Protein 6EUA (pdb70)

Nearest PDB structures (foldseek):
  6eua-assembly1_A  TM=1.005E+00  e=2.306E-42  Homo sapiens
  6eua-assembly1_B  TM=9.902E-01  e=2.387E-38  Homo sapiens
  6eua-assembly1_C  TM=9.969E-01  e=1.333E-37  Homo sapiens
  6eub-assembly1_A  TM=8.514E-01  e=2.837E-18  Homo sapiens
  6u73-assembly1_A  TM=8.422E-01  e=2.837E-18  Homo sapiens

GO terms:
  GO:0070328 triglyceride homeostasis (P, IGI)
  GO:0005576 extracellular region (C, TAS)
  GO:0055102 lipase inhibitor activity (F, IDA)
  GO:0004859 phospholipase inhibitor activity (F, IDA)
  GO:0008083 growth factor activity (F, IDA)
  GO:0005576 extracellular region (C, IDA)
  GO:0009986 cell surface (C, IDA)
  GO:0042632 cholesterol homeostasis (P, IDA)
  GO:0009395 phospholipid catabolic process (P, IDA)
  GO:0010903 negative regulation of very-low-density lipoprotein particle remodeling (P, IDA)
  GO:1905883 regulation of triglyceride transport (P, IDA)
  GO:0019915 lipid storage (P, IDA)
  GO:0050996 positive regulation of lipid catabolic process (P, IDA)
  GO:0055088 lipid homeostasis (P, IDA)
  GO:0055090 acylglycerol homeostasis (P, IDA)
  GO:0055091 phospholipid homeostasis (P, IDA)
  GO:0006071 glycerol metabolic process (P, IDA)
  GO:0006631 fatty acid metabolic process (P, IDA)
  GO:0006644 phospholipid metabolic process (P, IDA)
  GO:0007165 signal transduction (P, IDA)

Secondary structure (DSSP, 8-state):
---SSHHHHHHTT--SBEEEEE--TTS--EEEEEEEETTEEEEEEEEESSS-S-----HHHHHH-EEBTTSSEE--HHHHHHHHTTS-EEEEEEEEETT--EEEEEEEEEE--GGGTS-EEEEEEEESS---SPSSS-BEEEBTTB-----GGGSSS-EEE-TT--S--TTS--B--BEEEE-SSSPEEEEEEEEEEEEE--/---SSHHHHHHTT--SBEEEEE--TTS--EEEEEEEETTEEEEEEEEESSS-S-----HHHHHH-EEBTTSSEE--HHHHHHHHTTS-EEEEEEEEETT--EEEEEEEEEE--GGGTS-EEEEEEEESS---S-SSS-BEEEBTTB------GGGSSS-EEE-TT--B--TTS-----EEEB-TTS--EEEEEEEEEEEE-/---SSHHHHHHTT--SBEEEEE--TTS--EEEEEEEETTEEEEEEEEESSS-S-----HHHHHH-EEBTTSSEE--HHHHHHHHTTS-EEEEEEEEETTS-EEEEEEEEEE--GGGT--EEEEEEEESS---S-TTS-BEEEBTTB----GGGSSS-EEE-TT--S--TTS----EEE--TTSPPEEEEEEEEEEE--

CATH classification: 3.90.215.10

InterPro domains:
  IPR002181 Fibrinogen, alpha/beta/gamma chain, C-terminal globular domain [PF00147] (243-453)
  IPR002181 Fibrinogen, alpha/beta/gamma chain, C-terminal globular domain [PS51406] (237-455)
  IPR002181 Fibrinogen, alpha/beta/gamma chain, C-terminal globular domain [SM00186] (241-454)
  IPR002181 Fibrinogen, alpha/beta/gamma chain, C-terminal globular domain [cd00087] (243-453)
  IPR014716 Fibrinogen, alpha/beta/gamma chain, C-terminal globular, subdomain 1 [G3DSA:3.90.215.10] (236-456)
  IPR036056 Fibrinogen-like, C-terminal [SSF56496] (240-456)
  IPR050373 Fibrinogen C-terminal domain-containing protein [PTHR19143] (181-454)

Radius of gyration: 25.86 Å; Cα contacts (8 Å, |Δi|>4): 1593; chains: 3; bounding box: 68×67×70 Å

Sequence (601 aa):
MIPAECTTIYNRGEHTSGMYAIRPSNSQVFHVYCDVISGSPWTLIQHRIDGSQNFNETWENYKYGFGRLDGEFWLGLEEKIYSIVKQSNYVLRIELEDWKDNKHYIEYSFYLGNNHETNYTLHLVAITGNVPNAIPENKDLVFSTWDHKAFNCPEGYSGGWWWHDECGENNLNGKYNKRGLSWKSQNGRLYSIKSTKMLIHPTDMIPAECTTIYNRGEHTSGMYAIRPSNSQVFHVYCDVISGSPWTLIQHRIDGSQNFNETWENYKYGFGRLDGEFWLGLEKIYSIVKQSNYVLRIELEDWKDNKHYIEYSFYLGNHETNYTLHLVAITGNVPNAIPENKDLVFSTWDHKAHFNCPEGYSGGWWWHDECGENNLNGKYNRGLSWKSQNGRLYSIKSTKMLIHPTMIPAECTTIYNRGEHTSGMYAIRPSNSQVFHVYCDVISGSPWTLIQHRIDGSQNFNETWENYKYGFGRLDGEFWLGLEKIYSIVKQSNYVLRIELEDWKDNKHYIEYSFYLGNHETNYTLHLVAITGNVPNAIPENKDLVFSTWDHKANCPEGYSGGWWWHDECGENNLNGKYNGLSWKSQNGRLYSIKSTKMLIHPT

Organism: Homo sapiens (NCBI:txid9606)

Foldseek 3Di:
DFAADQQVVVVVPPQDWAKGWHAFPPGDIDIFTWDHDPRGIWTWFFKAAAQPDFQLDDPQCLACKDDDRVHGIGRHLVVVCSSCVAAWKKKKKWFAAPVRDIWIWIWTWGWDDVVQQTWIATDTDDIPDAAFADHRDTWHWAHCHGDPVPAPQRNGHIDTDDPVRTQCPQSGRQPCVGGWRAHPVGDITHTRMMIMIMDGPD/DFAAAFQSVVVVPNQDWDKGWHAFPPGDIDIFTWDQDPNRIWTWQFKAAAQPDFQLDDPVCQQCKDDDRVHGIGRHLVVVLSNDVVAWKKKKKWFAAPVRDIWIWIWTWDWDDVVQQGWIATDTDDIDDDDAADHRDTFHWAHCHGDDPDDAPQRNGHIDTDDPVRGQCRQSGRADVGGWHAHPPGDITHTRMMIMIMDHD/DAAADVQVVVVVPPQDWAKGWHHFPPGDIDIFTWDQDPNRTWTWAFKAAAQPDFQLDDPVCQACKDDDRVHGIGRHLVVVCSNCPQHWKKKKKWFAAPVRDIWMWMWTWGWDDVVQQTWIAIDTDDIPDDQAADHRDTWHWAHCHGDPDEPQRVGHIDTHDPVHGQDPPSGHPVPGWGAHPPGDITHTNMMIMIMDGD

Solvent-accessible surface area: 25847 Å² total; per-residue (Å²): 212,81,24,44,10,0,32,42,6,29,110,107,22,20,26,9,1,0,33,7,36,0,93,4,65,148,22,82,62,1,43,0,22,3,1,29,40,118,36,54,18,11,0,2,4,0,33,3,76,72,19,95,36,104,4,60,41,42,23,95,40,0,24,65,1,12,9,68,5,88,12,7,0,0,4,0,0,70,14,4,50,19,14,1,55,166,56,45,11,15,6,36,0,35,3,50,17,100,170,88,85,160,29,62,5,32,0,28,5,109,11,21,45,97,140,66,44,4,24,10,60,0,55,35,94,72,39,88,6,46,9,13,8,18,55,91,83,100,0,41,0,10,0,132,69,61,87,83,177,94,10,104,60,5,140,7,1,0,3,10,25,44,100,104,15,26,47,1,4,0,0,4,108,8,62,183,193,3,7,40,0,62,1,144,112,47,136,78,21,48,0,38,18,2,41,2,0,0,42,31,77,172,202,58,28,29,23,1,26,27,12,33,114,104,22,12,29,7,7,2,21,4,36,0,83,0,61,129,32,114,54,6,37,0,17,4,12,32,32,115,49,42,17,10,2,2,4,0,31,3,70,87,25,96,47,82,4,34,34,40,35,105,20,0,42,78,1,12,14,80,3,82,12,11,0,0,2,0,0,50,25,4,46,16,0,11,82,62,62,92,8,26,6,38,0,26,2,47,20,80,158,83,54,154,20,59,6,29,0,49,18,134,14,17,44,107,142,60,41,0,21,7,37,0,53,33,106,64,34,85,16,60,34,12,9,19,63,96,69,84,1,36,0,5,0,132,68,49,89,43,97,120,92,8,106,70,8,173,7,1,0,4,12,6,50,103,105,15,31,52,1,8,0,0,8,115,38,112,177,1,4,31,0,65,12,172,145,23,152,79,24,49,0,68,18,1,52,2,0,1,34,36,131,190,75,17,42,33,2,38,41,8,35,111,101,12,20,32,10,2,3,28,7,32,0,117,7,79,155,28,85,44,5,34,0,13,4,2,36,32,117,41,49,18,10,5,1,4,0,26,3,74,81,26,93,46,91,5,53,34,43,22,95,34,0,21,73,1,12,8,128,2,75,13,9,0,0,2,0,0,59,20,3,39,22,18,1,69,155,60,97,14,16,5,23,0,23,1,64,14,124,173,119,82,95,23,55,4,33,0,40,11,108,9,18,51,79,137,52,45,0,18,7,32,2,60,33,93,72,34,81,12,68,27,12,9,22,70,91,89,79,1,48,0,9,0,138,70,58,91,96,144,6,83,49,2,140,21,1,0,2,10,25,56,132,79,26,21,66,1,8,0,0,5,152,36,150,18,5,39,0,62,27,130,156,37,151,94,23,57,0,69,16,0,38,2,0,0,44,42,132

B-factor: mean 46.78, std 19.42, range [17.74, 168.01]

Structure (mmCIF, N/CA/C/O backbone):
data_6EUA
#
_entry.id   6EUA
#
_cell.length_a   60.050
_cell.length_b   63.650
_cell.length_c   169.430
_cell.angle_alpha   90.000
_cell.angle_beta   90.000
_cell.angle_gamma   90.000
#
_symmetry.space_group_name_H-M   'P 21 21 21'
#
loop_
_entity.id
_entity.type
_entity.pdbx_description
1 polymer 'Angiopoietin-related protein 3'
2 water water
#
loop_
_atom_site.group_PDB
_atom_site.id
_atom_site.type_symbol
_atom_site.label_atom_id
_atom_site.label_alt_id
_atom_site.label_comp_id
_atom_site.label_asym_id
_atom_site.label_entity_id
_atom_site.label_seq_id
_atom_site.pdbx_PDB_ins_code
_atom_site.Cartn_x
_atom_site.Cartn_y
_atom_site.Cartn_z
_atom_site.occupancy
_atom_site.B_iso_or_equiv
_atom_site.auth_seq_id
_atom_site.auth_comp_id
_atom_site.auth_asym_id
_atom_site.auth_atom_id
_atom_site.pdbx_PDB_model_num
ATOM 1 N N . MET A 1 8 ? -40.649 -7.914 24.654 1.00 73.47 241 MET A N 1
ATOM 2 C CA . MET A 1 8 ? -40.353 -6.763 25.498 1.00 71.35 241 MET A CA 1
ATOM 3 C C . MET A 1 8 ? -39.045 -6.094 25.083 1.00 65.91 241 MET A C 1
ATOM 4 O O . MET A 1 8 ? -38.953 -4.868 25.082 1.00 62.53 241 MET A O 1
ATOM 9 N N . ILE A 1 9 ? -38.033 -6.887 24.753 1.00 60.21 242 ILE A N 1
ATOM 10 C CA . ILE A 1 9 ? -36.830 -6.333 24.128 1.00 55.17 242 ILE A CA 1
ATOM 11 C C . ILE A 1 9 ? -37.119 -6.102 22.646 1.00 48.90 242 ILE A C 1
ATOM 12 O O . ILE A 1 9 ? -37.598 -7.026 21.967 1.00 53.92 242 ILE A O 1
ATOM 17 N N . PRO A 1 10 ? -36.856 -4.903 22.132 1.00 43.68 243 PRO A N 1
ATOM 18 C CA . PRO A 1 10 ? -37.227 -4.583 20.749 1.00 40.92 243 PRO A CA 1
ATOM 19 C C . PRO A 1 10 ? -36.616 -5.550 19.749 1.00 40.83 243 PRO A C 1
ATOM 20 O O . PRO A 1 10 ? -35.520 -6.080 19.951 1.00 43.70 243 PRO A O 1
ATOM 24 N N . ALA A 1 11 ? -37.336 -5.746 18.640 1.00 39.76 244 ALA A N 1
ATOM 25 C CA . ALA A 1 11 ? -36.901 -6.690 17.612 1.00 40.82 244 ALA A CA 1
ATOM 26 C C . ALA A 1 11 ? -35.763 -6.130 16.774 1.00 42.90 244 ALA A C 1
ATOM 27 O O . ALA A 1 11 ? -34.884 -6.885 16.338 1.00 50.20 244 ALA A O 1
ATOM 29 N N . GLU A 1 12 ? -35.773 -4.823 16.520 1.00 28.12 245 GLU A N 1
ATOM 30 C CA . GLU A 1 12 ? -34.702 -4.162 15.771 1.00 29.75 245 GLU A CA 1
ATOM 31 C C . GLU A 1 12 ? -34.866 -2.647 15.925 1.00 31.24 245 GLU A C 1
ATOM 32 O O . GLU A 1 12 ? -35.617 -2.181 16.779 1.00 29.15 245 GLU A O 1
ATOM 38 N N . CYS A 1 13 ? -34.145 -1.890 15.083 1.00 30.79 246 CYS A N 1
ATOM 39 C CA . CYS A 1 13 ? -33.958 -0.464 15.326 1.00 31.55 246 CYS A CA 1
ATOM 40 C C . CYS A 1 13 ? -35.234 0.347 15.084 1.00 37.92 246 CYS A C 1
ATOM 41 O O . CYS A 1 13 ? -35.441 1.379 15.738 1.00 35.84 246 CYS A O 1
ATOM 44 N N . THR A 1 14 ? -36.082 -0.077 14.144 1.00 29.01 247 THR A N 1
ATOM 45 C CA . THR A 1 14 ? -37.310 0.664 13.878 1.00 33.74 247 THR A CA 1
ATOM 46 C C . THR A 1 14 ? -38.216 0.657 15.100 1.00 37.70 247 THR A C 1
ATOM 47 O O . THR A 1 14 ? -38.840 1.677 15.435 1.00 36.54 247 THR A O 1
ATOM 51 N N . THR A 1 15 ? -38.297 -0.481 15.795 1.00 29.32 248 THR A N 1
ATOM 52 C CA . THR A 1 15 ? -39.126 -0.511 16.990 1.00 33.06 248 THR A CA 1
ATOM 53 C C . THR A 1 15 ? -38.441 0.216 18.150 1.00 34.16 248 THR A C 1
ATOM 54 O O . THR A 1 15 ? -39.103 0.753 19.040 1.00 30.28 248 THR A O 1
ATOM 58 N N . IL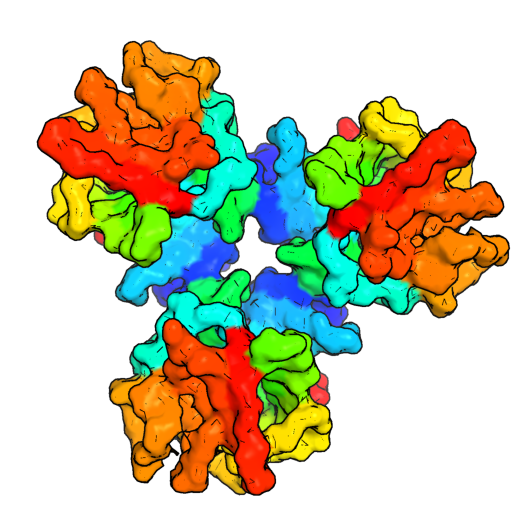E A 1 16 ? -37.109 0.233 18.172 1.00 28.29 249 ILE A N 1
ATOM 59 C CA . ILE A 1 16 ? -36.414 1.078 19.137 1.00 30.01 249 ILE A CA 1
ATOM 60 C C . ILE A 1 16 ? -36.777 2.540 18.907 1.00 29.63 249 ILE A C 1
ATOM 61 O O . ILE A 1 16 ? -37.109 3.266 19.852 1.00 27.89 249 ILE A O 1
ATOM 66 N N . TYR A 1 17 ? -36.727 2.992 17.647 1.00 26.77 250 TYR A N 1
ATOM 67 C CA . TYR A 1 17 ? -37.123 4.358 17.327 1.00 27.53 250 TYR A CA 1
ATOM 68 C C . TYR A 1 17 ? -38.571 4.614 17.718 1.00 29.93 250 TYR A C 1
ATOM 69 O O . TYR A 1 17 ? -38.868 5.574 18.437 1.00 31.60 250 TYR A O 1
ATOM 78 N N . ASN A 1 18 ? -39.489 3.749 17.284 1.00 32.11 251 ASN A N 1
ATOM 79 C CA . ASN A 1 18 ? -40.902 3.988 17.582 1.00 37.29 251 ASN A CA 1
ATOM 80 C C . ASN A 1 18 ? -41.197 4.002 19.076 1.00 39.15 251 ASN A C 1
ATOM 81 O O . ASN A 1 18 ? -42.191 4.605 19.487 1.00 45.95 251 ASN A O 1
ATOM 86 N N . ARG A 1 19 ? -40.351 3.388 19.896 1.00 34.58 252 ARG A N 1
ATOM 87 C CA . ARG A 1 19 ? -40.506 3.435 21.342 1.00 39.61 252 ARG A CA 1
ATOM 88 C C . ARG A 1 19 ? -39.858 4.665 21.979 1.00 46.92 252 ARG A C 1
ATOM 89 O O . ARG A 1 19 ? -39.763 4.728 23.210 1.00 51.76 252 ARG A O 1
ATOM 97 N N . GLY A 1 20 ? -39.383 5.626 21.184 1.00 40.99 253 GLY A N 1
ATOM 98 C CA . GLY A 1 20 ? -38.940 6.898 21.721 1.00 37.11 253 GLY A CA 1
ATOM 99 C C . GLY A 1 20 ? -37.445 7.134 21.756 1.00 35.70 253 GLY A C 1
ATOM 100 O O . GLY A 1 20 ? -37.024 8.203 22.204 1.00 44.85 253 GLY A O 1
ATOM 101 N N . GLU A 1 21 ? -36.623 6.191 21.314 1.00 29.67 254 GLU A N 1
ATOM 102 C CA . GLU A 1 21 ? -35.182 6.428 21.189 1.00 32.27 254 GLU A CA 1
ATOM 103 C C . GLU A 1 21 ? -34.913 6.938 19.778 1.00 35.00 254 GLU A C 1
ATOM 104 O O . GLU A 1 21 ? -34.819 6.152 18.825 1.00 31.98 254 GLU A O 1
ATOM 110 N N . HIS A 1 22 ? -34.783 8.259 19.641 1.00 28.85 255 HIS A N 1
ATOM 111 C CA . HIS A 1 22 ? -34.620 8.875 18.333 1.00 30.34 255 HIS A CA 1
ATOM 112 C C . HIS A 1 22 ? -33.183 9.265 18.042 1.00 30.40 255 HIS A C 1
ATOM 113 O O . HIS A 1 22 ? -32.913 9.846 16.988 1.00 29.01 255 HIS A O 1
ATOM 120 N N . THR A 1 23 ? -32.253 8.913 18.917 1.00 27.40 256 THR A N 1
ATOM 121 C CA . THR A 1 23 ? -30.842 9.214 18.721 1.00 27.25 256 THR A CA 1
ATOM 122 C C . THR A 1 23 ? -30.090 7.960 18.288 1.00 31.55 256 THR A C 1
ATOM 123 O O . THR A 1 23 ? -30.404 6.849 18.727 1.00 30.71 256 THR A O 1
ATOM 127 N N . SER A 1 24 ? -29.072 8.156 17.446 1.00 31.29 257 SER A N 1
ATOM 128 C CA . SER A 1 24 ? -28.218 7.065 16.995 1.00 32.67 257 SER A CA 1
ATOM 129 C C . SER A 1 24 ? -27.313 6.579 18.121 1.00 39.46 257 SER A C 1
ATOM 130 O O . SER A 1 24 ? -26.913 7.349 19.002 1.00 39.06 257 SER A O 1
ATOM 133 N N . GLY A 1 25 ? -26.965 5.300 18.064 1.00 31.19 258 GLY A N 1
ATOM 134 C CA . GLY A 1 25 ? -26.117 4.701 19.074 1.00 35.23 258 GLY A CA 1
ATOM 135 C C . GLY A 1 25 ? -26.338 3.200 19.173 1.00 37.78 258 GLY A C 1
ATOM 136 O O . GLY A 1 25 ? -27.091 2.604 18.397 1.00 29.37 258 GLY A O 1
ATOM 137 N N . MET A 1 26 ? -25.669 2.614 20.171 1.00 38.68 259 MET A N 1
ATOM 138 C CA . MET A 1 26 ? -25.618 1.169 20.380 1.00 34.61 259 MET A CA 1
ATOM 139 C C . MET A 1 26 ? -26.795 0.716 21.241 1.00 35.35 259 MET A C 1
ATOM 140 O O . MET A 1 26 ? -27.038 1.278 22.317 1.00 34.03 259 MET A O 1
ATOM 145 N N . TYR A 1 27 ? -27.513 -0.310 20.778 1.00 26.56 260 TYR A N 1
ATOM 146 C CA . TYR A 1 27 ? -28.714 -0.783 21.462 1.00 31.87 260 TYR A CA 1
ATOM 147 C C . TYR A 1 27 ? -28.769 -2.308 21.429 1.00 33.15 260 TYR A C 1
ATOM 148 O O . TYR A 1 27 ? -28.279 -2.932 20.486 1.00 28.71 260 TYR A O 1
ATOM 157 N N . ALA A 1 28 ? -29.380 -2.904 22.459 1.00 26.68 261 ALA A N 1
ATOM 158 C CA . ALA A 1 28 ? -29.693 -4.333 22.458 1.00 34.34 261 ALA A CA 1
ATOM 159 C C . ALA A 1 28 ? -30.998 -4.590 21.708 1.00 25.91 261 ALA A C 1
ATOM 160 O O . ALA A 1 28 ? -31.991 -3.886 21.918 1.00 27.07 261 ALA A O 1
ATOM 162 N N . ILE A 1 29 ? -30.997 -5.595 20.829 1.00 25.99 262 ILE A N 1
ATOM 163 C CA . ILE A 1 29 ? -32.216 -6.039 20.164 1.00 26.79 262 ILE A CA 1
ATOM 164 C C . ILE A 1 29 ? -32.299 -7.554 20.296 1.00 31.37 262 ILE A C 1
ATOM 165 O O . ILE A 1 29 ? -31.331 -8.229 20.649 1.00 28.74 262 ILE A O 1
ATOM 170 N N . ARG A 1 30 ? -33.479 -8.089 20.003 1.00 30.18 263 ARG A N 1
ATOM 171 C CA . ARG A 1 30 ? -33.684 -9.536 20.029 1.00 34.53 263 ARG A CA 1
ATOM 172 C C . ARG A 1 30 ? -34.734 -9.871 18.990 1.00 33.56 263 ARG A C 1
ATOM 173 O O . ARG A 1 30 ? -35.940 -9.849 19.269 1.00 35.36 263 ARG A O 1
ATOM 181 N N . PRO A 1 31 ? -34.315 -10.150 17.758 1.00 32.86 264 PRO A N 1
ATOM 182 C CA . PRO A 1 31 ? -35.264 -10.633 16.748 1.00 39.36 264 PRO A CA 1
ATOM 183 C C . PRO A 1 31 ? -35.869 -11.959 17.189 1.00 46.06 264 PRO A C 1
ATOM 184 O O . PRO A 1 31 ? -35.341 -12.652 18.064 1.00 44.72 264 PRO A O 1
ATOM 188 N N . SER A 1 32 ? -37.004 -12.300 16.578 1.00 45.06 265 SER A N 1
ATOM 189 C CA . SER A 1 32 ? -37.671 -13.570 16.862 1.00 51.43 265 SER A CA 1
ATOM 190 C C . SER A 1 32 ? -36.698 -14.738 16.788 1.00 45.63 265 SER A C 1
ATOM 191 O O . SER A 1 32 ? -35.775 -14.745 15.968 1.00 48.06 265 SER A O 1
ATOM 194 N N . ASN A 1 33 ? -36.902 -15.719 17.671 1.00 58.23 266 ASN A N 1
ATOM 195 C CA . ASN A 1 33 ? -36.155 -16.982 17.678 1.00 68.16 266 ASN A CA 1
ATOM 196 C C . ASN A 1 33 ? -34.645 -16.767 17.755 1.00 63.19 266 ASN A C 1
ATOM 197 O O . ASN A 1 33 ? -33.868 -17.537 17.186 1.00 71.07 266 ASN A O 1
ATOM 202 N N . SER A 1 34 ? -34.208 -15.740 18.477 1.00 51.51 267 SER A N 1
ATOM 203 C CA . SER A 1 34 ? -32.805 -15.362 18.472 1.00 53.19 267 SER A CA 1
ATOM 204 C C . SER A 1 34 ? -32.362 -14.977 19.876 1.00 46.19 267 SER A C 1
ATOM 205 O O . SER A 1 34 ? -33.171 -14.619 20.731 1.00 41.46 267 SER A O 1
ATOM 208 N N . GLN A 1 35 ? -31.055 -15.055 20.093 1.00 50.51 268 GLN A N 1
ATOM 209 C CA . GLN A 1 35 ? -30.407 -14.493 21.269 1.00 56.31 268 GLN A CA 1
ATOM 210 C C . GLN A 1 35 ? -30.372 -12.962 21.195 1.00 44.52 268 GLN A C 1
ATOM 211 O O . GLN A 1 35 ? -30.449 -12.363 20.116 1.00 33.61 268 GLN A O 1
ATOM 217 N N . VAL A 1 36 ? -30.258 -12.329 22.369 1.00 38.74 269 VAL A N 1
ATOM 218 C CA . VAL A 1 36 ? -30.021 -10.891 22.445 1.00 35.17 269 VAL A CA 1
ATOM 219 C C . VAL A 1 36 ? -28.661 -10.581 21.839 1.00 31.07 269 VAL A C 1
ATOM 220 O O . VAL A 1 36 ? -27.681 -11.300 22.071 1.00 39.97 269 VAL A O 1
ATOM 224 N N . PHE A 1 37 ? -28.594 -9.523 21.038 1.00 28.78 270 PHE A N 1
ATOM 225 C CA . PHE A 1 37 ? -27.310 -9.014 20.585 1.00 27.10 270 PHE A CA 1
ATOM 226 C C . PHE A 1 37 ? -27.422 -7.507 20.364 1.00 31.54 270 PHE A C 1
ATOM 227 O O . PHE A 1 37 ? -28.518 -6.945 20.310 1.00 28.59 270 PHE A O 1
ATOM 235 N N . HIS A 1 38 ? -26.267 -6.857 20.247 1.00 24.29 271 HIS A N 1
ATOM 236 C CA . HIS A 1 38 ? -26.206 -5.405 20.171 1.00 32.18 271 HIS A CA 1
ATOM 237 C C . HIS A 1 38 ? -25.991 -4.952 18.739 1.00 25.34 271 HIS A C 1
ATOM 238 O O . HIS A 1 38 ? -25.234 -5.574 17.988 1.00 32.04 271 HIS A O 1
ATOM 245 N N . VAL A 1 39 ? -26.648 -3.845 18.380 1.00 23.73 272 VAL A N 1
ATOM 246 C CA . VAL A 1 39 ? -26.528 -3.245 17.064 1.00 24.66 272 VAL A CA 1
ATOM 247 C C . VAL A 1 39 ? -26.260 -1.761 17.242 1.00 29.26 272 VAL A C 1
ATOM 248 O O . VAL A 1 39 ? -26.486 -1.184 18.311 1.00 32.12 272 VAL A O 1
ATOM 252 N N . TYR A 1 40 ? -25.764 -1.143 16.174 1.00 23.94 273 TYR A N 1
ATOM 253 C CA . TYR A 1 40 ? -25.736 0.311 16.072 1.00 31.69 273 TYR A CA 1
ATOM 254 C C . TYR A 1 40 ? -26.976 0.743 15.296 1.00 26.43 273 TYR A C 1
ATOM 255 O O . TYR A 1 40 ? -27.165 0.329 14.144 1.00 26.35 273 TYR A O 1
ATOM 264 N N . CYS A 1 41 ? -27.847 1.522 15.944 1.00 25.93 274 CYS A N 1
ATOM 265 C CA . CYS A 1 41 ? -29.025 2.068 15.278 1.00 26.49 274 CYS A CA 1
ATOM 266 C C . CYS A 1 41 ? -28.655 3.446 14.752 1.00 35.68 274 CYS A C 1
ATOM 267 O O . CYS A 1 41 ? -28.171 4.293 15.508 1.00 30.14 274 CYS A O 1
ATOM 270 N N . ASP A 1 42 ? -28.890 3.670 13.466 1.00 30.84 275 ASP A N 1
ATOM 271 C CA . ASP A 1 42 ? -28.469 4.891 12.792 1.00 30.56 275 ASP A CA 1
ATOM 272 C C . ASP A 1 42 ? -29.704 5.570 12.216 1.00 37.24 275 ASP A C 1
ATOM 273 O O . ASP A 1 42 ? -30.309 5.068 11.262 1.00 31.67 275 ASP A O 1
ATOM 278 N N . VAL A 1 43 ? -30.078 6.695 12.814 1.00 32.09 276 VAL A N 1
ATOM 279 C CA . VAL A 1 43 ? -31.219 7.490 12.377 1.00 31.05 276 VAL A CA 1
ATOM 280 C C . VAL A 1 43 ? -30.704 8.482 11.353 1.00 34.23 276 VAL A C 1
ATOM 281 O O . VAL A 1 43 ? -29.772 9.246 11.629 1.00 34.62 276 VAL A O 1
ATOM 285 N N . ILE A 1 44 ? -31.278 8.441 10.157 1.00 41.95 277 ILE A N 1
ATOM 286 C CA . ILE A 1 44 ? -30.890 9.324 9.065 1.00 41.82 277 ILE A CA 1
ATOM 287 C C . ILE A 1 44 ? -32.138 10.060 8.613 1.00 46.91 277 ILE A C 1
ATOM 288 O O . ILE A 1 44 ? -33.096 9.438 8.136 1.00 43.87 277 ILE A O 1
ATOM 293 N N . SER A 1 45 ? -32.142 11.381 8.817 1.00 59.89 278 SER A N 1
ATOM 294 C CA . SER A 1 45 ? -33.245 12.262 8.436 1.00 56.33 278 SER A CA 1
ATOM 295 C C . SER A 1 45 ? -34.578 11.776 9.007 1.00 48.94 278 SER A C 1
ATOM 296 O O . SER A 1 45 ? -35.586 11.683 8.305 1.00 48.32 278 SER A O 1
ATOM 299 N N . GLY A 1 46 ? -34.572 11.453 10.298 1.00 34.35 279 GLY A N 1
ATOM 300 C CA . GLY A 1 46 ? -35.791 11.092 10.994 1.00 41.87 279 GLY A CA 1
ATOM 301 C C . GLY A 1 46 ? -36.283 9.670 10.802 1.00 42.15 279 GLY A C 1
ATOM 302 O O . GLY A 1 46 ? -37.323 9.316 11.376 1.00 42.68 279 GLY A O 1
ATOM 303 N N . SER A 1 47 ? -35.587 8.849 10.014 1.00 37.29 280 SER A N 1
ATOM 304 C CA . SER A 1 47 ? -35.925 7.443 9.797 1.00 37.19 280 SER A CA 1
ATOM 305 C C . SER A 1 47 ? -34.844 6.526 10.358 1.00 30.63 280 SER A C 1
ATOM 306 O O . SER A 1 47 ? -33.660 6.724 10.055 1.00 32.52 280 SER A O 1
ATOM 309 N N . PRO A 1 48 ? -35.198 5.486 11.117 1.00 30.56 281 PRO A N 1
ATOM 310 C CA . PRO A 1 48 ? -34.184 4.604 11.697 1.00 26.05 281 PRO A CA 1
ATOM 311 C C . PRO A 1 48 ? -33.730 3.499 10.753 1.00 29.58 281 PRO A C 1
ATOM 312 O O . PRO A 1 48 ? -34.509 2.952 9.972 1.00 30.57 281 PRO A O 1
ATOM 316 N N . TRP A 1 49 ? -32.439 3.161 10.864 1.00 25.32 282 TRP A N 1
ATOM 317 C CA . TRP A 1 49 ? -31.809 2.052 10.153 1.00 27.53 282 TRP A CA 1
ATOM 318 C C . TRP A 1 49 ? -31.031 1.202 11.150 1.00 30.87 282 TRP A C 1
ATOM 319 O O . TRP A 1 49 ? -30.543 1.716 12.162 1.00 27.66 282 TRP A O 1
ATOM 330 N N . THR A 1 50 ? -30.897 -0.101 10.858 1.00 23.58 283 THR A N 1
ATOM 331 C CA . THR A 1 50 ? -29.897 -0.932 11.529 1.00 25.55 283 THR A CA 1
ATOM 332 C C . THR A 1 50 ? -28.608 -0.878 10.711 1.00 26.40 283 THR A C 1
ATOM 333 O O . THR A 1 50 ? -28.607 -1.236 9.530 1.00 25.85 283 THR A O 1
ATOM 337 N N . LEU A 1 51 ? -27.518 -0.417 11.318 1.00 24.87 284 LEU A N 1
ATOM 338 C CA . LEU A 1 51 ? -26.233 -0.388 10.620 1.00 22.77 284 LEU A CA 1
ATOM 339 C C . LEU A 1 51 ? -25.622 -1.786 10.635 1.00 27.88 284 LEU A C 1
ATOM 340 O O . LEU A 1 51 ? -25.378 -2.338 11.710 1.00 24.71 284 LEU A O 1
ATOM 345 N N . ILE A 1 52 ? -25.380 -2.374 9.459 1.00 25.79 285 ILE A N 1
ATOM 346 C CA . ILE A 1 52 ? -24.827 -3.726 9.409 1.00 28.47 285 ILE A CA 1
ATOM 347 C C . ILE A 1 52 ? -23.361 -3.759 8.982 1.00 32.53 285 ILE A C 1
ATOM 348 O O . ILE A 1 52 ? -22.702 -4.790 9.188 1.00 29.51 285 ILE A O 1
ATOM 353 N N . GLN A 1 53 ? -22.822 -2.672 8.426 1.00 29.75 286 GLN A N 1
ATOM 354 C CA . GLN A 1 53 ? -21.421 -2.627 8.038 1.00 26.90 286 GLN A CA 1
ATOM 355 C C . GLN A 1 53 ? -20.953 -1.181 8.145 1.00 30.66 286 GLN A C 1
ATOM 356 O O . GLN A 1 53 ? -21.693 -0.258 7.794 1.00 24.79 286 GLN A O 1
ATOM 362 N N . HIS A 1 54 ? -19.714 -0.989 8.590 1.00 29.87 287 HIS A N 1
ATOM 363 C CA . HIS A 1 54 ? -19.157 0.352 8.731 1.00 26.63 287 HIS A CA 1
ATOM 364 C C . HIS A 1 54 ? -17.656 0.289 8.521 1.00 25.23 287 HIS A C 1
ATOM 365 O O . HIS A 1 54 ? -16.971 -0.480 9.203 1.00 28.33 287 HIS A O 1
ATOM 372 N N . ARG A 1 55 ? -17.146 1.092 7.586 1.00 25.61 288 ARG A N 1
ATOM 373 C CA . ARG A 1 55 ? -15.714 1.168 7.355 1.00 33.15 288 ARG A CA 1
ATOM 374 C C . ARG A 1 55 ? -15.315 2.633 7.304 1.00 33.35 288 ARG A C 1
ATOM 375 O O . ARG A 1 55 ? -16.047 3.455 6.755 1.00 29.38 288 ARG A O 1
ATOM 383 N N . ILE A 1 56 ? -14.160 2.955 7.885 1.00 36.68 289 ILE A N 1
ATOM 384 C CA . ILE A 1 56 ? -13.771 4.339 8.149 1.00 38.49 289 ILE A CA 1
ATOM 385 C C . ILE A 1 56 ? -12.398 4.604 7.559 1.00 37.30 289 ILE A C 1
ATOM 386 O O . ILE A 1 56 ? -12.238 5.495 6.720 1.00 38.51 289 ILE A O 1
ATOM 391 N N . ASP A 1 57 ? -11.392 3.831 7.991 1.00 39.62 290 ASP A N 1
ATOM 392 C CA . ASP A 1 57 ? -10.020 4.122 7.595 1.00 45.51 290 ASP A CA 1
ATOM 393 C C . ASP A 1 57 ? -9.181 2.906 7.225 1.00 37.97 290 ASP A C 1
ATOM 394 O O . ASP A 1 57 ? -7.979 3.064 7.011 1.00 43.63 290 ASP A O 1
ATOM 399 N N . GLY A 1 58 ? -9.750 1.705 7.176 1.00 43.15 291 GLY A N 1
ATOM 400 C CA . GLY A 1 58 ? -8.974 0.525 6.848 1.00 37.66 291 GLY A CA 1
ATOM 401 C C . GLY A 1 58 ? -8.295 -0.163 8.013 1.00 39.65 291 GLY A C 1
ATOM 402 O O . GLY A 1 58 ? -7.593 -1.155 7.795 1.00 46.05 291 GLY A O 1
ATOM 403 N N . SER A 1 59 ? -8.474 0.319 9.245 1.00 39.15 292 SER A N 1
ATOM 404 C CA . SER A 1 59 ? -7.743 -0.268 10.369 1.00 45.19 292 SER A CA 1
ATOM 405 C C . SER A 1 59 ? -8.194 -1.696 10.672 1.00 44.07 292 SER A C 1
ATOM 406 O O . SER A 1 59 ? -7.395 -2.508 11.146 1.00 48.50 292 SER A O 1
ATOM 409 N N . GLN A 1 60 ? -9.461 -2.013 10.439 1.00 36.03 293 GLN A N 1
ATOM 410 C CA . GLN A 1 60 ? -9.973 -3.354 10.674 1.00 32.72 293 GLN A CA 1
ATOM 411 C C . GLN A 1 60 ? -9.736 -4.208 9.433 1.00 36.39 293 GLN A C 1
ATOM 412 O O . GLN A 1 60 ? -10.075 -3.794 8.319 1.00 34.50 293 GLN A O 1
ATOM 418 N N . ASN A 1 61 ? -9.129 -5.385 9.617 1.00 37.30 294 ASN A N 1
ATOM 419 C CA . ASN A 1 61 ? -8.949 -6.320 8.507 1.00 40.57 294 ASN A CA 1
ATOM 420 C C . ASN A 1 61 ? -10.286 -6.965 8.154 1.00 45.87 294 ASN A C 1
ATOM 421 O O . ASN A 1 61 ? -10.871 -7.671 8.981 1.00 46.15 294 ASN A O 1
ATOM 426 N N . PHE A 1 62 ? -10.770 -6.743 6.929 1.00 33.68 295 PHE A N 1
ATOM 427 C CA . PHE A 1 62 ? -12.025 -7.354 6.511 1.00 30.77 295 PHE A CA 1
ATOM 428 C C . PHE A 1 62 ? -11.839 -8.670 5.751 1.00 37.95 295 PHE A C 1
ATOM 429 O O . PHE A 1 62 ? -12.831 -9.263 5.311 1.00 35.17 295 PHE A O 1
ATOM 437 N N . ASN A 1 63 ? -10.609 -9.153 5.589 1.00 31.99 296 ASN A N 1
ATOM 438 C CA . ASN A 1 63 ? -10.401 -10.430 4.909 1.00 36.76 296 ASN A CA 1
ATOM 439 C C . ASN A 1 63 ? -10.536 -11.589 5.895 1.00 36.72 296 ASN A C 1
ATOM 440 O O . ASN A 1 63 ? -9.602 -12.344 6.153 1.00 44.79 296 ASN A O 1
ATOM 445 N N . GLU A 1 64 ? -11.745 -11.733 6.420 1.00 35.59 297 GLU A N 1
ATOM 446 C CA . GLU A 1 64 ? -12.029 -12.631 7.527 1.00 37.08 297 GLU A CA 1
ATOM 447 C C . GLU A 1 64 ? -12.587 -13.958 7.026 1.00 37.09 297 GLU A C 1
ATOM 448 O O . GLU A 1 64 ? -12.970 -14.119 5.859 1.00 36.68 297 GLU A O 1
ATOM 454 N N . THR A 1 65 ? -12.634 -14.913 7.948 1.00 37.14 298 THR A N 1
ATOM 455 C CA . THR A 1 65 ? -13.108 -16.255 7.668 1.00 35.34 298 THR A CA 1
ATOM 456 C C . THR A 1 65 ? -14.616 -16.255 7.473 1.00 34.53 298 THR A C 1
ATOM 457 O O . THR A 1 65 ? -15.331 -15.311 7.854 1.00 32.61 298 THR A O 1
ATOM 461 N N . TRP A 1 66 ? -15.096 -17.366 6.911 1.00 36.40 299 TRP A N 1
ATOM 462 C CA . TRP A 1 66 ? -16.531 -17.602 6.807 1.00 36.43 299 TRP A CA 1
ATOM 463 C C . TRP A 1 66 ? -17.198 -17.542 8.178 1.00 35.53 299 TRP A C 1
ATOM 464 O O . TRP A 1 66 ? -18.242 -16.900 8.342 1.00 36.96 299 TRP A O 1
ATOM 475 N N . GLU A 1 67 ? -16.611 -18.197 9.184 1.00 36.54 300 GLU A N 1
ATOM 476 C CA . GLU A 1 67 ? -17.254 -18.191 10.495 1.00 36.16 300 GLU A CA 1
ATOM 477 C C . GLU A 1 67 ? -17.409 -16.767 11.016 1.00 40.46 300 GLU A C 1
ATOM 478 O O . GLU A 1 67 ? -18.484 -16.382 11.492 1.00 32.57 300 GLU A O 1
ATOM 484 N N . ASN A 1 68 ? -16.357 -15.958 10.889 1.00 32.44 301 ASN A N 1
ATOM 485 C CA . ASN A 1 68 ? -16.423 -14.589 11.376 1.00 30.66 301 ASN A CA 1
ATOM 486 C C . ASN A 1 68 ? -17.364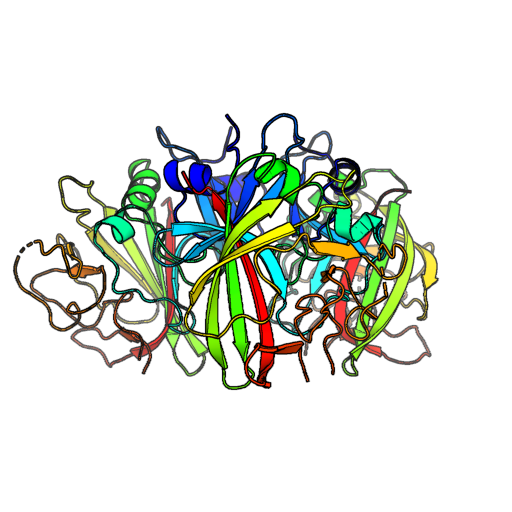 -13.722 10.546 1.00 34.23 301 ASN A C 1
ATOM 487 O O . ASN A 1 68 ? -18.059 -12.859 11.112 1.00 29.33 301 ASN A O 1
ATOM 492 N N . TYR A 1 69 ? -17.431 -13.931 9.221 1.00 29.37 302 TYR A N 1
ATOM 493 C CA . TYR A 1 69 ? -18.447 -13.205 8.464 1.00 31.65 302 TYR A CA 1
ATOM 494 C C . TYR A 1 69 ? -19.850 -13.666 8.847 1.00 33.82 302 TYR A C 1
ATOM 495 O O . TYR A 1 69 ? -20.803 -12.872 8.770 1.00 28.84 302 TYR A O 1
ATOM 504 N N . LYS A 1 70 ? -19.988 -14.902 9.330 1.00 30.41 303 LYS A N 1
ATOM 505 C CA . LYS A 1 70 ? -21.297 -15.370 9.767 1.00 31.17 303 LYS A CA 1
ATOM 506 C C . LYS A 1 70 ? -21.696 -14.786 11.131 1.00 33.47 303 LYS A C 1
ATOM 507 O O . LYS A 1 70 ? -22.851 -14.398 11.322 1.00 29.57 303 LYS A O 1
ATOM 513 N N . TYR A 1 71 ? -20.766 -14.693 12.084 1.00 29.63 304 TYR A N 1
ATOM 514 C CA . TYR A 1 71 ? -21.120 -14.304 13.446 1.00 34.90 304 TYR A CA 1
ATOM 515 C C . TYR A 1 71 ? -20.766 -12.862 13.813 1.00 36.70 304 TYR A C 1
ATOM 516 O O . TYR A 1 71 ? -21.260 -12.369 14.833 1.00 35.47 304 TYR A O 1
ATOM 525 N N . GLY A 1 72 ? -19.964 -12.174 13.015 1.00 26.12 305 GLY A N 1
ATOM 526 C CA . GLY A 1 72 ? -19.631 -10.783 13.254 1.00 24.62 305 GLY A CA 1
ATOM 527 C C . GLY A 1 72 ? -18.157 -10.599 13.580 1.00 28.63 305 GLY A C 1
ATOM 528 O O . GLY A 1 72 ? -17.501 -11.487 14.133 1.00 30.05 305 GLY A O 1
ATOM 529 N N . PHE A 1 73 ? -17.627 -9.423 13.230 1.00 25.08 306 PHE A N 1
ATOM 530 C CA . PHE A 1 73 ? -16.296 -9.021 13.683 1.00 24.72 306 PHE A CA 1
ATOM 531 C C . PHE A 1 73 ? -16.186 -7.504 13.661 1.00 29.50 306 PHE A C 1
ATOM 532 O O . PHE A 1 73 ? -16.947 -6.821 12.972 1.00 24.82 306 PHE A O 1
ATOM 540 N N . GLY A 1 74 ? -15.192 -6.996 14.385 1.00 24.69 307 GLY A N 1
ATOM 541 C CA . GLY A 1 74 ? -14.899 -5.580 14.448 1.00 27.64 307 GLY A CA 1
ATOM 542 C C . GLY A 1 74 ? -15.311 -4.951 15.765 1.00 29.52 307 GLY A C 1
ATOM 543 O O . GLY A 1 74 ? -15.366 -5.602 16.818 1.00 28.69 307 GLY A O 1
ATOM 544 N N . ARG A 1 75 ? -15.590 -3.644 15.700 1.00 31.34 308 ARG A N 1
ATOM 545 C CA . ARG A 1 75 ? -16.047 -2.873 16.852 1.00 29.68 308 ARG A CA 1
ATOM 546 C C . ARG A 1 75 ? -17.316 -2.125 16.481 1.00 26.35 308 ARG A C 1
ATOM 547 O O . ARG A 1 75 ? -17.360 -1.442 15.447 1.00 27.38 308 ARG A O 1
ATOM 555 N N . LEU A 1 76 ? -18.337 -2.219 17.335 1.00 26.81 309 LEU A N 1
ATOM 556 C CA . LEU A 1 76 ? -19.604 -1.566 17.017 1.00 37.13 309 LEU A CA 1
ATOM 557 C C . LEU A 1 76 ? -19.481 -0.048 17.048 1.00 31.52 309 LEU A C 1
ATOM 558 O O . LEU A 1 76 ? -20.258 0.640 16.381 1.00 33.56 309 LEU A O 1
ATOM 563 N N . ASP A 1 77 ? -18.529 0.485 17.812 1.00 34.55 310 ASP A N 1
ATOM 564 C CA . ASP A 1 77 ? -18.249 1.916 17.857 1.00 40.89 310 ASP A CA 1
ATOM 565 C C . ASP A 1 77 ? -17.277 2.352 16.769 1.00 41.97 310 ASP A C 1
ATOM 566 O O . ASP A 1 77 ? -16.877 3.522 16.743 1.00 43.49 310 ASP A O 1
ATOM 571 N N . GLY A 1 78 ? -16.891 1.444 15.876 1.00 33.75 311 GLY A N 1
ATOM 572 C CA . GLY A 1 78 ? -15.964 1.765 14.811 1.00 34.44 311 GLY A CA 1
ATOM 573 C C . GLY A 1 78 ? -16.246 0.967 13.555 1.00 35.31 311 GLY A C 1
ATOM 574 O O . GLY A 1 78 ? -17.381 0.937 13.064 1.00 28.84 311 GLY A O 1
ATOM 575 N N . GLU A 1 79 ? -15.224 0.310 13.023 1.00 29.69 312 GLU A N 1
ATOM 576 C CA . GLU A 1 79 ? -15.398 -0.517 11.840 1.00 27.09 312 GLU A CA 1
ATOM 577 C C . GLU A 1 79 ? -15.829 -1.919 12.247 1.00 32.15 312 GLU A C 1
ATOM 578 O O . GLU A 1 79 ? -15.222 -2.520 13.135 1.00 29.62 312 GLU A O 1
ATOM 584 N N . PHE A 1 80 ? -16.868 -2.438 11.592 1.00 28.37 313 PHE A N 1
ATOM 585 C CA . PHE A 1 80 ? -17.419 -3.726 11.985 1.00 34.41 313 PHE A CA 1
ATOM 586 C C . PHE A 1 80 ? -18.238 -4.308 10.843 1.00 33.24 313 PHE A C 1
ATOM 587 O O . PHE A 1 80 ? -18.643 -3.612 9.905 1.00 31.14 313 PHE A O 1
ATOM 595 N N . TRP A 1 81 ? -18.530 -5.600 10.991 1.00 30.93 314 TRP A N 1
ATOM 596 C CA . TRP A 1 81 ? -19.473 -6.340 10.163 1.00 32.30 314 TRP A CA 1
ATOM 597 C C . TRP A 1 81 ? -20.412 -7.078 11.105 1.00 28.84 314 TRP A C 1
ATOM 598 O O . TRP A 1 81 ? -19.951 -7.827 11.971 1.00 31.79 314 TRP A O 1
ATOM 609 N N . LEU A 1 82 ? -21.718 -6.852 10.966 1.00 25.56 315 LEU A N 1
ATOM 610 C CA . LEU A 1 82 ? -22.630 -7.311 12.011 1.00 21.28 315 LEU A CA 1
ATOM 611 C C . LEU A 1 82 ? -22.644 -8.839 12.127 1.00 28.16 315 LEU A C 1
ATOM 612 O O . LEU A 1 82 ? -22.717 -9.384 13.238 1.00 26.94 315 LEU A O 1
ATOM 617 N N . GLY A 1 83 ? -22.546 -9.543 11.000 1.00 23.30 316 GLY A N 1
ATOM 618 C CA . GLY A 1 83 ? -22.646 -11.024 11.030 1.00 29.10 316 GLY A CA 1
ATOM 619 C C . GLY A 1 83 ? -23.846 -11.454 10.222 1.00 30.60 316 GLY A C 1
ATOM 620 O O . GLY A 1 83 ? -24.966 -10.966 10.406 1.00 27.68 316 GLY A O 1
ATOM 621 N N . LEU A 1 84 ? -23.609 -12.367 9.267 1.00 27.81 317 LEU A N 1
ATOM 622 C CA . LEU A 1 84 ? -24.683 -12.815 8.379 1.00 29.18 317 LEU A CA 1
ATOM 623 C C . LEU A 1 84 ? -25.813 -13.474 9.163 1.00 33.64 317 LEU A C 1
ATOM 624 O O . LEU A 1 84 ? -26.998 -13.239 8.882 1.00 28.72 317 LEU A O 1
ATOM 629 N N . GLU A 1 85 ? -25.469 -14.286 10.165 1.00 25.78 318 GLU A N 1
ATOM 630 C CA A GLU A 1 85 ? -26.497 -14.913 10.990 0.44 26.46 318 GLU A CA 1
ATOM 631 C CA B GLU A 1 85 ? -26.512 -14.909 10.966 0.56 26.46 318 GLU A CA 1
ATOM 632 C C . GLU A 1 85 ? -27.344 -13.857 11.692 1.00 27.60 318 GLU A C 1
ATOM 633 O O . GLU A 1 85 ? -28.575 -13.966 11.762 1.00 31.66 318 GLU A O 1
ATOM 644 N N . LYS A 1 86 ? -26.702 -12.815 12.201 1.00 24.52 319 LYS A N 1
ATOM 645 C CA . LYS A 1 86 ? -27.459 -11.765 12.868 1.00 27.32 319 LYS A CA 1
ATOM 646 C C . LYS A 1 86 ? -28.287 -10.953 11.873 1.00 33.21 319 LYS A C 1
ATOM 647 O O . LYS A 1 86 ? -29.445 -10.616 12.157 1.00 23.60 319 LYS A O 1
ATOM 653 N N . ILE A 1 87 ? -27.734 -10.664 10.686 1.00 29.58 320 ILE A N 1
ATOM 654 C CA . ILE A 1 87 ? -28.504 -9.925 9.681 1.00 31.48 320 ILE A CA 1
ATOM 655 C C . ILE A 1 87 ? -29.730 -10.723 9.269 1.00 23.94 320 ILE A C 1
ATOM 656 O O . ILE A 1 87 ? -30.833 -10.174 9.143 1.00 29.21 320 ILE A O 1
ATOM 661 N N . TYR A 1 88 ? -29.557 -12.034 9.047 1.00 24.92 321 TYR A N 1
ATOM 662 C CA . TYR A 1 88 ? -30.690 -12.857 8.643 1.00 26.24 321 TYR A CA 1
ATOM 663 C C . TYR A 1 88 ? -31.720 -12.942 9.759 1.00 27.64 321 TYR A C 1
ATOM 664 O O . TYR A 1 88 ? -32.925 -12.967 9.480 1.00 27.51 321 TYR A O 1
ATOM 673 N N . SER A 1 89 ? -31.268 -12.958 11.023 1.00 26.37 322 SER A N 1
ATOM 674 C CA . SER A 1 89 ? -32.204 -12.942 12.146 1.00 29.41 322 SER A CA 1
ATOM 675 C C . SER A 1 89 ? -33.110 -11.719 12.087 1.00 26.33 322 SER A C 1
ATOM 676 O O . SER A 1 89 ? -34.295 -11.786 12.439 1.00 28.73 322 SER A O 1
ATOM 679 N N . ILE A 1 90 ? -32.567 -10.588 11.662 1.00 25.05 323 ILE A N 1
ATOM 680 C CA . ILE A 1 90 ? -33.390 -9.398 11.505 1.00 28.25 323 ILE A CA 1
ATOM 681 C C . ILE A 1 90 ? -34.325 -9.552 10.308 1.00 32.18 323 ILE A C 1
ATOM 682 O O . ILE A 1 90 ? -35.544 -9.380 10.424 1.00 26.23 323 ILE A O 1
ATOM 687 N N . VAL A 1 91 ? -33.773 -9.898 9.147 1.00 29.64 324 VAL A N 1
ATOM 688 C CA . VAL A 1 91 ? -34.554 -9.837 7.913 1.00 26.26 324 VAL A CA 1
ATOM 689 C C . VAL A 1 91 ? -35.474 -11.052 7.773 1.00 27.96 324 VAL A C 1
ATOM 690 O O . VAL A 1 91 ? -36.683 -10.910 7.552 1.00 37.87 324 VAL A O 1
ATOM 694 N N . LYS A 1 92 ? -34.925 -12.257 7.885 1.00 28.60 325 LYS A N 1
ATOM 695 C CA . LYS A 1 92 ? -35.687 -13.515 7.761 1.00 30.57 325 LYS A CA 1
ATOM 696 C C . LYS A 1 92 ? -36.337 -13.538 6.379 1.00 36.91 325 LYS A C 1
ATOM 697 O O . LYS A 1 92 ? -35.611 -13.415 5.381 1.00 31.26 325 LYS A O 1
ATOM 703 N N . GLN A 1 93 ? -37.658 -13.701 6.268 1.00 33.14 326 GLN A N 1
ATOM 704 C CA . GLN A 1 93 ? -38.340 -13.819 4.982 1.00 45.84 326 GLN A CA 1
ATOM 705 C C . GLN A 1 93 ? -38.924 -12.490 4.499 1.00 42.83 326 GLN A C 1
ATOM 706 O O . GLN A 1 93 ? -39.653 -12.469 3.502 1.00 41.81 326 GLN A O 1
ATOM 712 N N . SER A 1 94 ? -38.629 -11.393 5.185 1.00 40.37 327 SER A N 1
ATOM 713 C CA . SER A 1 94 ? -39.257 -10.111 4.907 1.00 37.29 327 SER A CA 1
ATOM 714 C C . SER A 1 94 ? -38.543 -9.374 3.779 1.00 38.30 327 SER A C 1
ATOM 715 O O . SER A 1 94 ? -37.342 -9.554 3.539 1.00 36.13 327 SER A O 1
ATOM 718 N N . ASN A 1 95 ? -39.302 -8.545 3.073 1.00 31.68 328 ASN A N 1
ATOM 719 C CA . ASN A 1 95 ? -38.713 -7.606 2.122 1.00 33.31 328 ASN A CA 1
ATOM 720 C C . ASN A 1 95 ? -38.164 -6.418 2.922 1.00 35.78 328 ASN A C 1
ATOM 721 O O . ASN A 1 95 ? -38.909 -5.769 3.660 1.00 44.01 328 ASN A O 1
ATOM 726 N N . TYR A 1 96 ? -36.858 -6.175 2.834 1.00 28.27 329 TYR A N 1
ATOM 727 C CA . TYR A 1 96 ? -36.203 -5.087 3.553 1.00 26.93 329 TYR A CA 1
ATOM 728 C C . TYR A 1 96 ? -35.586 -4.113 2.553 1.00 33.01 329 TYR A C 1
ATOM 729 O O . TYR A 1 96 ? -35.443 -4.403 1.359 1.00 31.18 329 TYR A O 1
ATOM 738 N N . VAL A 1 97 ? -35.183 -2.954 3.070 1.00 29.86 330 VAL A N 1
ATOM 739 C CA . VAL A 1 97 ? -34.582 -1.878 2.285 1.00 30.71 330 VAL A CA 1
ATOM 740 C C . VAL A 1 97 ? -33.121 -1.772 2.689 1.00 32.17 330 VAL A C 1
ATOM 741 O O . VAL A 1 97 ? -32.811 -1.679 3.884 1.00 33.81 330 VAL A O 1
ATOM 745 N N . LEU A 1 98 ? -32.223 -1.786 1.707 1.00 25.60 331 LEU A N 1
ATOM 746 C CA . LEU A 1 98 ? -30.797 -1.628 1.966 1.00 25.92 331 LEU A CA 1
ATOM 747 C C . LEU A 1 98 ? -30.327 -0.274 1.461 1.00 32.35 331 LEU A C 1
ATOM 748 O O . LEU A 1 98 ? -30.573 0.077 0.303 1.00 30.49 331 LEU A O 1
ATOM 753 N N . ARG A 1 99 ? -29.639 0.476 2.322 1.00 28.12 332 ARG A N 1
ATOM 754 C CA . ARG A 1 99 ? -29.043 1.746 1.935 1.00 27.89 332 ARG A CA 1
ATOM 755 C C . ARG A 1 99 ? -27.532 1.625 2.015 1.00 33.32 332 ARG A C 1
ATOM 756 O O . ARG A 1 99 ? -26.994 1.131 3.012 1.00 36.64 332 ARG A O 1
ATOM 764 N N . ILE A 1 100 ? -26.856 2.027 0.947 1.00 29.88 333 ILE A N 1
ATOM 765 C CA . ILE A 1 100 ? -25.399 2.043 0.901 1.00 26.85 333 ILE A CA 1
ATOM 766 C C . ILE A 1 100 ? -24.969 3.499 0.855 1.00 38.14 333 ILE A C 1
ATOM 767 O O . ILE A 1 100 ? -25.427 4.262 -0.001 1.00 36.16 333 ILE A O 1
ATOM 772 N N . GLU A 1 101 ? -24.120 3.890 1.795 1.00 35.44 334 GLU A N 1
ATOM 773 C CA . GLU A 1 101 ? -23.603 5.247 1.880 1.00 40.15 334 GLU A CA 1
ATOM 774 C C . GLU A 1 101 ? -22.106 5.176 1.657 1.00 38.33 334 GLU A C 1
ATOM 775 O O . GLU A 1 101 ? -21.399 4.449 2.363 1.00 30.49 334 GLU A O 1
ATOM 781 N N . LEU A 1 102 ? -21.636 5.894 0.651 1.00 33.45 335 LEU A N 1
ATOM 782 C CA . LEU A 1 102 ? -20.224 5.966 0.349 1.00 33.84 335 LEU A CA 1
ATOM 783 C C . LEU A 1 102 ? -19.776 7.407 0.520 1.00 40.52 335 LEU A C 1
ATOM 784 O O . LEU A 1 102 ? -20.519 8.344 0.212 1.00 40.85 335 LEU A O 1
ATOM 789 N N . GLU A 1 103 ? -18.565 7.582 1.020 1.00 42.80 336 GLU A N 1
ATOM 790 C CA . GLU A 1 103 ? -17.937 8.890 1.081 1.00 40.26 336 GLU A CA 1
ATOM 791 C C . GLU A 1 103 ? -16.589 8.754 0.396 1.00 45.45 336 GLU A C 1
ATOM 792 O O . GLU A 1 103 ? -15.837 7.820 0.690 1.00 43.58 336 GLU A O 1
ATOM 798 N N . ASP A 1 104 ? -16.306 9.644 -0.551 1.00 49.72 337 ASP A N 1
ATOM 799 C CA . ASP A 1 104 ? -15.059 9.556 -1.294 1.00 47.37 337 ASP A CA 1
ATOM 800 C C . ASP A 1 104 ? -13.969 10.306 -0.529 1.00 52.94 337 ASP A C 1
ATOM 801 O O . ASP A 1 104 ? -14.185 10.791 0.585 1.00 60.42 337 ASP A O 1
ATOM 806 N N . TRP A 1 105 ? -12.770 10.397 -1.112 1.00 57.16 338 TRP A N 1
ATOM 807 C CA . TRP A 1 105 ? -11.682 11.117 -0.458 1.00 66.69 338 TRP A CA 1
ATOM 808 C C . TRP A 1 105 ? -11.882 12.626 -0.490 1.00 66.99 338 TRP A C 1
ATOM 809 O O . TRP A 1 105 ? -11.388 13.319 0.403 1.00 75.38 338 TRP A O 1
ATOM 820 N N . LYS A 1 106 ? -12.618 13.145 -1.470 1.00 72.07 339 LYS A N 1
ATOM 821 C CA . LYS A 1 106 ? -12.999 14.554 -1.483 1.00 78.53 339 LYS A CA 1
ATOM 822 C C . LYS A 1 106 ? -14.148 14.847 -0.528 1.00 77.23 339 LYS A C 1
ATOM 823 O O . LYS A 1 106 ? -14.664 15.970 -0.530 1.00 78.10 339 LYS A O 1
ATOM 829 N N . ASP A 1 107 ? -14.572 13.849 0.250 1.00 76.58 340 ASP A N 1
ATOM 830 C CA . ASP A 1 107 ? -15.607 13.953 1.275 1.00 80.88 340 ASP A CA 1
ATOM 831 C C . ASP A 1 107 ? -16.999 14.195 0.706 1.00 76.18 340 ASP A C 1
ATOM 832 O O . ASP A 1 107 ? -17.898 14.614 1.440 1.00 81.54 340 ASP A O 1
ATOM 837 N N . ASN A 1 108 ? -17.211 13.940 -0.582 1.00 65.12 341 ASN A N 1
ATOM 838 C CA . ASN A 1 108 ? -18.564 13.941 -1.114 1.00 56.80 341 ASN A CA 1
ATOM 839 C C . ASN A 1 108 ? -19.289 12.670 -0.691 1.00 49.44 341 ASN A C 1
ATOM 840 O O . ASN A 1 108 ? -18.692 11.594 -0.598 1.00 46.01 341 ASN A O 1
ATOM 845 N N . LYS A 1 109 ? -20.589 12.798 -0.446 1.00 55.72 342 LYS A N 1
ATOM 846 C CA . LYS A 1 109 ? -21.418 11.695 0.017 1.00 57.56 342 LYS A CA 1
ATOM 847 C C . LYS A 1 109 ? -22.305 11.193 -1.113 1.00 55.99 342 LYS A C 1
ATOM 848 O O . LYS A 1 109 ? -23.004 11.981 -1.758 1.00 57.68 342 LYS A O 1
ATOM 854 N N . HIS A 1 110 ? -22.280 9.884 -1.335 1.00 49.32 343 HIS A N 1
ATOM 855 C CA . HIS A 1 110 ? -23.163 9.203 -2.272 1.00 46.09 343 HIS A CA 1
ATOM 856 C C . HIS A 1 110 ? -23.986 8.165 -1.520 1.00 47.60 343 HIS A C 1
ATOM 857 O O . HIS A 1 110 ? -23.496 7.543 -0.576 1.00 40.07 343 HIS A O 1
ATOM 864 N N . TYR A 1 111 ? -25.233 7.968 -1.941 1.00 45.87 344 TYR A N 1
ATOM 865 C CA . TYR A 1 111 ? -26.074 6.924 -1.372 1.00 35.84 344 TYR A CA 1
ATOM 866 C C . TYR A 1 111 ? -26.830 6.213 -2.482 1.00 40.42 344 TYR A C 1
ATOM 867 O O . TYR A 1 111 ? -27.055 6.763 -3.566 1.00 46.46 344 TYR A O 1
ATOM 876 N N . ILE A 1 112 ? -27.235 4.981 -2.189 1.00 35.24 345 ILE A N 1
ATOM 877 C CA . ILE A 1 112 ? -28.137 4.247 -3.065 1.00 34.18 345 ILE A CA 1
ATOM 878 C C . ILE A 1 112 ? -28.950 3.290 -2.210 1.00 39.16 345 ILE A C 1
ATOM 879 O O . ILE A 1 112 ? -28.448 2.713 -1.240 1.00 36.55 345 ILE A O 1
ATOM 884 N N . GLU A 1 113 ? -30.227 3.160 -2.550 1.00 41.60 346 GLU A N 1
ATOM 885 C CA . GLU A 1 113 ? -31.132 2.282 -1.830 1.00 35.91 346 GLU A CA 1
ATOM 886 C C . GLU A 1 113 ? -31.620 1.183 -2.760 1.00 37.22 346 GLU A C 1
ATOM 887 O O . GLU A 1 113 ? -31.802 1.401 -3.963 1.00 36.84 346 GLU A O 1
ATOM 893 N N . TYR A 1 114 ? -31.799 -0.006 -2.188 1.00 40.71 347 TYR A N 1
ATOM 894 C CA . TYR A 1 114 ? -32.313 -1.173 -2.881 1.00 36.51 347 TYR A CA 1
ATOM 895 C C . TYR A 1 114 ? -33.389 -1.826 -2.037 1.00 37.28 347 TYR A C 1
ATOM 896 O O . TYR A 1 114 ? -33.361 -1.757 -0.803 1.00 29.35 347 TYR A O 1
ATOM 905 N N . SER A 1 115 ? -34.304 -2.503 -2.723 1.00 39.35 348 SER A N 1
ATOM 906 C CA . SER A 1 115 ? -35.222 -3.449 -2.110 1.00 38.71 348 SER A CA 1
ATOM 907 C C . SER A 1 115 ? -34.618 -4.842 -2.241 1.00 41.95 348 SER A C 1
ATOM 908 O O . SER A 1 115 ? -34.209 -5.238 -3.343 1.00 33.42 348 SER A O 1
ATOM 911 N N . PHE A 1 116 ? -34.541 -5.579 -1.125 1.00 29.53 349 PHE A N 1
ATOM 912 C CA . PHE A 1 116 ? -33.849 -6.861 -1.160 1.00 36.39 349 PHE A CA 1
ATOM 913 C C . PHE A 1 116 ? -34.576 -7.928 -0.359 1.00 43.29 349 PHE A C 1
ATOM 914 O O . PHE A 1 116 ? -35.457 -7.653 0.464 1.00 41.21 349 PHE A O 1
ATOM 922 N N . TYR A 1 117 ? -34.194 -9.168 -0.681 1.00 39.35 350 TYR A N 1
ATOM 923 C CA . TYR A 1 117 ? -34.554 -10.391 0.017 1.00 43.98 350 TYR A CA 1
ATOM 924 C C . TYR A 1 117 ? -33.269 -11.146 0.311 1.00 39.61 350 TYR A C 1
ATOM 925 O O . TYR A 1 117 ? -32.295 -11.044 -0.437 1.00 32.52 350 TYR A O 1
ATOM 934 N N . LEU A 1 118 ? -33.261 -11.891 1.411 1.00 30.31 351 LEU A N 1
ATOM 935 C CA . LEU A 1 118 ? -32.050 -12.563 1.864 1.00 35.90 351 LEU A CA 1
ATOM 936 C C . LEU A 1 118 ? -32.377 -13.998 2.245 1.00 40.63 351 LEU A C 1
ATOM 937 O O . LEU A 1 118 ? -33.328 -14.232 2.994 1.00 40.64 351 LEU A O 1
ATOM 942 N N . GLY A 1 119 ? -31.588 -14.963 1.720 1.00 42.38 352 GLY A N 1
ATOM 943 C CA . GLY A 1 119 ? -31.752 -16.359 2.084 1.00 39.42 352 GLY A CA 1
ATOM 944 C C . GLY A 1 119 ? -30.909 -16.725 3.303 1.00 40.62 352 GLY A C 1
ATOM 945 O O . GLY A 1 119 ? -30.046 -15.972 3.734 1.00 37.41 352 GLY A O 1
ATOM 946 N N A ASN A 1 120 ? -31.172 -17.909 3.844 0.65 44.42 353 ASN A N 1
ATOM 947 N N B ASN A 1 120 ? -31.183 -17.909 3.853 0.35 43.89 353 ASN A N 1
ATOM 948 C CA A ASN A 1 120 ? -30.494 -18.354 5.052 0.65 42.62 353 ASN A CA 1
ATOM 949 C CA B ASN A 1 120 ? -30.507 -18.371 5.058 0.35 42.64 353 ASN A CA 1
ATOM 950 C C A ASN A 1 120 ? -29.112 -18.914 4.714 0.65 41.70 353 ASN A C 1
ATOM 951 C C B ASN A 1 120 ? -29.121 -18.920 4.717 0.35 41.24 353 ASN A C 1
ATOM 952 O O A ASN A 1 120 ? -28.669 -18.906 3.558 0.65 39.36 353 ASN A O 1
ATOM 953 O O B ASN A 1 120 ? -28.674 -18.891 3.566 0.35 40.07 353 ASN A O 1
ATOM 962 N N . HIS A 1 121 ? -28.428 -19.429 5.742 1.00 37.47 354 HIS A N 1
ATOM 963 C CA . HIS A 1 121 ? -27.088 -19.976 5.539 1.00 39.90 354 HIS A CA 1
ATOM 964 C C . HIS A 1 121 ? -27.099 -21.144 4.555 1.00 43.75 354 HIS A C 1
ATOM 965 O O . HIS A 1 121 ? -26.100 -21.380 3.864 1.00 46.35 354 HIS A O 1
ATOM 972 N N . GLU A 1 122 ? -28.222 -21.867 4.464 1.00 43.68 355 GLU A N 1
ATOM 973 C CA . GLU A 1 122 ? -28.310 -22.991 3.531 1.00 55.58 355 GLU A CA 1
ATOM 974 C C . GLU A 1 122 ? -28.179 -22.543 2.077 1.00 53.41 355 GLU A C 1
ATOM 975 O O . GLU A 1 122 ? -27.667 -23.299 1.241 1.00 53.21 355 GLU A O 1
ATOM 981 N N . THR A 1 123 ? -28.650 -21.339 1.750 1.00 43.50 356 THR A N 1
ATOM 982 C CA . THR A 1 123 ? -28.441 -20.753 0.431 1.00 48.36 356 THR A CA 1
ATOM 983 C C . THR A 1 123 ? -27.125 -19.985 0.333 1.00 46.41 356 THR A C 1
ATOM 984 O O . THR A 1 123 ? -26.916 -19.263 -0.650 1.00 41.30 356 THR A O 1
ATOM 988 N N . ASN A 1 124 ? -26.234 -20.136 1.316 1.00 44.17 357 ASN A N 1
ATOM 989 C CA . ASN A 1 124 ? -25.051 -19.283 1.437 1.00 41.91 357 ASN A CA 1
ATOM 990 C C . ASN A 1 124 ? -25.458 -17.810 1.456 1.00 42.24 357 ASN A C 1
ATOM 991 O O . ASN A 1 124 ? -24.818 -16.958 0.834 1.00 41.46 357 ASN A O 1
ATOM 996 N N . TYR A 1 125 ? -26.566 -17.522 2.149 1.00 41.57 358 TYR A N 1
ATOM 997 C CA . TYR A 1 125 ? -27.030 -16.152 2.385 1.00 41.05 358 TYR A CA 1
ATOM 998 C C . TYR A 1 125 ? -27.237 -15.392 1.072 1.00 38.34 358 TYR A C 1
ATOM 999 O O . TYR A 1 125 ? -26.738 -14.279 0.883 1.00 32.16 358 TYR A O 1
ATOM 1008 N N . THR A 1 126 ? -27.992 -16.005 0.160 1.00 38.36 359 THR A N 1
ATOM 1009 C CA . THR A 1 126 ? -28.149 -15.446 -1.178 1.00 33.56 359 THR A CA 1
ATOM 1010 C C . THR A 1 126 ? -28.937 -14.142 -1.138 1.00 38.02 359 THR A C 1
ATOM 1011 O O . THR A 1 126 ? -30.012 -14.067 -0.536 1.00 44.20 359 THR A O 1
ATOM 1015 N N . LEU A 1 127 ? -28.395 -13.117 -1.789 1.00 34.40 360 LEU A N 1
ATOM 1016 C CA . LEU A 1 127 ? -28.950 -11.773 -1.780 1.00 36.61 360 LEU A CA 1
ATOM 1017 C C . LEU A 1 127 ? -29.557 -11.445 -3.137 1.00 41.53 360 LEU A C 1
ATOM 1018 O O . LEU A 1 127 ? -28.945 -11.707 -4.174 1.00 45.62 360 LEU A O 1
ATOM 1023 N N . HIS A 1 128 ? -30.757 -10.865 -3.129 1.00 42.67 361 HIS A N 1
ATOM 1024 C CA . HIS A 1 128 ? -31.460 -10.475 -4.350 1.00 48.12 361 HIS A CA 1
ATOM 1025 C C . HIS A 1 128 ? -31.862 -9.008 -4.217 1.00 47.99 361 HIS A C 1
ATOM 1026 O O . HIS A 1 128 ? -32.714 -8.672 -3.386 1.00 43.27 361 HIS A O 1
ATOM 1033 N N . LEU A 1 129 ? -31.254 -8.137 -5.026 1.00 40.73 362 LEU A N 1
ATOM 1034 C CA . LEU A 1 129 ? -31.434 -6.690 -4.925 1.00 42.17 362 LEU A CA 1
ATOM 1035 C C . LEU A 1 129 ? -32.144 -6.114 -6.142 1.00 45.10 362 LEU A C 1
ATOM 1036 O O . LEU A 1 129 ? -31.957 -6.577 -7.274 1.00 42.87 362 LEU A O 1
ATOM 1041 N N . VAL A 1 130 ? -32.914 -5.055 -5.899 1.00 45.89 363 VAL A N 1
ATOM 1042 C CA . VAL A 1 130 ? -33.471 -4.204 -6.950 1.00 43.00 363 VAL A CA 1
ATOM 1043 C C . VAL A 1 130 ? -33.256 -2.754 -6.533 1.00 44.00 363 VAL A C 1
ATOM 1044 O O . VAL A 1 130 ? -33.647 -2.365 -5.430 1.00 33.33 363 VAL A O 1
ATOM 1048 N N . ALA A 1 131 ? -32.647 -1.953 -7.405 1.00 41.85 364 ALA A N 1
ATOM 1049 C CA . ALA A 1 131 ? -32.344 -0.569 -7.049 1.00 46.17 364 ALA A CA 1
ATOM 1050 C C . ALA A 1 131 ? -33.605 0.294 -7.053 1.00 48.10 364 ALA A C 1
ATOM 1051 O O . ALA A 1 131 ? -34.477 0.149 -7.915 1.00 49.28 364 ALA A O 1
ATOM 1053 N N . ILE A 1 132 ? -33.696 1.205 -6.080 1.00 50.67 365 ILE A N 1
ATOM 1054 C CA . ILE A 1 132 ? -34.859 2.084 -5.953 1.00 47.96 365 ILE A CA 1
ATOM 1055 C C . ILE A 1 132 ? -34.485 3.528 -6.255 1.00 44.86 365 ILE A C 1
ATOM 1056 O O . ILE A 1 132 ? -34.959 4.107 -7.236 1.00 58.88 365 ILE A O 1
ATOM 1061 N N . THR A 1 133 ? -33.672 4.131 -5.387 1.00 45.80 366 THR A N 1
ATOM 1062 C CA . THR A 1 133 ? -33.228 5.515 -5.522 1.00 52.69 366 THR A CA 1
ATOM 1063 C C . THR A 1 133 ? -31.733 5.603 -5.238 1.00 44.23 366 THR A C 1
ATOM 1064 O O . THR A 1 133 ? -31.100 4.640 -4.792 1.00 41.87 366 THR A O 1
ATOM 1068 N N . GLY A 1 134 ? -31.180 6.776 -5.493 1.00 43.07 367 GLY A N 1
ATOM 1069 C CA . GLY A 1 134 ? -29.804 7.090 -5.163 1.00 46.34 367 GLY A CA 1
ATOM 1070 C C . GLY A 1 134 ? -29.272 8.215 -6.025 1.00 49.17 367 GLY A C 1
ATOM 1071 O O . GLY A 1 134 ? -29.829 8.568 -7.064 1.00 51.17 367 GLY A O 1
ATOM 1072 N N . ASN A 1 135 ? -28.155 8.796 -5.581 1.00 48.07 368 ASN A N 1
ATOM 1073 C CA . ASN A 1 135 ? -27.447 9.811 -6.361 1.00 49.04 368 ASN A CA 1
ATOM 1074 C C . ASN A 1 135 ? -26.123 9.292 -6.908 1.00 49.60 368 ASN A C 1
ATOM 1075 O O . ASN A 1 135 ? -25.283 10.083 -7.352 1.00 45.74 368 ASN A O 1
ATOM 1080 N N . VAL A 1 136 ? -25.912 7.983 -6.857 1.00 47.80 369 VAL A N 1
ATOM 1081 C CA . VAL A 1 136 ? -24.732 7.330 -7.414 1.00 50.42 369 VAL A CA 1
ATOM 1082 C C . VAL A 1 136 ? -25.230 6.102 -8.170 1.00 53.03 369 VAL A C 1
ATOM 1083 O O . VAL A 1 136 ? -26.113 5.382 -7.678 1.00 48.18 369 VAL A O 1
ATOM 1087 N N . PRO A 1 137 ? -24.743 5.852 -9.380 1.00 56.15 370 PRO A N 1
ATOM 1088 C CA . PRO A 1 137 ? -25.236 4.700 -10.139 1.00 59.23 370 PRO A CA 1
ATOM 1089 C C . PRO A 1 137 ? -24.918 3.393 -9.428 1.00 56.40 370 PRO A C 1
ATOM 1090 O O . PRO A 1 137 ? -24.010 3.303 -8.599 1.00 58.66 370 PRO A O 1
ATOM 1094 N N . ASN A 1 138 ? -25.708 2.375 -9.755 1.00 48.24 371 ASN A N 1
ATOM 1095 C CA . ASN A 1 138 ? -25.551 1.064 -9.152 1.00 47.61 371 ASN A CA 1
ATOM 1096 C C . ASN A 1 138 ? -24.340 0.341 -9.729 1.00 47.47 371 ASN A C 1
ATOM 1097 O O . ASN A 1 138 ? -24.064 0.426 -10.928 1.00 49.83 371 ASN A O 1
ATOM 1102 N N . ALA A 1 139 ? -23.620 -0.381 -8.863 1.00 43.07 372 ALA A N 1
ATOM 1103 C CA . ALA A 1 139 ? -22.500 -1.220 -9.266 1.00 41.31 372 ALA A CA 1
ATOM 1104 C C . ALA A 1 139 ? -22.735 -2.705 -9.033 1.00 39.12 372 ALA A C 1
ATOM 1105 O O . ALA A 1 139 ? -21.897 -3.514 -9.440 1.00 41.23 372 ALA A O 1
ATOM 1107 N N . ILE A 1 140 ? -23.832 -3.084 -8.385 1.00 41.29 373 ILE A N 1
ATOM 1108 C CA . ILE A 1 140 ? -24.115 -4.475 -8.040 1.00 44.42 373 ILE A CA 1
ATOM 1109 C C . ILE A 1 140 ? -25.165 -4.992 -9.016 1.00 50.75 373 ILE A C 1
ATOM 1110 O O . ILE A 1 140 ? -26.136 -4.277 -9.308 1.00 58.05 373 ILE A O 1
ATOM 1115 N N . PRO A 1 141 ? -25.005 -6.194 -9.566 1.00 49.39 374 PRO A N 1
ATOM 1116 C CA . PRO A 1 141 ? -26.019 -6.731 -10.489 1.00 44.79 374 PRO A CA 1
ATOM 1117 C C . PRO A 1 141 ? -27.387 -6.828 -9.826 1.00 48.49 374 PRO A C 1
ATOM 1118 O O . PRO A 1 141 ? -27.518 -7.334 -8.710 1.00 51.11 374 PRO A O 1
ATOM 1122 N N . GLU A 1 142 ? -28.410 -6.339 -10.523 1.00 52.04 375 GLU A N 1
ATOM 1123 C CA . GLU A 1 142 ? -29.775 -6.372 -10.017 1.00 63.00 375 GLU A CA 1
ATOM 1124 C C . GLU A 1 142 ? -30.533 -7.587 -10.551 1.00 65.30 375 GLU A C 1
ATOM 1125 O O . GLU A 1 142 ? -30.228 -8.122 -11.618 1.00 68.92 375 GLU A O 1
ATOM 1131 N N . ASN A 1 143 ? -31.550 -8.005 -9.788 1.00 60.68 376 ASN A N 1
ATOM 1132 C CA . ASN A 1 143 ? -32.469 -9.079 -10.182 1.00 59.05 376 ASN A CA 1
ATOM 1133 C C . ASN A 1 143 ? -31.749 -10.407 -10.400 1.00 53.36 376 ASN A C 1
ATOM 1134 O O . ASN A 1 143 ? -32.169 -11.235 -11.213 1.00 55.82 376 ASN A O 1
ATOM 1139 N N . LYS A 1 144 ? -30.652 -10.602 -9.677 1.00 43.98 377 LYS A N 1
ATOM 1140 C CA . LYS A 1 144 ? -29.841 -11.805 -9.747 1.00 46.47 377 LYS A CA 1
ATOM 1141 C C . LYS A 1 144 ? -29.622 -12.342 -8.340 1.00 47.08 377 LYS A C 1
ATOM 1142 O O . LYS A 1 144 ? -29.547 -11.579 -7.370 1.00 44.74 377 LYS A O 1
ATOM 1148 N N . ASP A 1 145 ? -29.501 -13.664 -8.243 1.00 48.61 378 ASP A N 1
ATOM 1149 C CA . ASP A 1 145 ? -29.156 -14.321 -6.984 1.00 53.85 378 ASP A CA 1
ATOM 1150 C C . ASP A 1 145 ? -27.660 -14.157 -6.731 1.00 47.57 378 ASP A C 1
ATOM 1151 O O . ASP A 1 145 ? -26.836 -14.704 -7.471 1.00 54.77 378 ASP A O 1
ATOM 1156 N N . LEU A 1 146 ? -27.304 -13.408 -5.690 1.00 36.66 379 LEU A N 1
ATOM 1157 C CA . LEU A 1 146 ? -25.908 -13.143 -5.358 1.00 37.78 379 LEU A CA 1
ATOM 1158 C C . LEU A 1 146 ? -25.482 -13.992 -4.167 1.00 41.50 379 LEU A C 1
ATOM 1159 O O . LEU A 1 146 ? -26.048 -13.864 -3.079 1.00 42.35 379 LEU A O 1
ATOM 1164 N N . VAL A 1 147 ? -24.453 -14.808 -4.362 1.00 37.35 380 VAL A N 1
ATOM 1165 C CA . VAL A 1 147 ? -23.988 -15.761 -3.361 1.00 38.06 380 VAL A CA 1
ATOM 1166 C C . VAL A 1 147 ? -22.820 -15.154 -2.592 1.00 40.71 380 VAL A C 1
ATOM 1167 O O . VAL A 1 147 ? -21.886 -14.606 -3.193 1.00 40.85 380 VAL A O 1
ATOM 1171 N N . PHE A 1 148 ? -22.861 -15.263 -1.265 1.00 34.13 381 PHE A N 1
ATOM 1172 C CA . PHE A 1 148 ? -21.775 -14.774 -0.426 1.00 33.52 381 PHE A CA 1
ATOM 1173 C C . PHE A 1 148 ? -20.609 -15.752 -0.411 1.00 32.04 381 PHE A C 1
ATOM 1174 O O . PHE A 1 148 ? -20.802 -16.969 -0.353 1.00 35.49 381 PHE A O 1
ATOM 1182 N N . SER A 1 149 ? -19.394 -15.210 -0.434 1.00 34.90 382 SER A N 1
ATOM 1183 C CA . SER A 1 149 ? -18.187 -16.019 -0.385 1.00 36.34 382 SER A CA 1
ATOM 1184 C C . SER A 1 149 ? -17.121 -15.302 0.431 1.00 38.07 382 SER A C 1
ATOM 1185 O O . SER A 1 149 ? -17.057 -14.068 0.443 1.00 33.13 382 SER A O 1
ATOM 1188 N N . THR A 1 150 ? -16.275 -16.090 1.097 1.00 38.04 383 THR A N 1
ATOM 1189 C CA . THR A 1 150 ? -15.108 -15.602 1.827 1.00 40.36 383 THR A CA 1
ATOM 1190 C C . THR A 1 150 ? -13.849 -16.278 1.278 1.00 40.69 383 THR A C 1
ATOM 1191 O O . THR A 1 150 ? -13.919 -17.126 0.387 1.00 35.20 383 THR A O 1
ATOM 1195 N N . TRP A 1 151 ? -12.678 -15.888 1.809 1.00 39.02 384 TRP A N 1
ATOM 1196 C CA . TRP A 1 151 ? -11.423 -16.428 1.277 1.00 40.75 384 TRP A CA 1
ATOM 1197 C C . TRP A 1 151 ? -11.308 -17.924 1.520 1.00 45.38 384 TRP A C 1
ATOM 1198 O O . TRP A 1 151 ? -10.642 -18.628 0.751 1.00 46.85 384 TRP A O 1
ATOM 1209 N N . ASP A 1 152 ? -11.950 -18.425 2.574 1.00 38.95 385 ASP A N 1
ATOM 1210 C CA . ASP A 1 152 ? -11.930 -19.844 2.901 1.00 45.54 385 ASP A CA 1
ATOM 1211 C C . ASP A 1 152 ? -13.254 -20.528 2.594 1.00 44.14 385 ASP A C 1
ATOM 1212 O O . ASP A 1 152 ? -13.468 -21.666 3.016 1.00 42.21 385 ASP A O 1
ATOM 1217 N N . HIS A 1 153 ? -14.143 -19.865 1.855 1.00 47.56 386 HIS A N 1
ATOM 1218 C CA . HIS A 1 153 ? -15.469 -20.413 1.604 1.00 42.71 386 HIS A CA 1
ATOM 1219 C C . HIS A 1 153 ? -15.952 -19.833 0.272 1.00 38.33 386 HIS A C 1
ATOM 1220 O O . HIS A 1 153 ? -16.761 -18.903 0.217 1.00 40.06 386 HIS A O 1
ATOM 1227 N N . LYS A 1 154 ? -15.434 -20.396 -0.820 1.00 46.13 387 LYS A N 1
ATOM 1228 C CA . LYS A 1 154 ? -15.858 -20.002 -2.155 1.00 49.05 387 LYS A CA 1
ATOM 1229 C C . LYS A 1 154 ? -17.116 -20.761 -2.560 1.00 52.70 387 LYS A C 1
ATOM 1230 O O . LYS A 1 154 ? -17.302 -21.933 -2.222 1.00 52.60 387 LYS A O 1
ATOM 1236 N N . ALA A 1 155 ? -17.981 -20.073 -3.295 1.00 63.69 388 ALA A N 1
ATOM 1237 C CA . ALA A 1 155 ? -19.267 -20.615 -3.730 1.00 68.16 388 ALA A CA 1
ATOM 1238 C C . ALA A 1 155 ? -19.108 -21.821 -4.654 1.00 61.29 388 ALA A C 1
ATOM 1239 O O . ALA A 1 155 ? -18.909 -21.670 -5.856 1.00 61.12 388 ALA A O 1
ATOM 1241 N N . PHE A 1 159 ? -17.588 -19.675 -10.439 1.00 81.11 392 PHE A N 1
ATOM 1242 C CA . PHE A 1 159 ? -16.550 -18.790 -10.963 1.00 84.39 392 PHE A CA 1
ATOM 1243 C C . PHE A 1 159 ? -16.155 -17.768 -9.922 1.00 80.57 392 PHE A C 1
ATOM 1244 O O . PHE A 1 159 ? -16.995 -17.014 -9.433 1.00 81.77 392 PHE A O 1
ATOM 1252 N N . ASN A 1 160 ? -14.869 -17.731 -9.592 1.00 77.38 393 ASN A N 1
ATOM 1253 C CA . ASN A 1 160 ? -14.370 -16.821 -8.572 1.00 75.88 393 ASN A CA 1
ATOM 1254 C C . ASN A 1 160 ? -14.026 -15.479 -9.214 1.00 72.47 393 ASN A C 1
ATOM 1255 O O . ASN A 1 160 ? -13.239 -15.420 -10.165 1.00 75.82 393 ASN A O 1
ATOM 1260 N N . CYS A 1 161 ? -14.644 -14.400 -8.697 1.00 67.19 394 CYS A N 1
ATOM 1261 C CA . CYS A 1 161 ? -14.504 -13.030 -9.192 1.00 65.48 394 CYS A CA 1
ATOM 1262 C C . CYS A 1 161 ? -13.146 -12.448 -8.806 1.00 67.32 394 CYS A C 1
ATOM 1263 O O . CYS A 1 161 ? -12.770 -12.477 -7.629 1.00 63.58 394 CYS A O 1
ATOM 1266 N N . PRO A 1 162 ? -12.428 -11.863 -9.769 1.00 68.18 395 PRO A N 1
ATOM 1267 C CA . PRO A 1 162 ? -11.127 -11.245 -9.457 1.00 67.47 395 PRO A CA 1
ATOM 1268 C C . PRO A 1 162 ? -11.174 -10.254 -8.306 1.00 64.75 395 PRO A C 1
ATOM 1269 O O . PRO A 1 162 ? -10.187 -10.132 -7.570 1.00 67.77 395 PRO A O 1
ATOM 1273 N N . GLU A 1 163 ? -12.287 -9.542 -8.123 1.00 63.38 396 GLU A N 1
ATOM 1274 C CA . GLU A 1 163 ? -12.386 -8.558 -7.049 1.00 64.63 396 GLU A CA 1
ATOM 1275 C C . GLU A 1 163 ? -12.800 -9.168 -5.712 1.00 52.39 396 GLU A C 1
ATOM 1276 O O . GLU A 1 163 ? -12.805 -8.459 -4.699 1.00 45.99 396 GLU A O 1
ATOM 1282 N N . GLY A 1 164 ? -13.142 -10.453 -5.681 1.00 46.21 397 GLY A N 1
ATOM 1283 C CA . GLY A 1 164 ? -13.435 -11.170 -4.460 1.00 45.09 397 GLY A CA 1
ATOM 1284 C C . GLY A 1 164 ? -12.241 -11.828 -3.810 1.00 42.16 397 GLY A C 1
ATOM 1285 O O . GLY A 1 164 ? -12.421 -12.572 -2.840 1.00 43.42 397 GLY A O 1
ATOM 1286 N N . TYR A 1 165 ? -11.021 -11.564 -4.294 1.00 38.00 398 TYR A N 1
ATOM 1287 C CA . TYR A 1 165 ? -9.846 -12.196 -3.704 1.00 43.73 398 TYR A CA 1
ATOM 1288 C C . TYR A 1 165 ? -9.652 -11.830 -2.234 1.00 41.00 398 TYR A C 1
ATOM 1289 O O . TYR A 1 165 ? -8.946 -12.552 -1.522 1.00 48.20 398 TYR A O 1
ATOM 1298 N N . SER A 1 166 ? -10.265 -10.747 -1.754 1.00 35.77 399 SER A N 1
ATOM 1299 C CA . SER A 1 166 ? -10.150 -10.368 -0.348 1.00 38.73 399 SER A CA 1
ATOM 1300 C C . SER A 1 166 ? -11.508 -9.961 0.199 1.00 37.81 399 SER A C 1
ATOM 1301 O O . SER A 1 166 ? -12.212 -9.152 -0.414 1.00 40.42 399 SER A O 1
ATOM 1304 N N . GLY A 1 167 ? -11.862 -10.504 1.362 1.00 34.89 400 GLY A N 1
ATOM 1305 C CA . GLY A 1 167 ? -13.078 -10.111 2.044 1.00 30.00 400 GLY A CA 1
ATOM 1306 C C . GLY A 1 167 ? -14.273 -10.966 1.656 1.00 36.03 400 GLY A C 1
ATOM 1307 O O . GLY A 1 167 ? -14.241 -11.771 0.717 1.00 33.11 400 GLY A O 1
ATOM 1308 N N . GLY A 1 168 ? -15.350 -10.791 2.421 1.00 35.43 401 GLY A N 1
ATOM 1309 C CA . GLY A 1 168 ? -16.590 -11.521 2.200 1.00 32.41 401 GLY A CA 1
ATOM 1310 C C . GLY A 1 168 ? -17.625 -10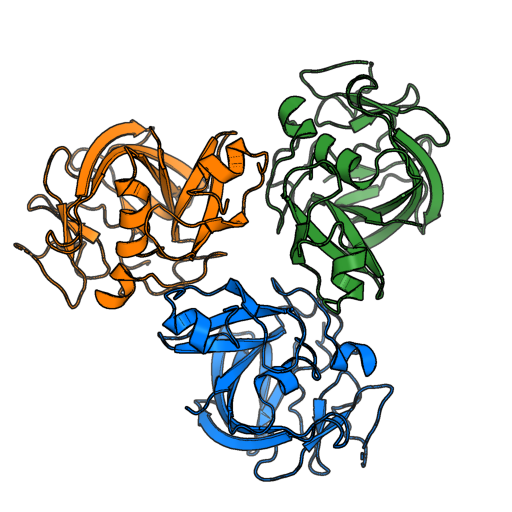.635 1.528 1.00 31.37 401 GLY A C 1
ATOM 1311 O O . GLY A 1 168 ? -17.922 -9.540 2.005 1.00 31.03 401 GLY A O 1
ATOM 1312 N N . TRP A 1 169 ? -18.186 -11.133 0.422 1.00 32.30 402 TRP A N 1
ATOM 1313 C CA . TRP A 1 169 ? -19.075 -10.326 -0.408 1.00 34.68 402 TRP A CA 1
ATOM 1314 C C . TRP A 1 169 ? -19.999 -11.225 -1.217 1.00 33.83 402 TRP A C 1
ATOM 1315 O O . TRP A 1 169 ? -19.763 -12.427 -1.361 1.00 31.48 402 TRP A O 1
ATOM 1326 N N . TRP A 1 170 ? -21.052 -10.612 -1.757 1.00 34.21 403 TRP A N 1
ATOM 1327 C CA . TRP A 1 170 ? -22.035 -11.302 -2.585 1.00 35.97 403 TRP A CA 1
ATOM 1328 C C . TRP A 1 170 ? -21.642 -11.176 -4.054 1.00 38.17 403 TRP A C 1
ATOM 1329 O O . TRP A 1 170 ? -21.309 -10.080 -4.516 1.00 34.33 403 TRP A O 1
ATOM 1340 N N . TRP A 1 171 ? -21.691 -12.289 -4.788 1.00 33.46 404 TRP A N 1
ATOM 1341 C CA . TRP A 1 171 ? -21.153 -12.316 -6.142 1.00 39.13 404 TRP A CA 1
ATOM 1342 C C . TRP A 1 171 ? -22.099 -13.039 -7.086 1.00 43.23 404 TRP A C 1
ATOM 1343 O O . TRP A 1 171 ? -22.900 -13.882 -6.680 1.00 40.16 404 TRP A O 1
ATOM 1354 N N . HIS A 1 172 ? -21.981 -12.678 -8.361 1.00 48.21 405 HIS A N 1
ATOM 1355 C CA . HIS A 1 172 ? -22.561 -13.403 -9.479 1.00 50.76 405 HIS A CA 1
ATOM 1356 C C . HIS A 1 172 ? -21.496 -13.413 -10.569 1.00 51.49 405 HIS A C 1
ATOM 1357 O O . HIS A 1 172 ? -20.506 -12.682 -10.487 1.00 50.32 405 HIS A O 1
ATOM 1364 N N . ASP A 1 173 ? -21.684 -14.272 -11.581 1.00 55.71 406 ASP A N 1
ATOM 1365 C CA . ASP A 1 173 ? -20.741 -14.389 -12.695 1.00 67.80 406 ASP A CA 1
ATOM 1366 C C . ASP A 1 173 ? -20.356 -13.043 -13.300 1.00 65.01 406 ASP A C 1
ATOM 1367 O O . ASP A 1 173 ? -19.259 -12.907 -13.853 1.00 62.71 406 ASP A O 1
ATOM 1372 N N . GLU A 1 174 ? -21.254 -12.051 -13.239 1.00 68.15 407 GLU A N 1
ATOM 1373 C CA . GLU A 1 174 ? -20.952 -10.723 -13.765 1.00 67.17 407 GLU A CA 1
ATOM 1374 C C . GLU A 1 174 ? -19.889 -9.998 -12.947 1.00 62.39 407 GLU A C 1
ATOM 1375 O O . GLU A 1 174 ? -19.237 -9.091 -13.474 1.00 58.11 407 GLU A O 1
ATOM 1381 N N . CYS A 1 175 ? -19.710 -10.363 -11.675 1.00 53.52 408 CYS A N 1
ATOM 1382 C CA . CYS A 1 175 ? -18.566 -9.916 -10.877 1.00 51.04 408 CYS A CA 1
ATOM 1383 C C . CYS A 1 175 ? -18.668 -8.408 -10.692 1.00 56.68 408 CYS A C 1
ATOM 1384 O O . CYS A 1 175 ? -19.695 -7.937 -10.170 1.00 57.24 408 CYS A O 1
ATOM 1387 N N . GLY A 1 176 ? -17.666 -7.630 -11.074 1.00 56.58 409 GLY A N 1
ATOM 1388 C CA . GLY A 1 176 ? -17.694 -6.190 -10.963 1.00 46.54 409 GLY A CA 1
ATOM 1389 C C . GLY A 1 176 ? -16.833 -5.686 -9.815 1.00 51.75 409 GLY A C 1
ATOM 1390 O O . GLY A 1 176 ? -16.495 -6.412 -8.874 1.00 52.18 409 GLY A O 1
ATOM 1391 N N . GLU A 1 177 ? -16.492 -4.400 -9.898 1.00 55.79 410 GLU A N 1
ATOM 1392 C CA . GLU A 1 177 ? -15.798 -3.688 -8.824 1.00 54.39 410 GLU A CA 1
ATOM 1393 C C . GLU A 1 177 ? -16.862 -3.071 -7.924 1.00 47.35 410 GLU A C 1
ATOM 1394 O O . GLU A 1 177 ? -17.290 -1.928 -8.118 1.00 47.35 410 GLU A O 1
ATOM 1400 N N . ASN A 1 178 ? -17.287 -3.849 -6.916 1.00 36.52 411 ASN A N 1
ATOM 1401 C CA . ASN A 1 178 ? -18.374 -3.460 -6.023 1.00 36.88 411 ASN A CA 1
ATOM 1402 C C . ASN A 1 178 ? -18.167 -3.972 -4.594 1.00 36.63 411 ASN A C 1
ATOM 1403 O O . ASN A 1 178 ? -19.137 -4.028 -3.823 1.00 34.52 411 ASN A O 1
ATOM 1408 N N . ASN A 1 179 ? -16.956 -4.383 -4.227 1.00 37.06 412 ASN A N 1
ATOM 1409 C CA . ASN A 1 179 ? -16.718 -5.104 -2.979 1.00 35.84 412 ASN A CA 1
ATOM 1410 C C . ASN A 1 179 ? -16.416 -4.118 -1.865 1.00 30.50 412 ASN A C 1
ATOM 1411 O O . ASN A 1 179 ? -15.261 -3.805 -1.581 1.00 39.45 412 ASN A O 1
ATOM 1416 N N . LEU A 1 180 ? -17.471 -3.675 -1.182 1.00 29.27 413 LEU A N 1
ATOM 1417 C CA . LEU A 1 180 ? -17.304 -2.783 -0.042 1.00 36.21 413 LEU A CA 1
ATOM 1418 C C . LEU A 1 180 ? -16.612 -3.455 1.136 1.00 39.49 413 LEU A C 1
ATOM 1419 O O . LEU A 1 180 ? -16.152 -2.751 2.046 1.00 27.83 413 LEU A O 1
ATOM 1424 N N . ASN A 1 181 ? -16.537 -4.791 1.148 1.00 27.70 414 ASN A N 1
ATOM 1425 C CA . ASN A 1 181 ? -15.768 -5.523 2.148 1.00 31.75 414 ASN A CA 1
ATOM 1426 C C . ASN A 1 181 ? -14.393 -5.927 1.611 1.00 41.27 414 ASN A C 1
ATOM 1427 O O . ASN A 1 181 ? -13.750 -6.836 2.161 1.00 28.89 414 ASN A O 1
ATOM 1432 N N . GLY A 1 182 ? -13.937 -5.259 0.551 1.00 32.82 415 GLY A N 1
ATOM 1433 C CA . GLY A 1 182 ? -12.696 -5.594 -0.110 1.00 35.11 415 GLY A CA 1
ATOM 1434 C C . GLY A 1 182 ? -11.478 -5.052 0.616 1.00 44.27 415 GLY A C 1
ATOM 1435 O O . GLY A 1 182 ? -11.555 -4.505 1.717 1.00 35.15 415 GLY A O 1
ATOM 1436 N N . LYS A 1 183 ? -10.321 -5.231 -0.020 1.00 38.35 416 LYS A N 1
ATOM 1437 C CA . LYS A 1 183 ? -9.063 -4.812 0.584 1.00 43.73 416 LYS A CA 1
ATOM 1438 C C . LYS A 1 183 ? -8.985 -3.291 0.609 1.00 48.48 416 LYS A C 1
ATOM 1439 O O . LYS A 1 183 ? -9.143 -2.637 -0.428 1.00 38.36 416 LYS A O 1
ATOM 1445 N N . TYR A 1 184 ? -8.777 -2.725 1.797 1.00 45.71 417 TYR A N 1
ATOM 1446 C CA . TYR A 1 184 ? -8.627 -1.280 1.954 1.00 39.74 417 TYR A CA 1
ATOM 1447 C C . TYR A 1 184 ? -7.169 -0.931 1.685 1.00 41.10 417 TYR A C 1
ATOM 1448 O O . TYR A 1 184 ? -6.290 -1.198 2.507 1.00 47.08 417 TYR A O 1
ATOM 1457 N N . ASN A 1 185 ? -6.903 -0.336 0.530 1.00 49.69 418 ASN A N 1
ATOM 1458 C CA . ASN A 1 185 ? -5.525 -0.140 0.096 1.00 59.35 418 ASN A CA 1
ATOM 1459 C C . ASN A 1 185 ? -4.878 1.016 0.847 1.00 59.97 418 ASN A C 1
ATOM 1460 O O . ASN A 1 185 ? -5.465 2.096 0.978 1.00 55.09 418 ASN A O 1
ATOM 1465 N N . LYS A 1 186 ? -3.672 0.776 1.353 1.00 72.90 419 LYS A N 1
ATOM 1466 C CA . LYS A 1 186 ? -2.926 1.783 2.098 1.00 80.19 419 LYS A CA 1
ATOM 1467 C C . LYS A 1 186 ? -1.679 2.216 1.335 1.00 82.23 419 LYS A C 1
ATOM 1468 O O . LYS A 1 186 ? -0.826 2.911 1.881 1.00 86.06 419 LYS A O 1
ATOM 1474 N N . ARG A 1 197 ? -6.073 2.900 -2.835 1.00 82.40 430 ARG A N 1
ATOM 1475 C CA . ARG A 1 197 ? -6.392 4.016 -1.959 1.00 77.57 430 ARG A CA 1
ATOM 1476 C C . ARG A 1 197 ? -7.877 3.921 -1.567 1.00 64.13 430 ARG A C 1
ATOM 1477 O O . ARG A 1 197 ? -8.762 4.375 -2.298 1.00 58.89 430 ARG A O 1
ATOM 1485 N N . GLY A 1 198 ? -8.136 3.299 -0.415 1.00 56.82 431 GLY A N 1
ATOM 1486 C CA . GLY A 1 198 ? -9.504 3.006 -0.031 1.00 46.48 431 GLY A CA 1
ATOM 1487 C C . GLY A 1 198 ? -10.110 1.920 -0.907 1.00 40.13 431 GLY A C 1
ATOM 1488 O O . GLY A 1 198 ? -9.423 1.016 -1.385 1.00 40.75 431 GLY A O 1
ATOM 1489 N N . LEU A 1 199 ? -11.412 2.032 -1.140 1.00 34.35 432 LEU A N 1
ATOM 1490 C CA . LEU A 1 199 ? -12.178 1.006 -1.829 1.00 37.96 432 LEU A CA 1
ATOM 1491 C C . LEU A 1 199 ? -12.678 1.530 -3.169 1.00 39.56 432 LEU A C 1
ATOM 1492 O O . LEU A 1 199 ? -12.551 2.713 -3.489 1.00 39.64 432 LEU A O 1
ATOM 1497 N N . SER A 1 200 ? -13.262 0.628 -3.954 1.00 34.01 433 SER A N 1
ATOM 1498 C CA . SER A 1 200 ? -13.672 0.956 -5.314 1.00 43.25 433 SER A CA 1
ATOM 1499 C C . SER A 1 200 ? -15.145 0.641 -5.531 1.00 43.86 433 SER A C 1
ATOM 1500 O O . SER A 1 200 ? -15.653 -0.375 -5.051 1.00 46.31 433 SER A O 1
ATOM 1503 N N . TRP A 1 201 ? -15.819 1.510 -6.284 1.00 42.57 434 TRP A N 1
ATOM 1504 C CA . TRP A 1 201 ? -17.235 1.340 -6.627 1.00 42.15 434 TRP A CA 1
ATOM 1505 C C . TRP A 1 201 ? -17.401 1.724 -8.100 1.00 44.61 434 TRP A C 1
ATOM 1506 O O . TRP A 1 201 ? -17.543 2.904 -8.439 1.00 39.88 434 TRP A O 1
ATOM 1517 N N . LYS A 1 202 ? -17.380 0.715 -8.970 1.00 38.75 435 LYS A N 1
ATOM 1518 C CA . LYS A 1 202 ? -17.417 0.916 -10.413 1.00 45.87 435 LYS A CA 1
ATOM 1519 C C . LYS A 1 202 ? -18.831 0.642 -10.899 1.00 49.61 435 LYS A C 1
ATOM 1520 O O . LYS A 1 202 ? -19.285 -0.507 -10.903 1.00 43.49 435 LYS A O 1
ATOM 1526 N N . SER A 1 203 ? -19.519 1.693 -11.321 1.00 55.56 436 SER A N 1
ATOM 1527 C CA . SER A 1 203 ? -20.890 1.535 -11.759 1.00 65.08 436 SER A CA 1
ATOM 1528 C C . SER A 1 203 ? -20.951 0.901 -13.145 1.00 71.13 436 SER A C 1
ATOM 1529 O O . SER A 1 203 ? -19.936 0.665 -13.807 1.00 75.32 436 SER A O 1
ATOM 1532 N N . GLN A 1 204 ? -22.182 0.638 -13.579 1.00 81.37 437 GLN A N 1
ATOM 1533 C CA . GLN A 1 204 ? -22.418 -0.077 -14.829 1.00 92.14 437 GLN A CA 1
ATOM 1534 C C . GLN A 1 204 ? -21.866 0.687 -16.030 1.00 91.33 437 GLN A C 1
ATOM 1535 O O . GLN A 1 204 ? -21.342 0.079 -16.972 1.00 93.59 437 GLN A O 1
ATOM 154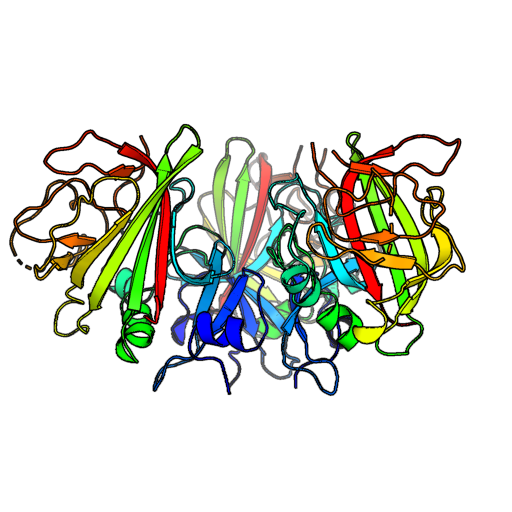1 N N . ASN A 1 205 ? -21.963 2.020 -16.009 1.00 86.05 438 ASN A N 1
ATOM 1542 C CA . ASN A 1 205 ? -21.517 2.826 -17.144 1.00 76.64 438 ASN A CA 1
ATOM 1543 C C . ASN A 1 205 ? -20.008 2.736 -17.343 1.00 75.31 438 ASN A C 1
ATOM 1544 O O . ASN A 1 205 ? -19.536 2.638 -18.479 1.00 79.15 438 ASN A O 1
ATOM 1549 N N . GLY A 1 206 ? -19.236 2.758 -16.258 1.00 76.65 439 GLY A N 1
ATOM 1550 C CA . GLY A 1 206 ? -17.785 2.734 -16.351 1.00 75.30 439 GLY A CA 1
ATOM 1551 C C . GLY A 1 206 ? -17.089 3.614 -15.325 1.00 65.87 439 GLY A C 1
ATOM 1552 O O . GLY A 1 206 ? -15.895 3.443 -15.046 1.00 57.63 439 GLY A O 1
ATOM 1553 N N . ARG A 1 207 ? -17.834 4.554 -14.747 1.00 53.74 440 ARG A N 1
ATOM 1554 C CA . ARG A 1 207 ? -17.261 5.506 -13.805 1.00 52.34 440 ARG A CA 1
ATOM 1555 C C . ARG A 1 207 ? -16.933 4.815 -12.481 1.00 47.13 440 ARG A C 1
ATOM 1556 O O . ARG A 1 207 ? -17.817 4.247 -11.833 1.00 45.49 440 ARG A O 1
ATOM 1564 N N . LEU A 1 208 ? -15.666 4.857 -12.083 1.00 46.30 441 LEU A N 1
ATOM 1565 C CA . LEU A 1 208 ? -15.210 4.212 -10.858 1.00 50.94 441 LEU A CA 1
ATOM 1566 C C . LEU A 1 208 ? -15.017 5.255 -9.764 1.00 45.26 441 LEU A C 1
ATOM 1567 O O . LEU A 1 208 ? -14.264 6.216 -9.943 1.00 43.56 441 LEU A O 1
ATOM 1572 N N . TYR A 1 209 ? -15.682 5.048 -8.631 1.00 43.30 442 TYR A N 1
ATOM 1573 C CA . TYR A 1 209 ? -15.606 5.949 -7.487 1.00 40.86 442 TYR A CA 1
ATOM 1574 C C . TYR A 1 209 ? -14.589 5.424 -6.480 1.00 38.75 442 TYR A C 1
ATOM 1575 O O . TYR A 1 209 ? -14.653 4.255 -6.083 1.00 37.10 442 TYR A O 1
ATOM 1584 N N . SER A 1 210 ? -13.651 6.286 -6.085 1.00 38.56 443 SER A N 1
ATOM 1585 C CA . SER A 1 210 ? -12.719 5.998 -4.998 1.00 41.67 443 SER A CA 1
ATOM 1586 C C . SER A 1 210 ? -13.429 6.217 -3.663 1.00 40.59 443 SER A C 1
ATOM 1587 O O . SER A 1 210 ? -13.927 7.314 -3.400 1.00 51.40 443 SER A O 1
ATOM 1590 N N . ILE A 1 211 ? -13.493 5.184 -2.828 1.00 36.65 444 ILE A N 1
ATOM 1591 C CA . ILE A 1 211 ? -14.284 5.215 -1.594 1.00 41.45 444 ILE A CA 1
ATOM 1592 C C . ILE A 1 211 ? -13.357 5.220 -0.381 1.00 44.26 444 ILE A C 1
ATOM 1593 O O . ILE A 1 211 ? -12.469 4.368 -0.261 1.00 41.17 444 ILE A O 1
ATOM 1598 N N . LYS A 1 212 ? -13.580 6.168 0.528 1.00 44.09 445 LYS A N 1
ATOM 1599 C CA . LYS A 1 212 ? -12.821 6.275 1.767 1.00 35.86 445 LYS A CA 1
ATOM 1600 C C . LYS A 1 212 ? -13.532 5.626 2.951 1.00 40.50 445 LYS A C 1
ATOM 1601 O O . LYS A 1 212 ? -12.871 5.091 3.852 1.00 40.33 445 LYS A O 1
ATOM 1607 N N . SER A 1 213 ? -14.864 5.653 2.970 1.00 32.54 446 SER A N 1
ATOM 1608 C CA . SER A 1 213 ? -15.625 5.125 4.092 1.00 39.18 446 SER A CA 1
ATOM 1609 C C . SER A 1 213 ? -16.967 4.632 3.574 1.00 33.42 446 SER A C 1
ATOM 1610 O O . SER A 1 213 ? -17.507 5.172 2.604 1.00 36.55 446 SER A O 1
ATOM 1613 N N . THR A 1 214 ? -17.482 3.568 4.197 1.00 34.40 447 THR A N 1
ATOM 1614 C CA . THR A 1 214 ? -18.731 2.955 3.770 1.00 35.30 447 THR A CA 1
ATOM 1615 C C . THR A 1 214 ? -19.649 2.736 4.963 1.00 37.92 447 THR A C 1
ATOM 1616 O O . THR A 1 214 ? -19.190 2.513 6.085 1.00 36.11 447 THR A O 1
ATOM 1620 N N . LYS A 1 215 ? -20.954 2.785 4.698 1.00 34.78 448 LYS A N 1
ATOM 1621 C CA . LYS A 1 215 ? -21.968 2.280 5.609 1.00 25.53 448 LYS A CA 1
ATOM 1622 C C . LYS A 1 215 ? -22.944 1.439 4.808 1.00 29.48 448 LYS A C 1
ATOM 1623 O O . LYS A 1 215 ? -23.314 1.806 3.689 1.00 28.09 448 LYS A O 1
ATOM 1629 N N . MET A 1 216 ? -23.379 0.328 5.389 1.00 25.88 449 MET A N 1
ATOM 1630 C CA . MET A 1 216 ? -24.502 -0.444 4.874 1.00 23.79 449 MET A CA 1
ATOM 1631 C C . MET A 1 216 ? -25.582 -0.477 5.944 1.00 30.95 449 MET A C 1
ATOM 1632 O O . MET A 1 216 ? -25.305 -0.835 7.095 1.00 24.43 449 MET A O 1
ATOM 1637 N N . LEU A 1 217 ? -26.807 -0.093 5.566 1.00 28.13 450 LEU A N 1
ATOM 1638 C CA . LEU A 1 217 ? -27.900 0.111 6.510 1.00 27.39 450 LEU A CA 1
ATOM 1639 C C . LEU A 1 217 ? -29.179 -0.550 6.009 1.00 32.83 450 LEU A C 1
ATOM 1640 O O . LEU A 1 217 ? -29.506 -0.445 4.827 1.00 25.85 450 LEU A O 1
ATOM 1645 N N . ILE A 1 218 ? -29.940 -1.174 6.916 1.00 29.78 451 ILE A N 1
ATOM 1646 C CA . ILE A 1 218 ? -31.192 -1.826 6.532 1.00 33.07 451 ILE A CA 1
ATOM 1647 C C . ILE A 1 218 ? -32.338 -1.369 7.425 1.00 30.58 451 ILE A C 1
ATOM 1648 O O . ILE A 1 218 ? -32.136 -0.949 8.570 1.00 28.64 451 ILE A O 1
ATOM 1653 N N . HIS A 1 219 ? -33.556 -1.459 6.887 1.00 29.19 452 HIS A N 1
ATOM 1654 C CA . HIS A 1 219 ? -34.766 -1.285 7.685 1.00 29.38 452 HIS A CA 1
ATOM 1655 C C . HIS A 1 219 ? -35.921 -1.991 6.984 1.00 35.56 452 HIS A C 1
ATOM 1656 O O . HIS A 1 219 ? -35.876 -2.173 5.762 1.00 31.47 452 HIS A O 1
ATOM 1663 N N . PRO A 1 220 ? -36.929 -2.449 7.726 1.00 37.28 453 PRO A N 1
ATOM 1664 C CA . PRO A 1 220 ? -38.059 -3.136 7.089 1.00 38.36 453 PRO A CA 1
ATOM 1665 C C . PRO A 1 220 ? -38.813 -2.244 6.121 1.00 43.75 453 PRO A C 1
ATOM 1666 O O . PRO A 1 220 ? -38.841 -1.018 6.256 1.00 37.20 453 PRO A O 1
ATOM 1670 N N . THR A 1 221 ? -39.441 -2.891 5.133 1.00 45.03 454 THR A N 1
ATOM 1671 C CA . THR A 1 221 ? -40.302 -2.172 4.199 1.00 54.17 454 THR A CA 1
ATOM 1672 C C . THR A 1 221 ? -41.553 -1.651 4.891 1.00 64.79 454 THR A C 1
ATOM 1673 O O . THR A 1 221 ? -41.961 -0.503 4.672 1.00 71.10 454 THR A O 1
ATOM 1677 N N . ASP A 1 222 ? -42.173 -2.473 5.727 1.00 70.27 455 ASP A N 1
ATOM 1678 C CA . ASP A 1 222 ? -43.310 -2.028 6.516 1.00 81.52 455 ASP A CA 1
ATOM 1679 C C . ASP A 1 222 ? -43.115 -2.456 7.966 1.00 77.34 455 ASP A C 1
ATOM 1680 O O . ASP A 1 222 ? -43.807 -1.985 8.866 1.00 81.80 455 ASP A O 1
ATOM 1685 N N . MET B 1 8 ? -34.561 0.015 40.294 1.00 52.95 241 MET B N 1
ATOM 1686 C CA . MET B 1 8 ? -33.647 -0.959 39.694 1.00 54.42 241 MET B CA 1
ATOM 1687 C C . MET B 1 8 ? -32.795 -0.332 38.564 1.00 51.06 241 MET B C 1
ATOM 1688 O O . MET B 1 8 ? -31.571 -0.248 38.678 1.00 50.31 241 MET B O 1
ATOM 1693 N N . ILE B 1 9 ? -33.424 0.098 37.479 1.00 47.41 242 ILE B N 1
ATOM 1694 C CA . ILE B 1 9 ? -32.704 0.858 36.450 1.00 42.88 242 ILE B CA 1
ATOM 1695 C C . ILE B 1 9 ? -32.457 2.269 36.973 1.00 35.18 242 ILE B C 1
ATOM 1696 O O . ILE B 1 9 ? -33.420 2.950 37.361 1.00 34.20 242 ILE B O 1
ATOM 1701 N N . PRO B 1 10 ? -31.207 2.747 36.984 1.00 34.65 243 PRO B N 1
ATOM 1702 C CA . PRO B 1 10 ? -30.899 4.053 37.594 1.00 31.26 243 PRO B CA 1
ATOM 1703 C C . PRO B 1 10 ? -31.693 5.206 36.992 1.00 31.90 243 PRO B C 1
ATOM 1704 O O . PRO B 1 10 ? -31.930 5.265 35.784 1.00 32.79 243 PRO B O 1
ATOM 1708 N N . ALA B 1 11 ? -32.045 6.172 37.847 1.00 30.92 244 ALA B N 1
ATOM 1709 C CA . ALA B 1 11 ? -32.910 7.269 37.421 1.00 34.23 244 ALA B CA 1
ATOM 1710 C C . ALA B 1 11 ? -32.188 8.284 36.533 1.00 31.34 244 ALA B C 1
ATOM 1711 O O . ALA B 1 11 ? -32.813 8.875 35.647 1.00 34.78 244 ALA B O 1
ATOM 1713 N N . GLU B 1 12 ? -30.891 8.513 36.755 1.00 25.35 245 GLU B N 1
ATOM 1714 C CA . GLU B 1 12 ? -30.137 9.555 36.051 1.00 27.24 245 GLU B CA 1
ATOM 1715 C C . GLU B 1 12 ? -28.648 9.281 36.240 1.00 27.26 245 GLU B C 1
ATOM 1716 O O . GLU B 1 12 ? -28.263 8.320 36.911 1.00 27.49 245 GLU B O 1
ATOM 1722 N N . CYS B 1 13 ? -27.802 10.162 35.680 1.00 20.56 246 CYS B N 1
ATOM 1723 C CA . CYS B 1 13 ? -26.364 9.888 35.684 1.00 21.63 246 CYS B CA 1
ATOM 1724 C C . CYS B 1 13 ? -25.765 9.926 37.091 1.00 24.38 246 CYS B C 1
ATOM 1725 O O . CYS B 1 13 ? -24.832 9.170 37.386 1.00 28.98 246 CYS B O 1
ATOM 1728 N N . THR B 1 14 ? -26.276 10.805 37.954 1.00 21.33 247 THR B N 1
ATOM 1729 C CA . THR B 1 14 ? -25.818 10.876 39.341 1.00 23.98 247 THR B CA 1
ATOM 1730 C C . THR B 1 14 ? -26.040 9.549 40.061 1.00 28.27 247 THR B C 1
ATOM 1731 O O . THR B 1 14 ? -25.137 9.047 40.742 1.00 28.49 247 THR B O 1
ATOM 1735 N N . THR B 1 15 ? -27.218 8.945 39.868 1.00 24.09 248 THR B N 1
ATOM 1736 C CA . THR B 1 15 ? -27.500 7.612 40.398 1.00 24.80 248 THR B CA 1
ATOM 1737 C C . THR B 1 15 ? -26.489 6.582 39.892 1.00 28.50 248 THR B C 1
ATOM 1738 O O . THR B 1 15 ? -25.974 5.774 40.670 1.00 26.20 248 THR B O 1
ATOM 1742 N N . ILE B 1 16 ? -26.197 6.601 38.586 1.00 27.45 249 ILE B N 1
ATOM 1743 C CA . ILE B 1 16 ? -25.201 5.688 38.012 1.00 30.02 249 ILE B CA 1
ATOM 1744 C C . ILE B 1 16 ? -23.856 5.863 38.710 1.00 27.15 249 ILE B C 1
ATOM 1745 O O . ILE B 1 16 ? -23.225 4.893 39.152 1.00 25.95 249 ILE B O 1
ATOM 1750 N N . TYR B 1 17 ? -23.415 7.118 38.838 1.00 24.01 250 TYR B N 1
ATOM 1751 C CA . TYR B 1 17 ? -22.155 7.416 39.510 1.00 24.53 250 TYR B CA 1
ATOM 1752 C C . TYR B 1 17 ? -22.174 6.961 40.970 1.00 26.28 250 TYR B C 1
ATOM 1753 O O . TYR B 1 17 ? -21.227 6.317 41.439 1.00 27.45 250 TYR B O 1
ATOM 1762 N N . ASN B 1 18 ? -23.241 7.281 41.705 1.00 25.94 251 ASN B N 1
ATOM 1763 C CA . ASN B 1 18 ? -23.283 6.900 43.120 1.00 29.89 251 ASN B CA 1
ATOM 1764 C C . ASN B 1 18 ? -23.279 5.388 43.311 1.00 32.62 251 ASN B C 1
ATOM 1765 O O . ASN B 1 18 ? -22.830 4.906 44.352 1.00 30.19 251 ASN B O 1
ATOM 1770 N N . ARG B 1 19 ? -23.772 4.630 42.337 1.00 28.43 252 ARG B N 1
ATOM 1771 C CA . ARG B 1 19 ? -23.741 3.170 42.427 1.00 31.79 252 ARG B CA 1
ATOM 1772 C C . ARG B 1 19 ? -22.413 2.583 41.960 1.00 31.00 252 ARG B C 1
ATOM 1773 O O . ARG B 1 19 ? -22.298 1.359 41.843 1.00 33.03 252 ARG B O 1
ATOM 1781 N N . GLY B 1 20 ? -21.420 3.430 41.674 1.00 32.87 253 GLY B N 1
ATOM 1782 C CA . GLY B 1 20 ? -20.056 2.988 41.472 1.00 30.25 253 GLY B CA 1
ATOM 1783 C C . GLY B 1 20 ? -19.545 3.106 40.058 1.00 29.46 253 GLY B C 1
ATOM 1784 O O . GLY B 1 20 ? -18.402 2.722 39.798 1.00 37.34 253 GLY B O 1
ATOM 1785 N N . GLU B 1 21 ? -20.334 3.622 39.138 1.00 29.86 254 GLU B N 1
ATOM 1786 C CA . GLU B 1 21 ? -19.921 3.727 37.745 1.00 35.26 254 GLU B CA 1
ATOM 1787 C C . GLU B 1 21 ? -19.446 5.159 37.501 1.00 30.40 254 GLU B C 1
ATOM 1788 O O . GLU B 1 21 ? -20.252 6.089 37.373 1.00 27.75 254 GLU B O 1
ATOM 1794 N N . HIS B 1 22 ? -18.126 5.323 37.423 1.00 27.10 255 HIS B N 1
ATOM 1795 C CA . HIS B 1 22 ? -17.491 6.636 37.407 1.00 39.07 255 HIS B CA 1
ATOM 1796 C C . HIS B 1 22 ? -16.848 6.975 36.065 1.00 33.81 255 HIS B C 1
ATOM 1797 O O . HIS B 1 22 ? -16.184 8.010 35.957 1.00 33.52 255 HIS B O 1
ATOM 1804 N N . THR B 1 23 ? -17.044 6.159 35.036 1.00 33.85 256 THR B N 1
ATOM 1805 C CA . THR B 1 23 ? -16.541 6.491 33.709 1.00 34.13 256 THR B CA 1
ATOM 1806 C C . THR B 1 23 ? -17.628 7.163 32.880 1.00 34.66 256 THR B C 1
ATOM 1807 O O . THR B 1 23 ? -18.816 6.867 33.025 1.00 35.26 256 THR B O 1
ATOM 1811 N N . SER B 1 24 ? -17.208 8.072 32.001 1.00 33.26 257 SER B N 1
ATOM 1812 C CA . SER B 1 24 ? -18.130 8.724 31.081 1.00 29.05 257 SER B CA 1
ATOM 1813 C C . SER B 1 24 ? -18.484 7.779 29.940 1.00 33.33 257 SER B C 1
ATOM 1814 O O . SER B 1 24 ? -17.641 7.012 29.473 1.00 31.53 257 SER B O 1
ATOM 1817 N N . GLY B 1 25 ? -19.726 7.858 29.476 1.00 31.57 258 GLY B N 1
ATOM 1818 C CA . GLY B 1 25 ? -20.180 7.008 28.394 1.00 30.39 258 GLY B CA 1
ATOM 1819 C C . GLY B 1 25 ? -21.696 6.988 28.312 1.00 36.08 258 GLY B C 1
ATOM 1820 O O . GLY B 1 25 ? -22.393 7.704 29.042 1.00 31.53 258 GLY B O 1
ATOM 1821 N N . MET B 1 26 ? -22.186 6.141 27.405 1.00 34.49 259 MET B N 1
ATOM 1822 C CA . MET B 1 26 ? -23.612 6.004 27.135 1.00 42.30 259 MET B CA 1
ATOM 1823 C C . MET B 1 26 ? -24.231 4.987 28.089 1.00 34.81 259 MET B C 1
ATOM 1824 O O . MET B 1 26 ? -23.752 3.854 28.186 1.00 35.73 259 MET B O 1
ATOM 1829 N N . TYR B 1 27 ? -25.301 5.384 28.780 1.00 24.10 260 TYR B N 1
ATOM 1830 C CA . TYR B 1 27 ? -25.942 4.496 29.753 1.00 30.68 260 TYR B CA 1
ATOM 1831 C C . TYR B 1 27 ? -27.455 4.535 29.599 1.00 28.38 260 TYR B C 1
ATOM 1832 O O . TYR B 1 27 ? -28.021 5.513 29.109 1.00 27.65 260 TYR B O 1
ATOM 1841 N N . ALA B 1 28 ? -28.115 3.480 30.085 1.00 24.65 261 ALA B N 1
ATOM 1842 C CA . ALA B 1 28 ? -29.573 3.455 30.148 1.00 29.35 261 ALA B CA 1
ATOM 1843 C C . ALA B 1 28 ? -30.041 4.074 31.463 1.00 30.84 261 ALA B C 1
ATOM 1844 O O . ALA B 1 28 ? -29.467 3.803 32.522 1.00 34.25 261 ALA B O 1
ATOM 1846 N N . ILE B 1 29 ? -31.070 4.924 31.389 1.00 23.87 262 ILE B N 1
ATOM 1847 C CA . ILE B 1 29 ? -31.719 5.478 32.571 1.00 26.90 262 ILE B CA 1
ATOM 1848 C C . ILE B 1 29 ? -33.226 5.370 32.393 1.00 24.66 262 ILE B C 1
ATOM 1849 O O . ILE B 1 29 ? -33.737 5.153 31.292 1.00 32.27 262 ILE B O 1
ATOM 1854 N N . ARG B 1 30 ? -33.941 5.498 33.506 1.00 26.47 263 ARG B N 1
ATOM 1855 C CA . ARG B 1 30 ? -35.401 5.520 33.478 1.00 31.81 263 ARG B CA 1
ATOM 1856 C C . ARG B 1 30 ? -35.857 6.473 34.568 1.00 28.77 263 ARG B C 1
ATOM 1857 O O . ARG B 1 30 ? -36.031 6.073 35.725 1.00 29.74 263 ARG B O 1
ATOM 1865 N N . PRO B 1 31 ? -36.033 7.755 34.235 1.00 33.41 264 PRO B N 1
ATOM 1866 C CA . PRO B 1 31 ? -36.592 8.707 35.206 1.00 30.85 264 PRO B CA 1
ATOM 1867 C C . PRO B 1 31 ? -37.971 8.255 35.657 1.00 44.39 264 PRO B C 1
ATOM 1868 O O . PRO B 1 31 ? -38.626 7.435 35.011 1.00 55.71 264 PRO B O 1
ATOM 1872 N N . SER B 1 32 ? -38.407 8.791 36.792 1.00 52.92 265 SER B N 1
ATOM 1873 C CA . SER B 1 32 ? -39.652 8.332 37.391 1.00 60.21 265 SER B CA 1
ATOM 1874 C C . SER B 1 32 ? -40.795 8.435 36.385 1.00 59.27 265 SER B C 1
ATOM 1875 O O . SER B 1 32 ? -40.823 9.339 35.547 1.00 59.75 265 SER B O 1
ATOM 1878 N N . ASN B 1 33 ? -41.717 7.471 36.458 1.00 67.03 266 ASN B N 1
ATOM 1879 C CA . ASN B 1 33 ? -42.871 7.317 35.568 1.00 75.70 266 ASN B CA 1
ATOM 1880 C C . ASN B 1 33 ? -42.563 7.595 34.095 1.00 71.87 266 ASN B C 1
ATOM 1881 O O . ASN B 1 33 ? -43.391 8.174 33.385 1.00 73.57 266 ASN B O 1
ATOM 1886 N N . SER B 1 34 ? -41.400 7.148 33.616 1.00 67.96 267 SER B N 1
ATOM 1887 C CA . SER B 1 34 ? -40.984 7.336 32.230 1.00 64.57 267 SER B CA 1
ATOM 1888 C C . SER B 1 34 ? -40.535 6.002 31.633 1.00 57.02 267 SER B C 1
ATOM 1889 O O . SER B 1 34 ? -40.314 5.017 32.338 1.00 55.40 267 SER B O 1
ATOM 1892 N N . GLN B 1 35 ? -40.416 5.978 30.312 1.00 56.32 268 GLN B N 1
ATOM 1893 C CA . GLN B 1 35 ? -39.813 4.861 29.604 1.00 55.39 268 GLN B CA 1
ATOM 1894 C C . GLN B 1 35 ? -38.290 4.919 29.712 1.00 49.20 268 GLN B C 1
ATOM 1895 O O . GLN B 1 35 ? -37.695 5.975 29.942 1.00 51.93 268 GLN B O 1
ATOM 1901 N N . VAL B 1 36 ? -37.661 3.761 29.542 1.00 37.71 269 VAL B N 1
ATOM 1902 C CA . VAL B 1 36 ? -36.206 3.690 29.519 1.00 38.58 269 VAL B CA 1
ATOM 1903 C C . VAL B 1 36 ? -35.679 4.433 28.299 1.00 36.94 269 VAL B C 1
ATOM 1904 O O . VAL B 1 36 ? -36.187 4.267 27.183 1.00 39.48 269 VAL B O 1
ATOM 1908 N N . PHE B 1 37 ? -34.651 5.256 28.494 1.00 27.52 270 PHE B N 1
ATOM 1909 C CA . PHE B 1 37 ? -33.938 5.785 27.342 1.00 27.99 270 PHE B CA 1
ATOM 1910 C C . PHE B 1 37 ? -32.455 5.893 27.670 1.00 31.78 270 PHE B C 1
ATOM 1911 O O . PHE B 1 37 ? -32.019 5.678 28.808 1.00 31.45 270 PHE B O 1
ATOM 1919 N N . HIS B 1 38 ? -31.671 6.203 26.645 1.00 23.29 271 HIS B N 1
ATOM 1920 C CA . HIS B 1 38 ? -30.223 6.278 26.773 1.00 29.05 271 HIS B CA 1
ATOM 1921 C C . HIS B 1 38 ? -29.762 7.725 26.808 1.00 32.16 271 HIS B C 1
ATOM 1922 O O . HIS B 1 38 ? -30.350 8.594 26.158 1.00 34.70 271 HIS B O 1
ATOM 1929 N N . VAL B 1 39 ? -28.716 7.969 27.593 1.00 25.60 272 VAL B N 1
ATOM 1930 C CA . VAL B 1 39 ? -28.114 9.285 27.758 1.00 24.06 272 VAL B CA 1
ATOM 1931 C C . VAL B 1 39 ? -26.608 9.108 27.750 1.00 24.80 272 VAL B C 1
ATOM 1932 O O . VAL B 1 39 ? -26.080 8.003 27.913 1.00 31.09 272 VAL B O 1
ATOM 1936 N N . TYR B 1 40 ? -25.922 10.221 27.589 1.00 24.03 273 TYR B N 1
ATOM 1937 C CA . TYR B 1 40 ? -24.491 10.278 27.811 1.00 26.49 273 TYR B CA 1
ATOM 1938 C C . TYR B 1 40 ? -24.246 10.883 29.192 1.00 23.50 273 TYR B C 1
ATOM 1939 O O . TYR B 1 40 ? -24.583 12.049 29.435 1.00 28.38 273 TYR B O 1
ATOM 1948 N N . CYS B 1 41 ? -23.683 10.074 30.091 1.00 25.66 274 CYS B N 1
ATOM 1949 C CA . CYS B 1 41 ? -23.194 10.526 31.387 1.00 26.47 274 CYS B CA 1
ATOM 1950 C C . CYS B 1 41 ? -21.765 11.030 31.233 1.00 29.83 274 CYS B C 1
ATOM 1951 O O . CYS B 1 41 ? -20.897 10.310 30.723 1.00 26.30 274 CYS B O 1
ATOM 1954 N N . ASP B 1 42 ? -21.538 12.273 31.665 1.00 28.22 275 ASP B N 1
ATOM 1955 C CA . ASP B 1 42 ? -20.263 12.970 31.521 1.00 34.87 275 ASP B CA 1
ATOM 1956 C C . ASP B 1 42 ? -19.792 13.374 32.911 1.00 36.01 275 ASP B C 1
ATOM 1957 O O . ASP B 1 42 ? -20.421 14.224 33.551 1.00 37.84 275 ASP B O 1
ATOM 1962 N N . VAL B 1 43 ? -18.702 12.767 33.382 1.00 28.03 276 VAL B N 1
ATOM 1963 C CA . VAL B 1 43 ? -18.145 13.091 34.692 1.00 26.91 276 VAL B CA 1
ATOM 1964 C C . VAL B 1 43 ? -17.048 14.133 34.503 1.00 39.79 276 VAL B C 1
ATOM 1965 O O . VAL B 1 43 ? -16.070 13.910 33.782 1.00 40.43 276 VAL B O 1
ATOM 1969 N N . ILE B 1 44 ? -17.225 15.282 35.139 1.00 39.71 277 ILE B N 1
ATOM 1970 C CA . ILE B 1 44 ? -16.332 16.423 34.998 1.00 41.99 277 ILE B CA 1
ATOM 1971 C C . ILE B 1 44 ? -15.756 16.722 36.372 1.00 40.61 277 ILE B C 1
ATOM 1972 O O . ILE B 1 44 ? -16.509 17.007 37.312 1.00 37.45 277 ILE B O 1
ATOM 1977 N N . SER B 1 45 ? -14.432 16.621 36.496 1.00 38.21 278 SER B N 1
ATOM 1978 C CA . SER B 1 45 ? -13.728 16.860 37.755 1.00 44.12 278 SER B CA 1
ATOM 1979 C C . SER B 1 45 ? -14.337 16.050 38.898 1.00 43.39 278 SER B C 1
ATOM 1980 O O . SER B 1 45 ? -14.653 16.576 39.966 1.00 50.16 278 SER B O 1
ATOM 1983 N N . GLY B 1 46 ? -14.521 14.754 38.663 1.00 34.72 279 GLY B N 1
ATOM 1984 C CA . GLY B 1 46 ? -15.082 13.905 39.698 1.00 35.51 279 GLY B CA 1
ATOM 1985 C C . GLY B 1 46 ? -16.548 14.137 40.007 1.00 35.67 279 GLY B C 1
ATOM 1986 O O . GLY B 1 46 ? -17.041 13.640 41.026 1.00 36.57 279 GLY B O 1
ATOM 1987 N N . SER B 1 47 ? -17.273 14.858 39.148 1.00 26.81 280 SER B N 1
ATOM 1988 C CA . SER B 1 47 ? -18.676 15.155 39.381 1.00 31.51 280 SER B CA 1
ATOM 1989 C C . SER B 1 47 ? -19.508 14.667 38.202 1.00 27.10 280 SER B C 1
ATOM 1990 O O . SER B 1 47 ? -19.211 15.038 37.056 1.00 29.40 280 SER B O 1
ATOM 1993 N N . PRO B 1 48 ? -20.561 13.869 38.428 1.00 26.89 281 PRO B N 1
ATOM 1994 C CA . PRO B 1 48 ? -21.343 13.332 37.304 1.00 24.36 281 PRO B CA 1
ATOM 1995 C C . PRO B 1 48 ? -22.365 14.319 36.766 1.00 27.13 281 PRO B C 1
ATOM 1996 O O . PRO B 1 48 ? -22.986 15.086 37.508 1.00 25.28 281 PRO B O 1
ATOM 2000 N N . TRP B 1 49 ? -22.550 14.279 35.454 1.00 26.04 282 TRP B N 1
ATOM 2001 C CA . TRP B 1 49 ? -23.567 15.077 34.789 1.00 24.70 282 TRP B CA 1
ATOM 2002 C C . TRP B 1 49 ? -24.276 14.249 33.724 1.00 23.00 282 TRP B C 1
ATOM 2003 O O . TRP B 1 49 ? -23.678 13.369 33.100 1.00 24.96 282 TRP B O 1
ATOM 2014 N N . THR B 1 50 ? -25.550 14.551 33.514 1.00 18.77 283 THR B N 1
ATOM 2015 C CA . THR B 1 50 ? -26.269 14.100 32.330 1.00 27.51 283 THR B CA 1
ATOM 2016 C C . THR B 1 50 ? -26.099 15.151 31.234 1.00 23.73 283 THR B C 1
ATOM 2017 O O . THR B 1 50 ? -26.474 16.316 31.422 1.00 28.18 283 THR B O 1
ATOM 2021 N N . LEU B 1 51 ? -25.525 14.750 30.110 1.00 25.49 284 LEU B N 1
ATOM 2022 C CA . LEU B 1 51 ? -25.324 15.644 28.973 1.00 24.12 284 LEU B CA 1
ATOM 2023 C C . LEU B 1 51 ? -26.607 15.707 28.139 1.00 30.95 284 LEU B C 1
ATOM 2024 O O . LEU B 1 51 ? -27.093 14.672 27.675 1.00 22.34 284 LEU B O 1
ATOM 2029 N N . ILE B 1 52 ? -27.170 16.908 27.964 1.00 23.42 285 ILE B N 1
ATOM 2030 C CA . ILE B 1 52 ? -28.410 17.065 27.207 1.00 25.72 285 ILE B CA 1
ATOM 2031 C C . ILE B 1 52 ? -28.206 17.682 25.815 1.00 24.42 285 ILE B C 1
ATOM 2032 O O . ILE B 1 52 ? -29.140 17.642 25.003 1.00 26.56 285 ILE B O 1
ATOM 2037 N N . GLN B 1 53 ? -27.042 18.256 25.522 1.00 22.83 286 GLN B N 1
ATOM 2038 C CA . GLN B 1 53 ? -26.690 18.607 24.150 1.00 33.27 286 GLN B CA 1
ATOM 2039 C C . GLN B 1 53 ? -25.185 18.754 24.053 1.00 28.84 286 GLN B C 1
ATOM 2040 O O . GLN B 1 53 ? -24.490 19.043 25.033 1.00 26.36 286 GLN B O 1
ATOM 2046 N N . HIS B 1 54 ? -24.703 18.546 22.839 1.00 21.79 287 HIS B N 1
ATOM 2047 C CA . HIS B 1 54 ? -23.282 18.510 22.558 1.00 30.05 287 HIS B CA 1
ATOM 2048 C C . HIS B 1 54 ? -23.122 18.869 21.092 1.00 32.23 287 HIS B C 1
ATOM 2049 O O . HIS B 1 54 ? -23.826 18.327 20.240 1.00 25.66 287 HIS B O 1
ATOM 2056 N N . ARG B 1 55 ? -22.223 19.800 20.811 1.00 31.03 288 ARG B N 1
ATOM 2057 C CA . ARG B 1 55 ? -21.923 20.226 19.458 1.00 29.60 288 ARG B CA 1
ATOM 2058 C C . ARG B 1 55 ? -20.409 20.267 19.361 1.00 37.08 288 ARG B C 1
ATOM 2059 O O . ARG B 1 55 ? -19.741 20.744 20.282 1.00 36.70 288 ARG B O 1
ATOM 2067 N N . ILE B 1 56 ? -19.869 19.720 18.279 1.00 29.94 289 ILE B N 1
ATOM 2068 C CA . ILE B 1 56 ? -18.436 19.476 18.189 1.00 35.30 289 ILE B CA 1
ATOM 2069 C C . ILE B 1 56 ? -17.873 20.257 17.012 1.00 43.59 289 ILE B C 1
ATOM 2070 O O . ILE B 1 56 ? -16.988 21.104 17.183 1.00 45.66 289 ILE B O 1
ATOM 2075 N N . ASP B 1 57 ? -18.392 19.981 15.808 1.00 42.39 290 ASP B N 1
ATOM 2076 C CA . ASP B 1 57 ? -17.922 20.655 14.604 1.00 43.60 290 ASP B CA 1
ATOM 2077 C C . ASP B 1 57 ? -19.055 21.134 13.703 1.00 37.59 290 ASP B C 1
ATOM 2078 O O . ASP B 1 57 ? -18.787 21.530 12.568 1.00 39.91 290 ASP B O 1
ATOM 2083 N N . GLY B 1 58 ? -20.306 21.104 14.152 1.00 42.13 291 GLY B N 1
ATOM 2084 C CA . GLY B 1 58 ? -21.374 21.573 13.289 1.00 45.59 291 GLY B CA 1
ATOM 2085 C C . GLY B 1 58 ? -21.772 20.623 12.182 1.00 51.59 291 GLY B C 1
ATOM 2086 O O . GLY B 1 58 ? -22.465 21.031 11.247 1.00 50.68 291 GLY B O 1
ATOM 2087 N N . SER B 1 59 ? -21.360 19.358 12.262 1.00 49.78 292 SER B N 1
ATOM 2088 C CA . SER B 1 59 ? -21.727 18.403 11.222 1.00 54.99 292 SER B CA 1
ATOM 2089 C C . SER B 1 59 ? -23.213 18.058 11.270 1.00 47.64 292 SER B C 1
ATOM 2090 O O . SER B 1 59 ? -23.813 17.753 10.235 1.00 47.18 292 SER B O 1
ATOM 2093 N N . GLN B 1 60 ? -23.820 18.094 12.449 1.00 39.48 293 GLN B N 1
ATOM 2094 C CA . GLN B 1 60 ? -25.235 17.792 12.593 1.00 42.44 293 GLN B CA 1
ATOM 2095 C C . GLN B 1 60 ? -26.054 19.075 12.457 1.00 40.80 293 GLN B C 1
ATOM 2096 O O . GLN B 1 60 ? -25.745 20.087 13.095 1.00 46.17 293 GLN B O 1
ATOM 2102 N N . ASN B 1 61 ? -27.089 19.028 11.617 1.00 35.96 294 ASN B N 1
ATOM 2103 C CA . ASN B 1 61 ? -28.006 20.150 11.445 1.00 36.94 294 ASN B CA 1
ATOM 2104 C C . ASN B 1 61 ? -28.843 20.350 12.710 1.00 34.91 294 ASN B C 1
ATOM 2105 O O . ASN B 1 61 ? -29.537 19.429 13.153 1.00 37.66 294 ASN B O 1
ATOM 2110 N N . PHE B 1 62 ? -28.803 21.546 13.292 1.00 30.92 295 PHE B N 1
ATOM 2111 C CA . PHE B 1 62 ? -29.595 21.789 14.489 1.00 34.15 295 PHE B CA 1
ATOM 2112 C C . PHE B 1 62 ? -30.870 22.575 14.208 1.00 29.78 295 PHE B C 1
ATOM 2113 O O . PHE B 1 62 ? -31.602 22.909 15.155 1.00 34.89 295 PHE B O 1
ATOM 2121 N N . ASN B 1 63 ? -31.179 22.847 12.939 1.00 31.52 296 ASN B N 1
ATOM 2122 C CA . ASN B 1 63 ? -32.395 23.585 12.582 1.00 32.35 296 ASN B CA 1
ATOM 2123 C C . ASN B 1 63 ? -33.550 22.605 12.367 1.00 37.48 296 ASN B C 1
ATOM 2124 O O . ASN B 1 63 ? -34.152 22.497 11.291 1.00 35.93 296 ASN B O 1
ATOM 2129 N N . GLU B 1 64 ? -33.836 21.886 13.445 1.00 34.86 297 GLU B N 1
ATOM 2130 C CA . GLU B 1 64 ? -34.741 20.752 13.483 1.00 38.72 297 GLU B CA 1
ATOM 2131 C C . GLU B 1 64 ? -36.171 21.195 13.769 1.00 34.11 297 GLU B C 1
ATOM 2132 O O . GLU B 1 64 ? -36.425 22.288 14.281 1.00 30.41 297 GLU B O 1
ATOM 2138 N N . THR B 1 65 ? -37.109 20.300 13.470 1.00 35.67 298 THR B N 1
ATOM 2139 C CA . THR B 1 65 ? -38.510 20.536 13.765 1.00 38.28 298 THR B CA 1
ATOM 2140 C C . THR B 1 65 ? -38.751 20.570 15.271 1.00 41.03 298 THR B C 1
ATOM 2141 O O . THR B 1 65 ? -37.968 20.049 16.081 1.00 29.84 298 THR B O 1
ATOM 2145 N N . TRP B 1 66 ? -39.875 21.190 15.628 1.00 34.18 299 TRP B N 1
ATOM 2146 C CA . TRP B 1 66 ? -40.364 21.148 17.002 1.00 33.82 299 TRP B CA 1
ATOM 2147 C C . TRP B 1 66 ? -40.516 19.710 17.489 1.00 33.74 299 TRP B C 1
ATOM 2148 O O . TRP B 1 66 ? -40.117 19.375 18.611 1.00 33.29 299 TRP B O 1
ATOM 2159 N N . GLU B 1 67 ? -41.088 18.846 16.650 1.00 34.68 300 GLU B N 1
ATOM 2160 C CA . GLU B 1 67 ? -41.239 17.437 17.005 1.00 30.86 300 GLU B CA 1
ATOM 2161 C C . GLU B 1 67 ? -39.900 16.808 17.380 1.00 33.31 300 GLU B C 1
ATOM 2162 O O . GLU B 1 67 ? -39.816 16.054 18.359 1.00 33.93 300 GLU B O 1
ATOM 2168 N N . ASN B 1 68 ? -38.832 17.124 16.639 1.00 28.15 301 ASN B N 1
ATOM 2169 C CA . ASN B 1 68 ? -37.543 16.519 16.953 1.00 27.03 301 ASN B CA 1
ATOM 2170 C C . ASN B 1 68 ? -36.799 17.203 18.090 1.00 30.89 301 ASN B C 1
ATOM 2171 O O . ASN B 1 68 ? -35.907 16.576 18.686 1.00 25.96 301 ASN B O 1
ATOM 2176 N N . TYR B 1 69 ? -37.120 18.462 18.391 1.00 25.68 302 TYR B N 1
ATOM 2177 C CA . TYR B 1 69 ? -36.605 19.050 19.613 1.00 24.60 302 TYR B CA 1
ATOM 2178 C C . TYR B 1 69 ? -37.318 18.496 20.836 1.00 28.52 302 TYR B C 1
ATOM 2179 O O . TYR B 1 69 ? -36.729 18.463 21.924 1.00 28.16 302 TYR B O 1
ATOM 2188 N N . LYS B 1 70 ? -38.570 18.050 20.678 1.00 25.09 303 LYS B N 1
ATOM 2189 C CA . LYS B 1 70 ? -39.279 17.445 21.796 1.00 36.21 303 LYS B CA 1
ATOM 2190 C C . LYS B 1 70 ? -38.726 16.059 22.108 1.00 32.88 303 LYS B C 1
ATOM 2191 O O . LYS B 1 70 ? -38.546 15.712 23.279 1.00 32.22 303 LYS B O 1
ATOM 2197 N N . TYR B 1 71 ? -38.414 15.269 21.077 1.00 26.47 304 TYR B N 1
ATOM 2198 C CA . TYR B 1 71 ? -38.103 13.858 21.282 1.00 25.67 304 TYR B CA 1
ATOM 2199 C C . TYR B 1 71 ? -36.638 13.492 21.087 1.00 25.23 304 TYR B C 1
ATOM 2200 O O . TYR B 1 71 ? -36.252 12.377 21.450 1.00 31.74 304 TYR B O 1
ATOM 2209 N N . GLY B 1 72 ? -35.813 14.400 20.595 1.00 28.42 305 GLY B N 1
ATOM 2210 C CA . GLY B 1 72 ? -34.381 14.204 20.496 1.00 22.91 305 GLY B CA 1
ATOM 2211 C C . GLY B 1 72 ? -33.946 13.943 19.060 1.00 27.05 305 GLY B C 1
ATOM 2212 O O . GLY B 1 72 ? -34.720 13.460 18.224 1.00 25.93 305 GLY B O 1
ATOM 2213 N N . PHE B 1 73 ? -32.679 14.244 18.778 1.00 27.30 306 PHE B N 1
ATOM 2214 C CA . PHE B 1 73 ? -32.081 13.921 17.488 1.00 30.82 306 PHE B CA 1
ATOM 2215 C C . PHE B 1 73 ? -30.567 13.888 17.642 1.00 32.07 306 PHE B C 1
ATOM 2216 O O . PHE B 1 73 ? -30.005 14.464 18.578 1.00 31.87 306 PHE B O 1
ATOM 2224 N N . GLY B 1 74 ? -29.913 13.232 16.687 1.00 36.68 307 GLY B N 1
ATOM 2225 C CA . GLY B 1 74 ? -28.469 13.218 16.656 1.00 26.16 307 GLY B CA 1
ATOM 2226 C C . GLY B 1 74 ? -27.860 11.907 17.113 1.00 33.65 307 GLY B C 1
ATOM 2227 O O . GLY B 1 74 ? -28.485 10.848 17.047 1.00 38.42 307 GLY B O 1
ATOM 2228 N N . ARG B 1 75 ? -26.620 11.978 17.573 1.00 35.20 308 ARG B N 1
ATOM 2229 C CA . ARG B 1 75 ? -25.813 10.810 17.893 1.00 36.10 308 ARG B CA 1
ATOM 2230 C C . ARG B 1 75 ? -25.314 10.972 19.318 1.00 32.44 308 ARG B C 1
ATOM 2231 O O . ARG B 1 75 ? -24.649 11.968 19.624 1.00 29.05 308 ARG B O 1
ATOM 2239 N N . LEU B 1 76 ? -25.650 10.019 20.196 1.00 37.29 309 LEU B N 1
ATOM 2240 C CA . LEU B 1 76 ? -25.298 10.183 21.607 1.00 41.64 309 LEU B CA 1
ATOM 2241 C C . LEU B 1 76 ? -23.787 10.161 21.821 1.00 44.19 309 LEU B C 1
ATOM 2242 O O . LEU B 1 76 ? -23.292 10.743 22.791 1.00 51.69 309 LEU B O 1
ATOM 2247 N N . ASP B 1 77 ? -23.045 9.516 20.928 1.00 44.77 310 ASP B N 1
ATOM 2248 C CA . ASP B 1 77 ? -21.585 9.502 20.947 1.00 53.66 310 ASP B CA 1
ATOM 2249 C C . ASP B 1 77 ? -20.967 10.654 20.157 1.00 55.71 310 ASP B C 1
ATOM 2250 O O . ASP B 1 77 ? -19.777 10.595 19.827 1.00 57.13 310 ASP B O 1
ATOM 2255 N N . GLY B 1 78 ? -21.749 11.680 19.826 1.00 39.20 311 GLY B N 1
ATOM 2256 C CA . GLY B 1 78 ? -21.257 12.788 19.034 1.00 36.91 311 GLY B CA 1
ATOM 2257 C C . GLY B 1 78 ? -22.112 14.015 19.255 1.00 36.78 311 GLY B C 1
ATOM 2258 O O . GLY B 1 78 ? -22.402 14.378 20.400 1.00 35.71 311 GLY B O 1
ATOM 2259 N N . GLU B 1 79 ? -22.554 14.643 18.173 1.00 33.65 312 GLU B N 1
ATOM 2260 C CA . GLU B 1 79 ? -23.406 15.820 18.279 1.00 35.02 312 GLU B CA 1
ATOM 2261 C C . GLU B 1 79 ? -24.852 15.394 18.461 1.00 26.09 312 GLU B C 1
ATOM 2262 O O . GLU B 1 79 ? -25.348 14.564 17.692 1.00 29.62 312 GLU B O 1
ATOM 2268 N N . PHE B 1 80 ? -25.542 15.972 19.455 1.00 23.85 313 PHE B N 1
ATOM 2269 C CA . PHE B 1 80 ? -26.923 15.553 19.699 1.00 28.33 313 PHE B CA 1
ATOM 2270 C C . PHE B 1 80 ? -27.696 16.561 20.549 1.00 25.37 313 PHE B C 1
ATOM 2271 O O . PHE B 1 80 ? -27.128 17.431 21.215 1.00 26.96 313 PHE B O 1
ATOM 2279 N N . TRP B 1 81 ? -29.018 16.378 20.538 1.00 21.92 314 TRP B N 1
ATOM 2280 C CA . TRP B 1 81 ? -29.965 17.072 21.404 1.00 24.01 314 TRP B CA 1
ATOM 2281 C C . TRP B 1 81 ? -30.861 16.020 22.048 1.00 20.84 314 TRP B C 1
ATOM 2282 O O . TRP B 1 81 ? -31.534 15.270 21.337 1.00 27.20 314 TRP B O 1
ATOM 2293 N N . LEU B 1 82 ? -30.864 15.955 23.391 1.00 20.27 315 LEU B N 1
ATOM 2294 C CA . LEU B 1 82 ? -31.514 14.835 24.078 1.00 19.94 315 LEU B CA 1
ATOM 2295 C C . LEU B 1 82 ? -33.022 14.823 23.838 1.00 25.15 315 LEU B C 1
ATOM 2296 O O . LEU B 1 82 ? -33.629 13.745 23.759 1.00 24.34 315 LEU B O 1
ATOM 2301 N N . GLY B 1 83 ? -33.643 16.006 23.714 1.00 22.62 316 GLY B N 1
ATOM 2302 C CA . GLY B 1 83 ? -35.088 16.105 23.593 1.00 21.35 316 GLY B CA 1
ATOM 2303 C C . GLY B 1 83 ? -35.774 16.687 24.825 1.00 24.64 316 GLY B C 1
ATOM 2304 O O . GLY B 1 83 ? -35.557 16.210 25.943 1.00 22.69 316 GLY B O 1
ATOM 2305 N N . LEU B 1 84 ? -36.633 17.694 24.622 1.00 28.34 317 LEU B N 1
ATOM 2306 C CA . LEU B 1 84 ? -37.272 18.398 25.737 1.00 23.88 317 LEU B CA 1
ATOM 2307 C C . LEU B 1 84 ? -38.106 17.466 26.613 1.00 28.77 317 LEU B C 1
ATOM 2308 O O . LEU B 1 84 ? -38.154 17.639 27.838 1.00 29.85 317 LEU B O 1
ATOM 2313 N N . GLU B 1 85 ? -38.816 16.513 26.003 1.00 25.20 318 GLU B N 1
ATOM 2314 C CA . GLU B 1 85 ? -39.639 15.605 26.792 1.00 29.71 318 GLU B CA 1
ATOM 2315 C C . GLU B 1 85 ? -38.785 14.799 27.757 1.00 31.10 318 GLU B C 1
ATOM 2316 O O . GLU B 1 85 ? -39.174 14.589 28.916 1.00 26.88 318 GLU B O 1
ATOM 2322 N N . LYS B 1 86 ? -37.598 14.376 27.299 1.00 29.82 319 LYS B N 1
ATOM 2323 C CA . LYS B 1 86 ? -36.710 13.561 28.122 1.00 27.57 319 LYS B CA 1
ATOM 2324 C C . LYS B 1 86 ? -35.997 14.413 29.164 1.00 30.07 319 LYS B C 1
ATOM 2325 O O . LYS B 1 86 ? -35.829 13.990 30.314 1.00 25.42 319 LYS B O 1
ATOM 2331 N N . ILE B 1 87 ? -35.551 15.609 28.774 1.00 25.85 320 ILE B N 1
ATOM 2332 C CA . ILE B 1 87 ? -35.016 16.553 29.752 1.00 22.24 320 ILE B CA 1
ATOM 2333 C C . ILE B 1 87 ? -36.030 16.798 30.870 1.00 27.99 320 ILE B C 1
ATOM 2334 O O . ILE B 1 87 ? -35.715 16.670 32.060 1.00 25.82 320 ILE B O 1
ATOM 2339 N N . TYR B 1 88 ? -37.279 17.107 30.501 1.00 27.04 321 TYR B N 1
ATOM 2340 C CA . TYR B 1 88 ? -38.312 17.347 31.505 1.00 23.37 321 TYR B CA 1
ATOM 2341 C C . TYR B 1 88 ? -38.539 16.122 32.395 1.00 33.74 321 TYR B C 1
ATOM 2342 O O . TYR B 1 88 ? -38.683 16.264 33.618 1.00 27.16 321 TYR B O 1
ATOM 2351 N N . SER B 1 89 ? -38.557 14.911 31.804 1.00 24.78 322 SER B N 1
ATOM 2352 C CA . SER B 1 89 ? -38.725 13.684 32.590 1.00 31.30 322 SER B CA 1
ATOM 2353 C C . SER B 1 89 ? -37.654 13.551 33.665 1.00 26.05 322 SER B C 1
ATOM 2354 O O . SER B 1 89 ? -37.930 13.054 34.757 1.00 27.62 322 SER B O 1
ATOM 2357 N N . ILE B 1 90 ? -36.422 13.956 33.356 1.00 24.42 323 ILE B N 1
ATOM 2358 C CA . ILE B 1 90 ? -35.342 13.926 34.338 1.00 28.51 323 ILE B CA 1
ATOM 2359 C C . ILE B 1 90 ? -35.555 14.990 35.403 1.00 28.14 323 ILE B C 1
ATOM 2360 O O . ILE B 1 90 ? -35.544 14.692 36.601 1.00 30.86 323 ILE B O 1
ATOM 2365 N N . VAL B 1 91 ? -35.769 16.240 34.990 1.00 26.93 324 VAL B N 1
ATOM 2366 C CA . VAL B 1 91 ? -35.706 17.337 35.952 1.00 27.98 324 VAL B CA 1
ATOM 2367 C C . VAL B 1 91 ? -36.949 17.423 36.830 1.00 31.86 324 VAL B C 1
ATOM 2368 O O . VAL B 1 91 ? -36.869 17.923 37.959 1.00 30.24 324 VAL B O 1
ATOM 2372 N N . LYS B 1 92 ? -38.116 16.981 36.346 1.00 31.92 325 LYS B N 1
ATOM 2373 C CA . LYS B 1 92 ? -39.332 17.131 37.140 1.00 29.51 325 LYS B CA 1
ATOM 2374 C C . LYS B 1 92 ? -39.273 16.312 38.425 1.00 35.57 325 LYS B C 1
ATOM 2375 O O . LYS B 1 92 ? -40.080 16.542 39.326 1.00 39.98 325 LYS B O 1
ATOM 2381 N N . GLN B 1 93 ? -38.325 15.370 38.525 1.00 43.35 326 GLN B N 1
ATOM 2382 C CA . GLN B 1 93 ? -38.163 14.551 39.724 1.00 52.67 326 GLN B CA 1
ATOM 2383 C C . GLN B 1 93 ? -37.704 15.377 40.920 1.00 50.40 326 GLN B C 1
ATOM 2384 O O . GLN B 1 93 ? -38.021 15.032 42.062 1.00 52.69 326 GLN B O 1
ATOM 2390 N N . SER B 1 94 ? -36.952 16.454 40.685 1.00 42.32 327 SER B N 1
ATOM 2391 C CA . SER B 1 94 ? -36.244 17.138 41.760 1.00 41.33 327 SER B CA 1
ATOM 2392 C C . SER B 1 94 ? -35.888 18.570 41.373 1.00 35.07 327 SER B C 1
ATOM 2393 O O . SER B 1 94 ? -36.671 19.270 40.724 1.00 31.55 327 SER B O 1
ATOM 2396 N N . ASN B 1 95 ? -34.698 19.010 41.751 1.00 31.63 328 ASN B N 1
ATOM 2397 C CA . ASN B 1 95 ? -34.194 20.316 41.360 1.00 28.02 328 ASN B CA 1
ATOM 2398 C C . ASN B 1 95 ? -32.768 20.167 40.871 1.00 26.80 328 ASN B C 1
ATOM 2399 O O . ASN B 1 95 ? -31.975 19.447 41.480 1.00 29.45 328 ASN B O 1
ATOM 2404 N N . TYR B 1 96 ? -32.455 20.869 39.785 1.00 26.28 329 TYR B N 1
ATOM 2405 C CA . TYR B 1 96 ? -31.294 20.575 38.964 1.00 30.28 329 TYR B CA 1
ATOM 2406 C C . TYR B 1 96 ? -30.483 21.838 38.698 1.00 29.44 329 TYR B C 1
ATOM 2407 O O . TYR B 1 96 ? -31.025 22.943 38.604 1.00 26.20 329 TYR B O 1
ATOM 2416 N N . VAL B 1 97 ? -29.166 21.648 38.597 1.00 30.00 330 VAL B N 1
ATOM 2417 C CA . VAL B 1 97 ? -28.216 22.651 38.129 1.00 22.57 330 VAL B CA 1
ATOM 2418 C C . VAL B 1 97 ? -27.980 22.421 36.644 1.00 29.71 330 VAL B C 1
ATOM 2419 O O . VAL B 1 97 ? -27.808 21.277 36.207 1.00 26.91 330 VAL B O 1
ATOM 2423 N N . LEU B 1 98 ? -27.984 23.501 35.863 1.00 30.54 331 LEU B N 1
ATOM 2424 C CA . LEU B 1 98 ? -27.589 23.479 34.457 1.00 23.51 331 LEU B CA 1
ATOM 2425 C C . LEU B 1 98 ? -26.187 24.058 34.311 1.00 27.97 331 LEU B C 1
ATOM 2426 O O . LEU B 1 98 ? -25.926 25.186 34.743 1.00 31.46 331 LEU B O 1
ATOM 2431 N N . ARG B 1 99 ? -25.292 23.294 33.703 1.00 23.82 332 ARG B N 1
ATOM 2432 C CA . ARG B 1 99 ? -23.952 23.766 33.360 1.00 21.82 332 ARG B CA 1
ATOM 2433 C C . ARG B 1 99 ? -23.838 23.916 31.848 1.00 30.88 332 ARG B C 1
ATOM 2434 O O . ARG B 1 99 ? -24.113 22.967 31.100 1.00 27.86 332 ARG B O 1
ATOM 2442 N N . ILE B 1 100 ? -23.440 25.102 31.404 1.00 24.58 333 ILE B N 1
ATOM 2443 C CA . ILE B 1 100 ? -23.137 25.345 30.004 1.00 21.09 333 ILE B CA 1
ATOM 2444 C C . ILE B 1 100 ? -21.629 25.419 29.866 1.00 30.79 333 ILE B C 1
ATOM 2445 O O . ILE B 1 100 ? -20.967 26.132 30.628 1.00 26.84 333 ILE B O 1
ATOM 2450 N N . GLU B 1 101 ? -21.076 24.656 28.924 1.00 31.20 334 GLU B N 1
ATOM 2451 C CA . GLU B 1 101 ? -19.634 24.628 28.711 1.00 31.22 334 GLU B CA 1
ATOM 2452 C C . GLU B 1 101 ? -19.351 25.029 27.276 1.00 31.77 334 GLU B C 1
ATOM 2453 O O . GLU B 1 101 ? -19.866 24.400 26.346 1.00 36.89 334 GLU B O 1
ATOM 2459 N N . LEU B 1 102 ? -18.526 26.064 27.099 1.00 28.02 335 LEU B N 1
ATOM 2460 C CA . LEU B 1 102 ? -18.160 26.568 25.781 1.00 33.15 335 LEU B CA 1
ATOM 2461 C C . LEU B 1 102 ? -16.659 26.460 25.576 1.00 32.27 335 LEU B C 1
ATOM 2462 O O . LEU B 1 102 ? -15.877 26.828 26.459 1.00 41.92 335 LEU B O 1
ATOM 2467 N N . GLU B 1 103 ? -16.267 25.973 24.401 1.00 33.65 336 GLU B N 1
ATOM 2468 C CA . GLU B 1 103 ? -14.876 25.951 23.964 1.00 42.27 336 GLU B CA 1
ATOM 2469 C C . GLU B 1 103 ? -14.692 26.899 22.785 1.00 42.49 336 GLU B C 1
ATOM 2470 O O . GLU B 1 103 ? -15.394 26.780 21.777 1.00 42.57 336 GLU B O 1
ATOM 2476 N N . ASP B 1 104 ? -13.749 27.834 22.903 1.00 42.06 337 ASP B N 1
ATOM 2477 C CA . ASP B 1 104 ? -13.481 28.739 21.794 1.00 54.44 337 ASP B CA 1
ATOM 2478 C C . ASP B 1 104 ? -12.470 28.103 20.843 1.00 55.90 337 ASP B C 1
ATOM 2479 O O . ASP B 1 104 ? -12.072 26.946 21.002 1.00 55.49 337 ASP B O 1
ATOM 2484 N N . TRP B 1 105 ? -12.040 28.865 19.836 1.00 50.06 338 TRP B N 1
ATOM 2485 C CA . TRP B 1 105 ? -11.168 28.284 18.825 1.00 57.64 338 TRP B CA 1
ATOM 2486 C C . TRP B 1 105 ? -9.714 28.241 19.258 1.00 58.36 338 TRP B C 1
ATOM 2487 O O . TRP B 1 105 ? -8.918 27.545 18.621 1.00 66.48 338 TRP B O 1
ATOM 2498 N N . LYS B 1 106 ? -9.355 28.916 20.343 1.00 61.57 339 LYS B N 1
ATOM 2499 C CA . LYS B 1 106 ? -8.035 28.751 20.929 1.00 70.21 339 LYS B CA 1
ATOM 2500 C C . LYS B 1 106 ? -8.033 27.605 21.952 1.00 75.89 339 LYS B C 1
ATOM 2501 O O . LYS B 1 106 ? -7.029 27.381 22.641 1.00 80.27 339 LYS B O 1
ATOM 2507 N N . ASP B 1 107 ? -9.133 26.850 22.026 1.00 74.26 340 ASP B N 1
ATOM 2508 C CA . ASP B 1 107 ? -9.302 25.715 22.933 1.00 73.96 340 ASP B CA 1
ATOM 2509 C C . ASP B 1 107 ? -9.366 26.146 24.393 1.00 68.69 340 ASP B C 1
ATOM 2510 O O . ASP B 1 107 ? -9.048 25.356 25.287 1.00 69.60 340 ASP B O 1
ATOM 2515 N N . ASN B 1 108 ? -9.766 27.389 24.656 1.00 66.01 341 ASN B N 1
ATOM 2516 C CA . ASN B 1 108 ? -10.034 27.822 26.019 1.00 65.61 341 ASN B CA 1
ATOM 2517 C C . ASN B 1 108 ? -11.424 27.366 26.411 1.00 60.18 341 ASN B C 1
ATOM 2518 O O . ASN B 1 108 ? -12.385 27.572 25.660 1.00 55.02 341 ASN B O 1
ATOM 2523 N N . LYS B 1 109 ? -11.528 26.754 27.586 1.00 59.85 342 LYS B N 1
ATOM 2524 C CA . LYS B 1 109 ? -12.804 26.288 28.101 1.00 55.48 342 LYS B CA 1
ATOM 2525 C C . LYS B 1 109 ? -13.422 27.365 28.985 1.00 47.06 342 LYS B C 1
ATOM 2526 O O . LYS B 1 109 ? -12.770 27.883 29.898 1.00 50.36 342 LYS B O 1
ATOM 2532 N N . HIS B 1 110 ? -14.676 27.703 28.701 1.00 36.75 343 HIS B N 1
ATOM 2533 C CA . HIS B 1 110 ? -15.476 28.617 29.508 1.00 36.82 343 HIS B CA 1
ATOM 2534 C C . HIS B 1 110 ? -16.721 27.888 29.994 1.00 40.26 343 HIS B C 1
ATOM 2535 O O . HIS B 1 110 ? -17.211 26.966 29.331 1.00 33.47 343 HIS B O 1
ATOM 2542 N N . TYR B 1 111 ? -17.234 28.298 31.153 1.00 31.18 344 TYR B N 1
ATOM 2543 C CA . TYR B 1 111 ? -18.412 27.644 31.704 1.00 28.85 344 TYR B CA 1
ATOM 2544 C C . TYR B 1 111 ? -19.242 28.629 32.507 1.00 40.92 344 TYR B C 1
ATOM 2545 O O . TYR B 1 111 ? -18.749 29.654 32.985 1.00 43.60 344 TYR B O 1
ATOM 2554 N N . ILE B 1 112 ? -20.511 28.276 32.679 1.00 35.54 345 ILE B N 1
ATOM 2555 C CA . ILE B 1 112 ? -21.403 28.987 33.582 1.00 35.16 345 ILE B CA 1
ATOM 2556 C C . ILE B 1 112 ? -22.434 27.997 34.093 1.00 29.21 345 ILE B C 1
ATOM 2557 O O . ILE B 1 112 ? -22.828 27.067 33.377 1.00 28.59 345 ILE B O 1
ATOM 2562 N N . GLU B 1 113 ? -22.837 28.165 35.352 1.00 26.99 346 GLU B N 1
ATOM 2563 C CA . GLU B 1 113 ? -23.801 27.265 35.969 1.00 25.47 346 GLU B CA 1
ATOM 2564 C C . GLU B 1 113 ? -25.014 28.041 36.444 1.00 33.60 346 GLU B C 1
ATOM 2565 O O . GLU B 1 113 ? -24.889 29.153 36.962 1.00 36.20 346 GLU B O 1
ATOM 2571 N N . TYR B 1 114 ? -26.186 27.454 36.230 1.00 30.98 347 TYR B N 1
ATOM 2572 C CA . TYR B 1 114 ? -27.454 28.089 36.540 1.00 28.49 347 TYR B CA 1
ATOM 2573 C C . TYR B 1 114 ? -28.293 27.175 37.411 1.00 36.21 347 TYR B C 1
ATOM 2574 O O . TYR B 1 114 ? -28.323 25.956 37.216 1.00 29.00 347 TYR B O 1
ATOM 2583 N N . SER B 1 115 ? -29.006 27.779 38.338 1.00 34.45 348 SER B N 1
ATOM 2584 C CA . SER B 1 115 ? -30.165 27.128 38.908 1.00 36.79 348 SER B CA 1
ATOM 2585 C C . SER B 1 115 ? -31.324 27.303 37.932 1.00 37.91 348 SER B C 1
ATOM 2586 O O . SER B 1 115 ? -31.389 28.298 37.202 1.00 30.94 348 SER B O 1
ATOM 2589 N N . PHE B 1 116 ? -32.218 26.314 37.871 1.00 41.24 349 PHE B N 1
ATOM 2590 C CA . PHE B 1 116 ? -33.291 26.437 36.892 1.00 44.44 349 PHE B CA 1
ATOM 2591 C C . PHE B 1 116 ? -34.446 25.496 37.177 1.00 51.44 349 PHE B C 1
ATOM 2592 O O . PHE B 1 116 ? -34.285 24.450 37.811 1.00 49.12 349 PHE B O 1
ATOM 2600 N N . TYR B 1 117 ? -35.610 25.868 36.637 1.00 42.84 350 TYR B N 1
ATOM 2601 C CA . TYR B 1 117 ? -36.730 24.954 36.541 1.00 41.94 350 TYR B CA 1
ATOM 2602 C C . TYR B 1 117 ? -37.352 25.068 35.157 1.00 39.57 350 TYR B C 1
ATOM 2603 O O . TYR B 1 117 ? -37.249 26.097 34.483 1.00 39.49 350 TYR B O 1
ATOM 2612 N N . LEU B 1 118 ? -37.992 23.985 34.744 1.00 29.23 351 LEU B N 1
ATOM 2613 C CA . LEU B 1 118 ? -38.425 23.796 33.371 1.00 27.50 351 LEU B CA 1
ATOM 2614 C C . LEU B 1 118 ? -39.873 23.341 33.375 1.00 35.76 351 LEU B C 1
ATOM 2615 O O . LEU B 1 118 ? -40.230 22.416 34.117 1.00 31.99 351 LEU B O 1
ATOM 2620 N N . GLY B 1 119 ? -40.707 24.006 32.550 1.00 34.28 352 GLY B N 1
ATOM 2621 C CA . GLY B 1 119 ? -42.110 23.662 32.448 1.00 31.95 352 GLY B CA 1
ATOM 2622 C C . GLY B 1 119 ? -42.373 22.545 31.456 1.00 31.60 352 GLY B C 1
ATOM 2623 O O . GLY B 1 119 ? -41.512 22.157 30.668 1.00 36.31 352 GLY B O 1
ATOM 2624 N N . ASN B 1 120 ? -43.602 22.037 31.481 1.00 36.87 353 ASN B N 1
ATOM 2625 C CA . ASN B 1 120 ? -43.938 20.874 30.668 1.00 42.96 353 ASN B CA 1
ATOM 2626 C C . ASN B 1 120 ? -44.353 21.322 29.262 1.00 45.03 353 ASN B C 1
ATOM 2627 O O . ASN B 1 120 ? -44.256 22.502 28.904 1.00 36.19 353 ASN B O 1
ATOM 2632 N N . HIS B 1 121 ? -44.819 20.370 28.439 1.00 49.28 354 HIS B N 1
ATOM 2633 C CA . HIS B 1 121 ? -45.193 20.700 27.065 1.00 51.37 354 HIS B CA 1
ATOM 2634 C C . HIS B 1 121 ? -46.280 21.770 27.018 1.00 51.52 354 HIS B C 1
ATOM 2635 O O . HIS B 1 121 ? -46.265 22.629 26.128 1.00 55.13 354 HIS B O 1
ATOM 2642 N N . GLU B 1 122 ? -47.210 21.750 27.979 1.00 50.59 355 GLU B N 1
ATOM 2643 C CA . GLU B 1 122 ? -48.285 22.739 28.020 1.00 52.90 355 GLU B CA 1
ATOM 2644 C C . GLU B 1 122 ? -47.765 24.166 28.104 1.00 44.59 355 GLU B C 1
ATOM 2645 O O . GLU B 1 122 ? -48.470 25.092 27.690 1.00 46.41 355 GLU B O 1
ATOM 2651 N N . THR B 1 123 ? -46.554 24.363 28.628 1.00 41.73 356 THR B N 1
ATOM 2652 C CA . THR B 1 123 ? -45.928 25.674 28.680 1.00 45.96 356 THR B CA 1
ATOM 2653 C C . THR B 1 123 ? -44.916 25.882 27.559 1.00 47.64 356 THR B C 1
ATOM 2654 O O . THR B 1 123 ? -44.162 26.859 27.601 1.00 50.24 356 THR B O 1
ATOM 2658 N N . ASN B 1 124 ? -44.891 25.004 26.551 1.00 47.33 357 ASN B N 1
ATOM 2659 C CA . ASN B 1 124 ? -43.829 25.020 25.539 1.00 50.07 357 ASN B CA 1
ATOM 2660 C C . ASN B 1 124 ? -42.456 24.948 26.202 1.00 41.27 357 ASN B C 1
ATOM 2661 O O . ASN B 1 124 ? -41.532 25.675 25.828 1.00 41.00 357 ASN B O 1
ATOM 2666 N N . TYR B 1 125 ? -42.344 24.107 27.233 1.00 33.91 358 TYR B N 1
ATOM 2667 C CA . TYR B 1 125 ? -41.091 23.876 27.962 1.00 31.18 358 TYR B CA 1
ATOM 2668 C C . TYR B 1 125 ? -40.418 25.185 28.379 1.00 34.59 358 TYR B C 1
ATOM 2669 O O . TYR B 1 125 ? -39.228 25.404 28.142 1.00 33.33 358 TYR B O 1
ATOM 2678 N N . THR B 1 126 ? -41.189 26.051 29.034 1.00 34.79 359 THR B N 1
ATOM 2679 C CA . THR B 1 126 ? -40.652 27.333 29.481 1.00 34.14 359 THR B CA 1
ATOM 2680 C C . THR B 1 126 ? -39.513 27.150 30.479 1.00 38.68 359 THR B C 1
ATOM 2681 O O . THR B 1 126 ? -39.636 26.418 31.469 1.00 36.49 359 THR B O 1
ATOM 2685 N N . LEU B 1 127 ? -38.404 27.839 30.226 1.00 36.95 360 LEU B N 1
ATOM 2686 C CA . LEU B 1 127 ? -37.222 27.768 31.072 1.00 31.55 360 LEU B CA 1
ATOM 2687 C C . LEU B 1 127 ? -37.086 29.044 31.892 1.00 33.21 360 LEU B C 1
ATOM 2688 O O . LEU B 1 127 ? -37.339 30.145 31.391 1.00 34.30 360 LEU B O 1
ATOM 2693 N N . HIS B 1 128 ? -36.695 28.878 33.154 1.00 28.79 361 HIS B N 1
ATOM 2694 C CA . HIS B 1 128 ? -36.498 29.980 34.095 1.00 38.35 361 HIS B CA 1
ATOM 2695 C C . HIS B 1 128 ? -35.140 29.746 34.755 1.00 38.23 361 HIS B C 1
ATOM 2696 O O . HIS B 1 128 ? -34.964 28.759 35.480 1.00 35.31 361 HIS B O 1
ATOM 2703 N N . LEU B 1 129 ? -34.175 30.628 34.480 1.00 28.90 362 LEU B N 1
ATOM 2704 C CA . LEU B 1 129 ? -32.774 30.447 34.850 1.00 29.05 362 LEU B CA 1
ATOM 2705 C C . LEU B 1 129 ? -32.309 31.497 35.853 1.00 37.25 362 LEU B C 1
ATOM 2706 O O . LEU B 1 129 ? -32.713 32.663 35.799 1.00 32.69 362 LEU B O 1
ATOM 2711 N N . VAL B 1 130 ? -31.402 31.077 36.730 1.00 38.35 363 VAL B N 1
ATOM 2712 C CA . VAL B 1 130 ? -30.702 31.957 37.656 1.00 43.70 363 VAL B CA 1
ATOM 2713 C C . VAL B 1 130 ? -29.222 31.608 37.576 1.00 44.05 363 VAL B C 1
ATOM 2714 O O . VAL B 1 130 ? -28.841 30.463 37.850 1.00 40.44 363 VAL B O 1
ATOM 2718 N N . ALA B 1 131 ? -28.385 32.582 37.218 1.00 39.02 364 ALA B N 1
ATOM 2719 C CA . ALA B 1 131 ? -26.963 32.286 37.089 1.00 39.95 364 ALA B CA 1
ATOM 2720 C C . ALA B 1 131 ? -26.326 32.178 38.467 1.00 42.65 364 ALA B C 1
ATOM 2721 O O . ALA B 1 131 ? -26.540 33.034 39.332 1.00 45.81 364 ALA B O 1
ATOM 2723 N N . ILE B 1 132 ? -25.545 31.121 38.669 1.00 35.10 365 ILE B N 1
ATOM 2724 C CA . ILE B 1 132 ? -24.965 30.794 39.975 1.00 42.39 365 ILE B CA 1
ATOM 2725 C C . ILE B 1 132 ? -23.477 31.098 40.021 1.00 43.41 365 ILE B C 1
ATOM 2726 O O . ILE B 1 132 ? -23.000 31.761 40.940 1.00 51.19 365 ILE B O 1
ATOM 2731 N N . THR B 1 133 ? -22.722 30.570 39.061 1.00 36.58 366 THR B N 1
ATOM 2732 C CA . THR B 1 133 ? -21.288 30.797 38.983 1.00 41.52 366 THR B CA 1
ATOM 2733 C C . THR B 1 133 ? -20.858 30.657 37.525 1.00 38.65 366 THR B C 1
ATOM 2734 O O . THR B 1 133 ? -21.675 30.395 36.637 1.00 38.74 366 THR B O 1
ATOM 2738 N N . GLY B 1 134 ? -19.572 30.839 37.285 1.00 33.66 367 GLY B N 1
ATOM 2739 C CA . GLY B 1 134 ? -19.020 30.759 35.945 1.00 34.96 367 GLY B CA 1
ATOM 2740 C C . GLY B 1 134 ? -17.782 31.620 35.835 1.00 37.11 367 GLY B C 1
ATOM 2741 O O . GLY B 1 134 ? -17.436 32.374 36.736 1.00 40.65 367 GLY B O 1
ATOM 2742 N N . ASN B 1 135 ? -17.103 31.487 34.698 1.00 39.01 368 ASN B N 1
ATOM 2743 C CA . ASN B 1 135 ? -15.897 32.262 34.422 1.00 38.98 368 ASN B CA 1
ATOM 2744 C C . ASN B 1 135 ? -16.027 33.088 33.146 1.00 45.59 368 ASN B C 1
ATOM 2745 O O . ASN B 1 135 ? -15.013 33.493 32.569 1.00 41.22 368 ASN B O 1
ATOM 2750 N N . VAL B 1 136 ? -17.254 33.316 32.684 1.00 40.99 369 VAL B N 1
ATOM 2751 C CA . VAL B 1 136 ? -17.547 34.092 31.480 1.00 47.26 369 VAL B CA 1
ATOM 2752 C C . VAL B 1 136 ? -18.925 34.722 31.667 1.00 38.83 369 VAL B C 1
ATOM 2753 O O . VAL B 1 136 ? -19.789 34.116 32.316 1.00 36.37 369 VAL B O 1
ATOM 2757 N N . PRO B 1 137 ? -19.165 35.935 31.163 1.00 38.84 370 PRO B N 1
ATOM 2758 C CA . PRO B 1 137 ? -20.459 36.585 31.400 1.00 36.43 370 PRO B CA 1
ATOM 2759 C C . PRO B 1 137 ? -21.637 35.763 30.891 1.00 41.17 370 PRO B C 1
ATOM 2760 O O . PRO B 1 137 ? -21.561 35.082 29.866 1.00 38.05 370 PRO B O 1
ATOM 2764 N N . ASN B 1 138 ? -22.736 35.839 31.635 1.00 34.67 371 ASN B N 1
ATOM 2765 C CA . ASN B 1 138 ? -23.985 35.216 31.233 1.00 34.94 371 ASN B CA 1
ATOM 2766 C C . ASN B 1 138 ? -24.671 36.022 30.135 1.00 36.38 371 ASN B C 1
ATOM 2767 O O . ASN B 1 138 ? -24.787 37.244 30.227 1.00 35.74 371 ASN B O 1
ATOM 2772 N N . ALA B 1 139 ? -25.160 35.328 29.106 1.00 36.83 372 ALA B N 1
ATOM 2773 C CA . ALA B 1 139 ? -25.840 35.984 27.994 1.00 32.74 372 ALA B CA 1
ATOM 2774 C C . ALA B 1 139 ? -27.328 35.655 27.905 1.00 31.61 372 ALA B C 1
ATOM 2775 O O . ALA B 1 139 ? -27.998 36.117 26.975 1.00 32.19 372 ALA B O 1
ATOM 2777 N N . ILE B 1 140 ? -27.863 34.874 28.830 1.00 28.21 373 ILE B N 1
ATOM 2778 C CA . ILE B 1 140 ? -29.261 34.451 28.816 1.00 30.08 373 ILE B CA 1
ATOM 2779 C C . ILE B 1 140 ? -30.016 35.256 29.877 1.00 32.97 373 ILE B C 1
ATOM 2780 O O . ILE B 1 140 ? -29.575 35.286 31.030 1.00 39.77 373 ILE B O 1
ATOM 2785 N N . PRO B 1 141 ? -31.128 35.902 29.531 1.00 36.38 374 PRO B N 1
ATOM 2786 C CA . PRO B 1 141 ? -31.900 36.650 30.541 1.00 35.75 374 PRO B CA 1
ATOM 2787 C C . PRO B 1 141 ? -32.296 35.784 31.734 1.00 40.87 374 PRO B C 1
ATOM 2788 O O . PRO B 1 141 ? -32.822 34.679 31.577 1.00 33.27 374 PRO B O 1
ATOM 2792 N N . GLU B 1 142 ? -32.055 36.312 32.938 1.00 37.70 375 GLU B N 1
ATOM 2793 C CA . GLU B 1 142 ? -32.303 35.604 34.186 1.00 38.99 375 GLU B CA 1
ATOM 2794 C C . GLU B 1 142 ? -33.644 35.999 34.792 1.00 36.05 375 GLU B C 1
ATOM 2795 O O . GLU B 1 142 ? -34.113 37.127 34.630 1.00 37.72 375 GLU B O 1
ATOM 2801 N N . ASN B 1 143 ? -34.241 35.056 35.522 1.00 31.02 376 ASN B N 1
ATOM 2802 C CA . ASN B 1 143 ? -35.489 35.282 36.251 1.00 39.97 376 ASN B CA 1
ATOM 2803 C C . ASN B 1 143 ? -36.624 35.696 35.317 1.00 46.33 376 ASN B C 1
ATOM 2804 O O . ASN B 1 143 ? -37.453 36.543 35.654 1.00 47.55 376 ASN B O 1
ATOM 2809 N N . LYS B 1 144 ? -36.665 35.079 34.136 1.00 39.13 377 LYS B N 1
ATOM 2810 C CA . LYS B 1 144 ? -37.658 35.388 33.121 1.00 39.70 377 LYS B CA 1
ATOM 2811 C C . LYS B 1 144 ? -38.115 34.100 32.446 1.00 39.21 377 LYS B C 1
ATOM 2812 O O . LYS B 1 144 ? -37.313 33.189 32.223 1.00 30.97 377 LYS B O 1
ATOM 2818 N N . ASP B 1 145 ? -39.405 34.026 32.129 1.00 36.47 378 ASP B N 1
ATOM 2819 C CA . ASP B 1 145 ? -39.929 32.893 31.374 1.00 41.98 378 ASP B CA 1
ATOM 2820 C C . ASP B 1 145 ? -39.352 32.919 29.961 1.00 37.95 378 ASP B C 1
ATOM 2821 O O . ASP B 1 145 ? -39.670 33.810 29.169 1.00 42.41 378 ASP B O 1
ATOM 2826 N N . LEU B 1 146 ? -38.495 31.958 29.642 1.00 31.75 379 LEU B N 1
ATOM 2827 C CA . LEU B 1 146 ? -37.938 31.818 28.301 1.00 28.94 379 LEU B CA 1
ATOM 2828 C C . LEU B 1 146 ? -38.733 30.738 27.566 1.00 28.92 379 LEU B C 1
ATOM 2829 O O . LEU B 1 146 ? -38.735 29.578 27.991 1.00 33.46 379 LEU B O 1
ATOM 2834 N N . VAL B 1 147 ? -39.428 31.125 26.491 1.00 31.18 380 VAL B N 1
ATOM 2835 C CA . VAL B 1 147 ? -40.294 30.225 25.720 1.00 31.73 380 VAL B CA 1
ATOM 2836 C C . VAL B 1 147 ? -39.489 29.585 24.593 1.00 32.78 380 VAL B C 1
ATOM 2837 O O . VAL B 1 147 ? -38.772 30.275 23.861 1.00 37.40 380 VAL B O 1
ATOM 2841 N N . PHE B 1 148 ? -39.622 28.269 24.434 1.00 30.37 381 PHE B N 1
ATOM 2842 C CA . PHE B 1 148 ? -38.913 27.556 23.377 1.00 32.14 381 PHE B CA 1
ATOM 2843 C C . PHE B 1 148 ? -39.582 27.781 22.029 1.00 33.56 381 PHE B C 1
ATOM 2844 O O . PHE B 1 148 ? -40.811 27.797 21.923 1.00 37.44 381 PHE B O 1
ATOM 2852 N N . SER B 1 149 ? -38.770 27.950 20.989 1.00 32.75 382 SER B N 1
ATOM 2853 C CA . SER B 1 149 ? -39.334 28.061 19.652 1.00 37.10 382 SER B CA 1
ATOM 2854 C C . SER B 1 149 ? -38.366 27.453 18.643 1.00 31.62 382 SER B C 1
ATOM 2855 O O . SER B 1 149 ? -37.148 27.458 18.839 1.00 32.74 382 SER B O 1
ATOM 2858 N N . THR B 1 150 ? -38.931 26.910 17.574 1.00 32.58 383 THR B N 1
ATOM 2859 C CA . THR B 1 150 ? -38.207 26.278 16.474 1.00 32.78 383 THR B CA 1
ATOM 2860 C C . THR B 1 150 ? -38.624 26.965 15.174 1.00 36.05 383 THR B C 1
ATOM 2861 O O . THR B 1 150 ? -39.424 27.904 15.183 1.00 40.19 383 THR B O 1
ATOM 2865 N N . TRP B 1 151 ? -38.090 26.494 14.039 1.00 35.80 384 TRP B N 1
ATOM 2866 C CA . TRP B 1 151 ? -38.442 27.150 12.787 1.00 44.02 384 TRP B CA 1
ATOM 2867 C C . TRP B 1 151 ? -39.926 26.974 12.472 1.00 45.94 384 TRP B C 1
ATOM 2868 O O . TRP B 1 151 ? -40.552 27.891 11.929 1.00 41.60 384 TRP B O 1
ATOM 2879 N N . ASP B 1 152 ? -40.519 25.849 12.882 1.00 38.47 385 ASP B N 1
ATOM 2880 C CA . ASP B 1 152 ? -41.910 25.527 12.585 1.00 42.52 385 ASP B CA 1
ATOM 2881 C C . ASP B 1 152 ? -42.845 25.727 13.777 1.00 43.86 385 ASP B C 1
ATOM 2882 O O . ASP B 1 152 ? -44.038 25.413 13.677 1.00 40.08 385 ASP B O 1
ATOM 2887 N N . HIS B 1 153 ? -42.342 26.267 14.889 1.00 37.70 386 HIS B N 1
ATOM 2888 C CA . HIS B 1 153 ? -43.131 26.414 16.113 1.00 37.11 386 HIS B CA 1
ATOM 2889 C C . HIS B 1 153 ? -42.678 27.686 16.823 1.00 37.12 386 HIS B C 1
ATOM 2890 O O . HIS B 1 153 ? -41.684 27.673 17.563 1.00 40.03 386 HIS B O 1
ATOM 2897 N N . LYS B 1 154 ? -43.403 28.775 16.582 1.00 50.95 387 LYS B N 1
ATOM 2898 C CA . LYS B 1 154 ? -43.178 30.063 17.220 1.00 51.27 387 LYS B CA 1
ATOM 2899 C C . LYS B 1 154 ? -44.173 30.247 18.357 1.00 57.15 387 LYS B C 1
ATOM 2900 O O . LYS B 1 154 ? -45.369 30.000 18.188 1.00 58.41 387 LYS B O 1
ATOM 2906 N N . ALA B 1 155 ? -43.681 30.695 19.508 1.00 62.80 388 ALA B N 1
ATOM 2907 C CA . ALA B 1 155 ? -44.546 30.893 20.671 1.00 67.71 388 ALA B CA 1
ATOM 2908 C C . ALA B 1 155 ? -45.611 31.980 20.446 1.00 66.35 388 ALA B C 1
ATOM 2909 O O . ALA B 1 155 ? -45.309 33.112 20.058 1.00 65.80 388 ALA B O 1
ATOM 2911 N N . HIS B 1 158 ? -45.215 35.775 20.561 1.00 108.19 391 HIS B N 1
ATOM 2912 C CA . HIS B 1 158 ? -44.067 36.602 20.919 1.00 111.30 391 HIS B CA 1
ATOM 2913 C C . HIS B 1 158 ? -43.257 37.018 19.683 1.00 104.36 391 HIS B C 1
ATOM 2914 O O . HIS B 1 158 ? -43.676 36.788 18.550 1.00 106.94 391 HIS B O 1
ATOM 2921 N N . PHE B 1 159 ? -42.093 37.620 19.915 1.00 95.45 392 PHE B N 1
ATOM 2922 C CA . PHE B 1 159 ? -41.320 38.305 18.889 1.00 88.87 392 PHE B CA 1
ATOM 2923 C C . PHE B 1 159 ? -40.158 37.442 18.405 1.00 76.68 392 PHE B C 1
ATOM 2924 O O . PHE B 1 159 ? -39.546 36.704 19.178 1.00 73.88 392 PHE B O 1
ATOM 2932 N N . ASN B 1 160 ? -39.851 37.563 17.115 1.00 77.23 393 ASN B N 1
ATOM 2933 C CA . ASN B 1 160 ? -38.800 36.779 16.472 1.00 77.23 393 ASN B CA 1
ATOM 2934 C C . ASN B 1 160 ? -37.444 37.439 16.707 1.00 70.69 393 ASN B C 1
ATOM 2935 O O . ASN B 1 160 ? -37.163 38.505 16.153 1.00 79.04 393 ASN B O 1
ATOM 2940 N N . CYS B 1 161 ? -36.590 36.799 17.518 1.00 60.55 394 CYS B N 1
ATOM 2941 C CA . CYS B 1 161 ? -35.227 37.247 17.769 1.00 55.92 394 CYS B CA 1
ATOM 2942 C C . CYS B 1 161 ? -34.318 36.926 16.584 1.00 63.35 394 CYS B C 1
ATOM 2943 O O . CYS B 1 161 ? -34.411 35.844 15.994 1.00 56.48 394 CYS B O 1
ATOM 2946 N N . PRO B 1 162 ? -33.391 37.832 16.259 1.00 67.90 395 PRO B N 1
ATOM 2947 C CA . PRO B 1 162 ? -32.512 37.593 15.100 1.00 68.13 395 PRO B CA 1
ATOM 2948 C C . PRO B 1 162 ? -31.629 36.366 15.258 1.00 62.48 395 PRO B C 1
ATOM 2949 O O . PRO B 1 162 ? -31.363 35.669 14.269 1.00 56.33 395 PRO B O 1
ATOM 2953 N N . GLU B 1 163 ? -31.168 36.072 16.474 1.00 53.82 396 GLU B N 1
ATOM 2954 C CA . GLU B 1 163 ? -30.345 34.888 16.679 1.00 50.73 396 GLU B CA 1
ATOM 2955 C C . GLU B 1 163 ? -31.165 33.604 16.741 1.00 42.12 396 GLU B C 1
ATOM 2956 O O . GLU B 1 163 ? -30.584 32.523 16.899 1.00 41.77 396 GLU B O 1
ATOM 2962 N N . GLY B 1 164 ? -32.487 33.699 16.608 1.00 37.58 397 GLY B N 1
ATOM 2963 C CA . GLY B 1 164 ? -33.372 32.557 16.627 1.00 37.01 397 GLY B CA 1
ATOM 2964 C C . GLY B 1 164 ? -34.034 32.226 15.311 1.00 45.19 397 GLY B C 1
ATOM 2965 O O . GLY B 1 164 ? -35.006 31.461 15.302 1.00 51.19 397 GLY B O 1
ATOM 2966 N N . TYR B 1 165 ? -33.563 32.786 14.193 1.00 42.23 398 TYR B N 1
ATOM 2967 C CA . TYR B 1 165 ? -34.047 32.333 12.893 1.00 49.39 398 TYR B CA 1
ATOM 2968 C C . TYR B 1 165 ? -33.812 30.836 12.698 1.00 44.96 398 TYR B C 1
ATOM 2969 O O . TYR B 1 165 ? -34.644 30.148 12.098 1.00 41.33 398 TYR B O 1
ATOM 2978 N N . SER B 1 166 ? -32.702 30.312 13.213 1.00 48.74 399 SER B N 1
ATOM 2979 C CA . SER B 1 166 ? -32.325 28.915 13.034 1.00 43.95 399 SER B CA 1
ATOM 2980 C C . SER B 1 166 ? -32.102 28.241 14.381 1.00 40.83 399 SER B C 1
ATOM 2981 O O . SER B 1 166 ? -31.325 28.733 15.205 1.00 33.39 399 SER B O 1
ATOM 2984 N N . GLY B 1 167 ? -32.772 27.117 14.592 1.00 33.59 400 GLY B N 1
ATOM 2985 C CA . GLY B 1 167 ? -32.551 26.276 15.750 1.00 31.36 400 GLY B CA 1
ATOM 2986 C C . GLY B 1 167 ? -33.719 26.312 16.725 1.00 34.22 400 GLY B C 1
ATOM 2987 O O . GLY B 1 167 ? -34.663 27.098 16.591 1.00 31.55 400 GLY B O 1
ATOM 2988 N N . GLY B 1 168 ? -33.637 25.427 17.703 1.00 28.94 401 GLY B N 1
ATOM 2989 C CA . GLY B 1 168 ? -34.572 25.403 18.804 1.00 28.11 401 GLY B CA 1
ATOM 2990 C C . GLY B 1 168 ? -33.911 26.000 20.013 1.00 34.04 401 GLY B C 1
ATOM 2991 O O . GLY B 1 168 ? -32.846 25.540 20.455 1.00 27.67 401 GLY B O 1
ATOM 2992 N N . TRP B 1 169 ? -34.532 27.042 20.580 1.00 30.75 402 TRP B N 1
ATOM 2993 C CA . TRP B 1 169 ? -33.921 27.742 21.696 1.00 31.37 402 TRP B CA 1
ATOM 2994 C C . TRP B 1 169 ? -34.993 28.455 22.505 1.00 27.61 402 TRP B C 1
ATOM 2995 O O . TRP B 1 169 ? -36.116 28.665 22.038 1.00 37.14 402 TRP B O 1
ATOM 3006 N N . TRP B 1 170 ? -34.622 28.821 23.728 1.00 27.04 403 TRP B N 1
ATOM 3007 C CA . TRP B 1 170 ? -35.505 29.529 24.652 1.00 30.04 403 TRP B CA 1
ATOM 3008 C C . TRP B 1 170 ? -35.285 31.029 24.528 1.00 38.03 403 TRP B C 1
ATOM 3009 O O . TRP B 1 170 ? -34.150 31.505 24.631 1.00 38.18 403 TRP B O 1
ATOM 3020 N N . TRP B 1 171 ? -36.366 31.773 24.334 1.00 30.50 404 TRP B N 1
ATOM 3021 C CA . TRP B 1 171 ? -36.258 33.190 24.042 1.00 34.25 404 TRP B CA 1
ATOM 3022 C C . TRP B 1 171 ? -37.169 34.002 24.944 1.00 39.15 404 TRP B C 1
ATOM 3023 O O . TRP B 1 171 ? -38.240 33.551 25.367 1.00 36.18 404 TRP B O 1
ATOM 3034 N N . HIS B 1 172 ? -36.730 35.228 25.190 1.00 41.50 405 HIS B N 1
ATOM 3035 C CA . HIS B 1 172 ? -37.515 36.272 25.814 1.00 43.78 405 HIS B CA 1
ATOM 3036 C C . HIS B 1 172 ? -37.391 37.522 24.949 1.00 43.70 405 HIS B C 1
ATOM 3037 O O . HIS B 1 172 ? -36.590 37.572 24.012 1.00 39.68 405 HIS B O 1
ATOM 3044 N N . ASP B 1 173 ? -38.186 38.544 25.274 1.00 48.64 406 ASP B N 1
ATOM 3045 C CA . ASP B 1 173 ? -38.168 39.796 24.517 1.00 61.42 406 ASP B CA 1
ATOM 3046 C C . ASP B 1 173 ? -36.775 40.406 24.405 1.00 61.74 406 ASP B C 1
ATOM 3047 O O . ASP B 1 173 ? -36.507 41.133 23.442 1.00 56.81 406 ASP B O 1
ATOM 3052 N N . GLU B 1 174 ? -35.882 40.120 25.357 1.00 64.87 407 GLU B N 1
ATOM 3053 C CA . GLU B 1 174 ? -34.537 40.686 25.345 1.00 62.41 407 GLU B CA 1
ATOM 3054 C C . GLU B 1 174 ? -33.628 40.057 24.293 1.00 53.97 407 GLU B C 1
ATOM 3055 O O . GLU B 1 174 ? -32.634 40.680 23.908 1.00 49.44 407 GLU B O 1
ATOM 3061 N N . CYS B 1 175 ? -33.931 38.844 23.830 1.00 51.20 408 CYS B N 1
ATOM 3062 C CA . CYS B 1 175 ? -33.177 38.194 22.743 1.00 46.10 408 CYS B CA 1
ATOM 3063 C C . CYS B 1 175 ? -31.732 38.017 23.212 1.00 45.46 408 CYS B C 1
ATOM 3064 O O . CYS B 1 175 ? -31.518 37.463 24.303 1.00 46.65 408 CYS B O 1
ATOM 3067 N N . GLY B 1 176 ? -30.732 38.435 22.448 1.00 42.45 409 GLY B N 1
ATOM 3068 C CA . GLY B 1 176 ? -29.345 38.264 22.832 1.00 42.43 409 GLY B CA 1
ATOM 3069 C C . GLY B 1 176 ? -28.642 37.202 21.989 1.00 46.96 409 GLY B C 1
ATOM 3070 O O . GLY B 1 176 ? -29.267 36.351 21.348 1.00 42.91 409 GLY B O 1
ATOM 3071 N N . GLU B 1 177 ? -27.307 37.272 21.981 1.00 45.33 410 GLU B N 1
ATOM 3072 C CA . GLU B 1 177 ? -26.491 36.281 21.272 1.00 47.64 410 GLU B CA 1
ATOM 3073 C C . GLU B 1 177 ? -26.220 35.148 22.248 1.00 40.81 410 GLU B C 1
ATOM 3074 O O . GLU B 1 177 ? -25.201 35.122 22.942 1.00 40.51 410 GLU B O 1
ATOM 3080 N N . ASN B 1 178 ? -27.152 34.209 22.325 1.00 34.58 411 ASN B N 1
ATOM 3081 C CA . ASN B 1 178 ? -26.978 33.126 23.287 1.00 36.74 411 ASN B CA 1
ATOM 3082 C C . ASN B 1 178 ? -27.494 31.789 22.772 1.00 32.75 411 ASN B C 1
ATOM 3083 O O . ASN B 1 178 ? -27.597 30.844 23.567 1.00 27.35 411 ASN B O 1
ATOM 3088 N N . ASN B 1 179 ? -27.805 31.665 21.483 1.00 29.29 412 ASN B N 1
ATOM 3089 C CA . ASN B 1 179 ? -28.498 30.485 20.968 1.00 37.15 412 ASN B CA 1
ATOM 3090 C C . ASN B 1 179 ? -27.474 29.386 20.691 1.00 36.81 412 ASN B C 1
ATOM 3091 O O . ASN B 1 179 ? -26.886 29.310 19.611 1.00 29.11 412 ASN B O 1
ATOM 3096 N N . LEU B 1 180 ? -27.254 28.509 21.671 1.00 26.95 413 LEU B N 1
ATOM 3097 C CA . LEU B 1 180 ? -26.255 27.468 21.429 1.00 31.87 413 LEU B CA 1
ATOM 3098 C C . LEU B 1 180 ? -26.708 26.417 20.411 1.00 26.86 413 LEU B C 1
ATOM 3099 O O . LEU B 1 180 ? -25.880 25.632 19.947 1.00 27.11 413 LEU B O 1
ATOM 3104 N N . ASN B 1 181 ? -27.987 26.390 20.041 1.00 30.73 414 ASN B N 1
ATOM 3105 C CA . ASN B 1 181 ? -28.474 25.516 18.983 1.00 27.39 414 ASN B CA 1
ATOM 3106 C C . ASN B 1 181 ? -28.607 26.238 17.640 1.00 42.70 414 ASN B C 1
ATOM 3107 O O . ASN B 1 181 ? -29.355 25.774 16.767 1.00 29.69 414 ASN B O 1
ATOM 3112 N N . GLY B 1 182 ? -27.879 27.349 17.454 1.00 29.89 415 GLY B N 1
ATOM 3113 C CA . GLY B 1 182 ? -27.982 28.159 16.256 1.00 34.41 415 GLY B CA 1
ATOM 3114 C C . GLY B 1 182 ? -27.216 27.595 15.070 1.00 35.25 415 GLY B C 1
ATOM 3115 O O . GLY B 1 182 ? -26.637 26.508 15.111 1.00 32.32 415 GLY B O 1
ATOM 3116 N N . LYS B 1 183 ? -27.212 28.360 13.975 1.00 38.66 416 LYS B N 1
ATOM 3117 C CA . LYS B 1 183 ? -26.495 27.885 12.799 1.00 42.98 416 LYS B CA 1
ATOM 3118 C C . LYS B 1 183 ? -24.998 27.932 13.085 1.00 40.23 416 LYS B C 1
ATOM 3119 O O . LYS B 1 183 ? -24.488 28.906 13.647 1.00 39.66 416 LYS B O 1
ATOM 3125 N N . TYR B 1 184 ? -24.318 26.834 12.778 1.00 41.43 417 TYR B N 1
ATOM 3126 C CA . TYR B 1 184 ? -22.884 26.701 12.992 1.00 41.02 417 TYR B CA 1
ATOM 3127 C C . TYR B 1 184 ? -22.170 27.167 11.732 1.00 45.22 417 TYR B C 1
ATOM 3128 O O . TYR B 1 184 ? -22.331 26.562 10.665 1.00 45.27 417 TYR B O 1
ATOM 3137 N N . ASN B 1 185 ? -21.405 28.249 11.848 1.00 46.45 418 ASN B N 1
ATOM 3138 C CA . ASN B 1 185 ? -20.652 28.759 10.710 1.00 57.36 418 ASN B CA 1
ATOM 3139 C C . ASN B 1 185 ? -19.500 27.824 10.372 1.00 59.22 418 ASN B C 1
ATOM 3140 O O . ASN B 1 185 ? -18.449 27.886 11.005 1.00 59.76 418 ASN B O 1
ATOM 3145 N N . ARG B 1 197 ? -17.896 32.579 12.939 1.00 57.73 430 ARG B N 1
ATOM 3146 C CA . ARG B 1 197 ? -17.169 31.320 13.105 1.00 65.71 430 ARG B CA 1
ATOM 3147 C C . ARG B 1 197 ? -17.771 30.467 14.226 1.00 56.81 430 ARG B C 1
ATOM 3148 O O . ARG B 1 197 ? -17.756 30.854 15.397 1.00 57.53 430 ARG B O 1
ATOM 3156 N N . GLY B 1 198 ? -18.311 29.313 13.857 1.00 47.81 431 GLY B N 1
ATOM 3157 C CA . GLY B 1 198 ? -18.961 28.466 14.846 1.00 47.42 431 GLY B CA 1
ATOM 3158 C C . GLY B 1 198 ? -20.242 29.104 15.353 1.00 46.08 431 GLY B C 1
ATOM 3159 O O . GLY B 1 198 ? -21.101 29.538 14.572 1.00 37.80 431 GLY B O 1
ATOM 3160 N N . LEU B 1 199 ? -20.366 29.165 16.680 1.00 39.10 432 LEU B N 1
ATOM 3161 C CA . LEU B 1 199 ? -21.509 29.732 17.381 1.00 39.00 432 LEU B CA 1
ATOM 3162 C C . LEU B 1 199 ? -21.080 30.975 18.156 1.00 40.16 432 LEU B C 1
ATOM 3163 O O . LEU B 1 199 ? -19.892 31.227 18.368 1.00 45.39 432 LEU B O 1
ATOM 3168 N N . SER B 1 200 ? -22.062 31.759 18.590 1.00 34.82 433 SER B N 1
ATOM 3169 C CA . SER B 1 200 ? -21.794 33.084 19.141 1.00 39.78 433 SER B CA 1
ATOM 3170 C C . SER B 1 200 ? -22.412 33.242 20.525 1.00 38.26 433 SER B C 1
ATOM 3171 O O . SER B 1 200 ? -23.600 32.968 20.722 1.00 35.07 433 SER B O 1
ATOM 3174 N N . TRP B 1 201 ? -21.595 33.687 21.476 1.00 35.84 434 TRP B N 1
ATOM 3175 C CA . TRP B 1 201 ? -22.007 33.915 22.856 1.00 31.07 434 TRP B CA 1
ATOM 3176 C C . TRP B 1 201 ? -21.540 35.302 23.267 1.00 35.52 434 TRP B C 1
ATOM 3177 O O . TRP B 1 201 ? -20.334 35.570 23.281 1.00 37.77 434 TRP B O 1
ATOM 3188 N N . LYS B 1 202 ? -22.477 36.179 23.603 1.00 32.43 435 LYS B N 1
ATOM 3189 C CA . LYS B 1 202 ? -22.088 37.533 23.999 1.00 33.87 435 LYS B CA 1
ATOM 3190 C C . LYS B 1 202 ? -23.143 38.116 24.925 1.00 37.98 435 LYS B C 1
ATOM 3191 O O . LYS B 1 202 ? -24.321 38.182 24.567 1.00 35.52 435 LYS B O 1
ATOM 3197 N N . SER B 1 203 ? -22.714 38.528 26.112 1.00 33.66 436 SER B N 1
ATOM 3198 C CA . SER B 1 203 ? -23.581 39.238 27.031 1.00 36.57 436 SER B CA 1
ATOM 3199 C C . SER B 1 203 ? -23.775 40.672 26.556 1.00 41.35 436 SER B C 1
ATOM 3200 O O . SER B 1 203 ? -22.962 41.217 25.802 1.00 40.09 436 SER B O 1
ATOM 3203 N N . GLN B 1 204 ? -24.842 41.301 27.056 1.00 39.94 437 GLN B N 1
ATOM 3204 C CA . GLN B 1 204 ? -25.157 42.664 26.642 1.00 40.12 437 GLN B CA 1
ATOM 3205 C C . GLN B 1 204 ? -24.009 43.619 26.940 1.00 41.73 437 GLN B C 1
ATOM 3206 O O . GLN B 1 204 ? -23.721 44.517 26.141 1.00 41.07 437 GLN B O 1
ATOM 3212 N N . ASN B 1 205 ? -23.328 43.442 28.073 1.00 41.31 438 ASN B N 1
ATOM 3213 C CA . ASN B 1 205 ? -22.261 44.363 28.456 1.00 42.02 438 ASN B CA 1
ATOM 3214 C C . ASN B 1 205 ? -20.867 43.845 28.139 1.00 39.77 438 ASN B C 1
ATOM 3215 O O . ASN B 1 205 ? -19.887 44.548 28.408 1.00 40.80 438 ASN B O 1
ATOM 3220 N N . GLY B 1 206 ? -20.753 42.651 27.561 1.00 38.67 439 GLY B N 1
ATOM 3221 C CA . GLY B 1 206 ? -19.482 41.996 27.360 1.00 40.30 439 GLY B CA 1
ATOM 3222 C C . GLY B 1 206 ? -19.105 41.896 25.891 1.00 38.24 439 GLY B C 1
ATOM 3223 O O . GLY B 1 206 ? -19.782 42.404 24.998 1.00 40.77 439 GLY B O 1
ATOM 3224 N N . ARG B 1 207 ? -17.976 41.234 25.662 1.00 37.98 440 ARG B N 1
ATOM 3225 C CA . ARG B 1 207 ? -17.440 41.060 24.319 1.00 49.36 440 ARG B CA 1
ATOM 3226 C C . ARG B 1 207 ? -17.905 39.727 23.736 1.00 37.31 440 ARG B C 1
ATOM 3227 O O . ARG B 1 207 ? -18.289 38.809 24.468 1.00 35.96 440 ARG B O 1
ATOM 3235 N N . LEU B 1 208 ? -17.859 39.629 22.401 1.00 37.91 441 LEU B N 1
ATOM 3236 C CA . LEU B 1 208 ? -18.329 38.423 21.719 1.00 42.42 441 LEU B CA 1
ATOM 3237 C C . LEU B 1 208 ? -17.370 37.249 21.940 1.00 39.90 441 LEU B C 1
ATOM 3238 O O . LEU B 1 208 ? -16.147 37.409 21.907 1.00 44.00 441 LEU B O 1
ATOM 3243 N N . TYR B 1 209 ? -17.929 36.060 22.182 1.00 39.07 442 TYR B N 1
ATOM 3244 C CA . TYR B 1 209 ? -17.149 34.825 22.293 1.00 40.95 442 TYR B CA 1
ATOM 3245 C C . TYR B 1 209 ? -17.468 33.927 21.104 1.00 42.16 442 TYR B C 1
ATOM 3246 O O . TYR B 1 209 ? -18.612 33.488 20.949 1.00 48.79 442 TYR B O 1
ATOM 3255 N N . SER B 1 210 ? -16.463 33.657 20.271 1.00 37.46 443 SER B N 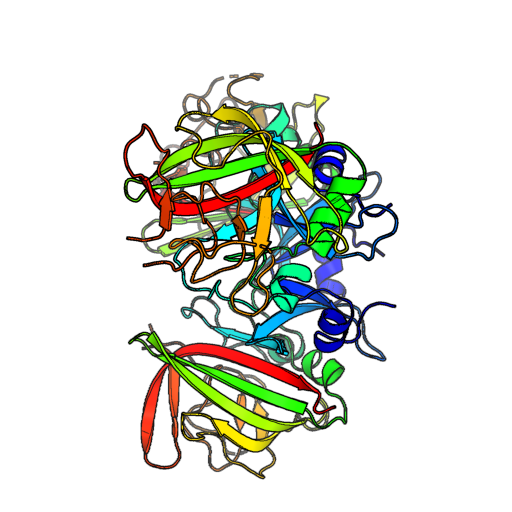1
ATOM 3256 C CA . SER B 1 210 ? -16.625 32.732 19.154 1.00 39.27 443 SER B CA 1
ATOM 3257 C C . SER B 1 210 ? -16.406 31.307 19.640 1.00 41.91 443 SER B C 1
ATOM 3258 O O . SER B 1 210 ? -15.322 30.972 20.130 1.00 41.21 443 SER B O 1
ATOM 3261 N N . ILE B 1 211 ? -17.431 30.469 19.490 1.00 38.29 444 ILE B N 1
ATOM 3262 C CA . ILE B 1 211 ? -17.512 29.173 20.152 1.00 37.61 444 ILE B CA 1
ATOM 3263 C C . ILE B 1 211 ? -17.378 28.053 19.128 1.00 40.67 444 ILE B C 1
ATOM 3264 O O . ILE B 1 211 ? -18.112 28.019 18.131 1.00 39.28 444 ILE B O 1
ATOM 3269 N N . LYS B 1 212 ? -16.457 27.128 19.393 1.00 36.27 445 LYS B N 1
ATOM 3270 C CA . LYS B 1 212 ? -16.201 25.982 18.529 1.00 36.32 445 LYS B CA 1
ATOM 3271 C C . LYS B 1 212 ? -16.966 24.724 18.951 1.00 37.55 445 LYS B C 1
ATOM 3272 O O . LYS B 1 212 ? -17.470 23.992 18.089 1.00 40.68 445 LYS B O 1
ATOM 3278 N N . SER B 1 213 ? -17.084 24.462 20.252 1.00 32.06 446 SER B N 1
ATOM 3279 C CA . SER B 1 213 ? -17.811 23.307 20.765 1.00 41.83 446 SER B CA 1
ATOM 3280 C C . SER B 1 213 ? -18.641 23.726 21.969 1.00 35.95 446 SER B C 1
ATOM 3281 O O . SER B 1 213 ? -18.228 24.588 22.748 1.00 41.23 446 SER B O 1
ATOM 3284 N N . THR B 1 214 ? -19.817 23.107 22.125 1.00 29.18 447 THR B N 1
ATOM 3285 C CA . THR B 1 214 ? -20.680 23.370 23.269 1.00 33.24 447 THR B CA 1
ATOM 3286 C C . THR B 1 214 ? -21.085 22.077 23.964 1.00 32.85 447 THR B C 1
ATOM 3287 O O . THR B 1 214 ? -21.170 21.013 23.343 1.00 33.61 447 THR B O 1
ATOM 3291 N N . LYS B 1 215 ? -21.367 22.198 25.260 1.00 29.52 448 LYS B N 1
ATOM 3292 C CA . LYS B 1 215 ? -22.018 21.153 26.035 1.00 25.62 448 LYS B CA 1
ATOM 3293 C C . LYS B 1 215 ? -23.052 21.802 26.931 1.00 31.72 448 LYS B C 1
ATOM 3294 O O . LYS B 1 215 ? -22.808 22.872 27.497 1.00 27.23 448 LYS B O 1
ATOM 3300 N N . MET B 1 216 ? -24.191 21.136 27.084 1.00 23.73 449 MET B N 1
ATOM 3301 C CA . MET B 1 216 ? -25.150 21.485 28.114 1.00 27.08 449 MET B CA 1
ATOM 3302 C C . MET B 1 216 ? -25.381 20.273 28.999 1.00 32.54 449 MET B C 1
ATOM 3303 O O . MET B 1 216 ? -25.583 19.158 28.500 1.00 33.61 449 MET B O 1
ATOM 3308 N N . LEU B 1 217 ? -25.319 20.499 30.305 1.00 25.49 450 LEU B N 1
ATOM 3309 C CA . LEU B 1 217 ? -25.208 19.440 31.298 1.00 26.07 450 LEU B CA 1
ATOM 3310 C C . LEU B 1 217 ? -26.104 19.766 32.482 1.00 29.30 450 LEU B C 1
ATOM 3311 O O . LEU B 1 217 ? -26.257 20.933 32.856 1.00 26.86 450 LEU B O 1
ATOM 3316 N N . ILE B 1 218 ? -26.716 18.729 33.057 1.00 26.24 451 ILE B N 1
ATOM 3317 C CA . ILE B 1 218 ? -27.588 18.881 34.215 1.00 28.86 451 ILE B CA 1
ATOM 3318 C C . ILE B 1 218 ? -27.250 17.799 35.229 1.00 29.28 451 ILE B C 1
ATOM 3319 O O . ILE B 1 218 ? -26.842 16.686 34.870 1.00 28.96 451 ILE B O 1
ATOM 3324 N N . HIS B 1 219 ? -27.398 18.146 36.505 1.00 28.83 452 HIS B N 1
ATOM 3325 C CA . HIS B 1 219 ? -27.415 17.152 37.571 1.00 25.00 452 HIS B CA 1
ATOM 3326 C C . HIS B 1 219 ? -28.157 17.740 38.770 1.00 28.92 452 HIS B C 1
ATOM 3327 O O . HIS B 1 219 ? -28.336 18.965 38.856 1.00 24.40 452 HIS B O 1
ATOM 3334 N N . PRO B 1 220 ? -28.663 16.891 39.667 1.00 32.66 453 PRO B N 1
ATOM 3335 C CA . PRO B 1 220 ? -29.506 17.390 40.757 1.00 31.49 453 PRO B CA 1
ATOM 3336 C C . PRO B 1 220 ? -28.716 18.271 41.704 1.00 29.76 453 PRO B C 1
ATOM 3337 O O . PRO B 1 220 ? -27.492 18.182 41.821 1.00 33.03 453 PRO B O 1
ATOM 3341 N N . THR B 1 221 ? -29.443 19.148 42.373 1.00 39.87 454 THR B N 1
ATOM 3342 C CA . THR B 1 221 ? -28.842 20.109 43.274 1.00 49.19 454 THR B CA 1
ATOM 3343 C C . THR B 1 221 ? -28.485 19.440 44.594 1.00 50.13 454 THR B C 1
ATOM 3344 O O . THR B 1 221 ? -27.357 19.571 45.071 1.00 57.48 454 THR B O 1
ATOM 3348 N N . MET C 1 8 ? -30.224 -12.159 31.508 1.00 59.41 241 MET C N 1
ATOM 3349 C CA . MET C 1 8 ? -29.377 -12.079 32.693 1.00 66.06 241 MET C CA 1
ATOM 3350 C C . MET C 1 8 ? -28.022 -11.448 32.358 1.00 57.41 241 MET C C 1
ATOM 3351 O O . MET C 1 8 ? -27.450 -11.704 31.298 1.00 56.95 241 MET C O 1
ATOM 3356 N N . ILE C 1 9 ? -27.513 -10.632 33.272 1.00 47.15 242 ILE C N 1
ATOM 3357 C CA . ILE C 1 9 ? -26.252 -9.917 33.039 1.00 41.56 242 ILE C CA 1
ATOM 3358 C C . ILE C 1 9 ? -25.096 -10.915 33.048 1.00 34.64 242 ILE C C 1
ATOM 3359 O O . ILE C 1 9 ? -24.972 -11.709 33.993 1.00 33.72 242 ILE C O 1
ATOM 3364 N N . PRO C 1 10 ? -24.254 -10.932 32.021 1.00 30.04 243 PRO C N 1
ATOM 3365 C CA . PRO C 1 10 ? -23.070 -11.801 32.037 1.00 35.77 243 PRO C CA 1
ATOM 3366 C C . PRO C 1 10 ? -22.037 -11.323 33.048 1.00 37.24 243 PRO C C 1
ATOM 3367 O O . PRO C 1 10 ? -21.972 -10.144 33.401 1.00 34.34 243 PRO C O 1
ATOM 3371 N N . ALA C 1 11 ? -21.183 -12.253 33.486 1.00 35.83 244 ALA C N 1
ATOM 3372 C CA . ALA C 1 11 ? -20.240 -11.945 34.562 1.00 38.88 244 ALA C CA 1
ATOM 3373 C C . ALA C 1 11 ? -18.916 -11.354 34.074 1.00 39.04 244 ALA C C 1
ATOM 3374 O O . ALA C 1 11 ? -18.211 -10.720 34.874 1.00 35.86 244 ALA C O 1
ATOM 3376 N N . GLU C 1 12 ? -18.564 -11.542 32.801 1.00 24.17 245 GLU C N 1
ATOM 3377 C CA . GLU C 1 12 ? -17.329 -11.016 32.207 1.00 28.81 245 GLU C CA 1
ATOM 3378 C C . GLU C 1 12 ? -17.419 -11.169 30.685 1.00 27.89 245 GLU C C 1
ATOM 3379 O O . GLU C 1 12 ? -18.381 -11.734 30.155 1.00 27.57 245 GLU C O 1
ATOM 3385 N N . CYS C 1 13 ? -16.384 -10.690 29.984 1.00 25.84 246 CYS C N 1
ATOM 3386 C CA . CYS C 1 13 ? -16.428 -10.633 28.516 1.00 28.50 246 CYS C CA 1
ATOM 3387 C C . CYS C 1 13 ? -16.375 -12.018 27.855 1.00 26.07 246 CYS C C 1
ATOM 3388 O O . CYS C 1 13 ? -16.835 -12.180 26.716 1.00 28.03 246 CYS C O 1
ATOM 3391 N N . THR C 1 14 ? -15.781 -13.009 28.518 1.00 25.00 247 THR C N 1
ATOM 3392 C CA . THR C 1 14 ? -15.783 -14.362 27.964 1.00 27.06 247 THR C CA 1
ATOM 3393 C C . THR C 1 14 ? -17.210 -14.872 27.773 1.00 28.50 247 THR C C 1
ATOM 3394 O O . THR C 1 14 ? -17.549 -15.417 26.714 1.00 29.44 247 THR C O 1
ATOM 3398 N N . THR C 1 15 ? -18.070 -14.674 28.772 1.00 25.94 248 THR C N 1
ATOM 3399 C CA . THR C 1 15 ? -19.466 -15.082 28.627 1.00 23.82 248 THR C CA 1
ATOM 3400 C C . THR C 1 15 ? -20.168 -14.287 27.531 1.00 25.50 248 THR C C 1
ATOM 3401 O O . THR C 1 15 ? -20.981 -14.840 26.779 1.00 32.09 248 THR C O 1
ATOM 3405 N N . ILE C 1 16 ? -19.875 -12.990 27.429 1.00 27.45 249 ILE C N 1
ATOM 3406 C CA . ILE C 1 16 ? -20.470 -12.176 26.372 1.00 22.94 249 ILE C CA 1
ATOM 3407 C C . ILE C 1 16 ? -20.115 -12.742 25.008 1.00 24.43 249 ILE C C 1
ATOM 3408 O O . ILE C 1 16 ? -20.977 -12.887 24.134 1.00 23.28 249 ILE C O 1
ATOM 3413 N N . TYR C 1 17 ? -18.834 -13.059 24.806 1.00 19.44 250 TYR C N 1
ATOM 3414 C CA . TYR C 1 17 ? -18.389 -13.600 23.534 1.00 20.33 250 TYR C CA 1
ATOM 3415 C C . TYR C 1 17 ? -19.013 -14.972 23.274 1.00 32.94 250 TYR C C 1
ATOM 3416 O O . TYR C 1 17 ? -19.563 -15.216 22.193 1.00 25.35 250 TYR C O 1
ATOM 3425 N N . ASN C 1 18 ? -18.944 -15.879 24.264 1.00 22.73 251 ASN C N 1
ATOM 3426 C CA . ASN C 1 18 ? -19.478 -17.227 24.086 1.00 28.40 251 ASN C CA 1
ATOM 3427 C C . ASN C 1 18 ? -20.966 -17.204 23.777 1.00 28.75 251 ASN C C 1
ATOM 3428 O O . ASN C 1 18 ? -21.474 -18.107 23.105 1.00 26.58 251 ASN C O 1
ATOM 3433 N N . ARG C 1 19 ? -21.682 -16.195 24.287 1.00 27.38 252 ARG C N 1
ATOM 3434 C CA . ARG C 1 19 ? -23.092 -16.027 23.963 1.00 23.94 252 ARG C CA 1
ATOM 3435 C C . ARG C 1 19 ? -23.304 -15.502 22.542 1.00 35.93 252 ARG C C 1
ATOM 3436 O O . ARG C 1 19 ? -24.456 -15.311 22.137 1.00 33.16 252 ARG C O 1
ATOM 3444 N N . GLY C 1 20 ? -22.235 -15.241 21.786 1.00 24.34 253 GLY C N 1
ATOM 3445 C CA . GLY C 1 20 ? -22.354 -14.927 20.373 1.00 34.49 253 GLY C CA 1
ATOM 3446 C C . GLY C 1 20 ? -22.081 -13.487 19.997 1.00 28.85 253 GLY C C 1
ATOM 3447 O O . GLY C 1 20 ? -22.258 -13.134 18.827 1.00 34.16 253 GLY C O 1
ATOM 3448 N N . GLU C 1 21 ? -21.661 -12.641 20.938 1.00 28.52 254 GLU C N 1
ATOM 3449 C CA . GLU C 1 21 ? -21.314 -11.249 20.628 1.00 25.10 254 GLU C CA 1
ATOM 3450 C C . GLU C 1 21 ? -19.812 -11.177 20.463 1.00 26.25 254 GLU C C 1
ATOM 3451 O O . GLU C 1 21 ? -19.065 -11.093 21.441 1.00 25.66 254 GLU C O 1
ATOM 3457 N N . HIS C 1 22 ? -19.382 -11.211 19.216 1.00 25.20 255 HIS C N 1
ATOM 3458 C CA . HIS C 1 22 ? -17.981 -11.305 18.876 1.00 23.98 255 HIS C CA 1
ATOM 3459 C C . HIS C 1 22 ? -17.397 -9.970 18.443 1.00 25.65 255 HIS C C 1
ATOM 3460 O O . HIS C 1 22 ? -16.269 -9.935 17.934 1.00 31.19 255 HIS C O 1
ATOM 3467 N N . THR C 1 23 ? -18.142 -8.882 18.585 1.00 29.22 256 THR C N 1
ATOM 3468 C CA . THR C 1 23 ? -17.597 -7.564 18.290 1.00 31.48 256 THR C CA 1
ATOM 3469 C C . THR C 1 23 ? -17.106 -6.913 19.577 1.00 25.44 256 THR C C 1
ATOM 3470 O O . THR C 1 23 ? -17.701 -7.088 20.643 1.00 25.32 256 THR C O 1
ATOM 3474 N N . SER C 1 24 ? -15.972 -6.228 19.478 1.00 28.91 257 SER C N 1
ATOM 3475 C CA . SER C 1 24 ? -15.479 -5.420 20.576 1.00 31.40 257 SER C CA 1
ATOM 3476 C C . SER C 1 24 ? -16.444 -4.271 20.876 1.00 36.94 257 SER C C 1
ATOM 3477 O O . SER C 1 24 ? -17.189 -3.802 20.002 1.00 33.37 257 SER C O 1
ATOM 3480 N N . GLY C 1 25 ? -16.420 -3.814 22.126 1.00 36.67 258 GLY C N 1
ATOM 3481 C CA . GLY C 1 25 ? -17.158 -2.628 22.514 1.00 40.69 258 GLY C CA 1
ATOM 3482 C C . GLY C 1 25 ? -17.510 -2.633 23.993 1.00 36.14 258 GLY C C 1
ATOM 3483 O O . GLY C 1 25 ? -17.045 -3.469 24.768 1.00 26.33 258 GLY C O 1
ATOM 3484 N N . MET C 1 26 ? -18.371 -1.676 24.352 1.00 33.57 259 MET C N 1
ATOM 3485 C CA . MET C 1 26 ? -18.801 -1.446 25.726 1.00 32.60 259 MET C CA 1
ATOM 3486 C C . MET C 1 26 ? -20.019 -2.304 26.055 1.00 34.02 259 MET C C 1
ATOM 3487 O O . MET C 1 26 ? -21.021 -2.278 25.335 1.00 36.27 259 MET C O 1
ATOM 3492 N N . TYR C 1 27 ? -19.943 -3.035 27.167 1.00 27.02 260 TYR C N 1
ATOM 3493 C CA . TYR C 1 27 ? -20.994 -3.949 27.591 1.00 24.69 260 TYR C CA 1
ATOM 3494 C C . TYR C 1 27 ? -21.162 -3.878 29.106 1.00 30.50 260 TYR C C 1
ATOM 3495 O O . TYR C 1 27 ? -20.194 -3.662 29.836 1.00 25.34 260 TYR C O 1
ATOM 3504 N N . ALA C 1 28 ? -22.394 -4.063 29.581 1.00 26.15 261 ALA C N 1
ATOM 3505 C CA . ALA C 1 28 ? -22.605 -4.266 31.005 1.00 25.74 261 ALA C CA 1
ATOM 3506 C C . ALA C 1 28 ? -22.124 -5.657 31.423 1.00 31.84 261 ALA C C 1
ATOM 3507 O O . ALA C 1 28 ? -22.240 -6.623 30.660 1.00 28.22 261 ALA C O 1
ATOM 3509 N N . ILE C 1 29 ? -21.555 -5.754 32.628 1.00 28.26 262 ILE C N 1
ATOM 3510 C CA . ILE C 1 29 ? -21.263 -7.042 33.256 1.00 27.42 262 ILE C CA 1
ATOM 3511 C C . ILE C 1 29 ? -21.563 -6.941 34.746 1.00 27.08 262 ILE C C 1
ATOM 3512 O O . ILE C 1 29 ? -21.782 -5.858 35.289 1.00 38.10 262 ILE C O 1
ATOM 3517 N N . ARG C 1 30 ? -21.563 -8.097 35.408 1.00 24.62 263 ARG C N 1
ATOM 3518 C CA . ARG C 1 30 ? -21.799 -8.158 36.851 1.00 24.81 263 ARG C CA 1
ATOM 3519 C C . ARG C 1 30 ? -21.122 -9.385 37.445 1.00 23.87 263 ARG C C 1
ATOM 3520 O O . ARG C 1 30 ? -21.716 -10.467 37.516 1.00 23.81 263 ARG C O 1
ATOM 3528 N N . PRO C 1 31 ? -19.878 -9.246 37.906 1.00 30.13 264 PRO C N 1
ATOM 3529 C CA . PRO C 1 31 ? -19.255 -10.323 38.680 1.00 26.46 264 PRO C CA 1
ATOM 3530 C C . PRO C 1 31 ? -20.102 -10.634 39.900 1.00 29.82 264 PRO C C 1
ATOM 3531 O O . PRO C 1 31 ? -20.936 -9.831 40.324 1.00 30.46 264 PRO C O 1
ATOM 3535 N N . SER C 1 32 ? -19.902 -11.830 40.449 1.00 25.71 265 SER C N 1
ATOM 3536 C CA . SER C 1 32 ? -20.605 -12.198 41.671 1.00 30.01 265 SER C CA 1
ATOM 3537 C C . SER C 1 32 ? -20.280 -11.194 42.775 1.00 29.18 265 SER C C 1
ATOM 3538 O O . SER C 1 32 ? -19.169 -10.665 42.843 1.00 28.61 265 SER C O 1
ATOM 3541 N N . ASN C 1 33 ? -21.269 -10.907 43.622 1.00 31.15 266 ASN C N 1
ATOM 3542 C CA . ASN C 1 33 ? -21.071 -10.071 44.810 1.00 39.86 266 ASN C CA 1
ATOM 3543 C C . ASN C 1 33 ? -20.551 -8.686 44.428 1.00 34.87 266 ASN C C 1
ATOM 3544 O O . ASN C 1 33 ? -19.637 -8.151 45.052 1.00 41.07 266 ASN C O 1
ATOM 3549 N N . SER C 1 34 ? -21.135 -8.110 43.381 1.00 35.09 267 SER C N 1
ATOM 3550 C CA . SER C 1 34 ? -20.710 -6.822 42.857 1.00 28.07 267 SER C CA 1
ATOM 3551 C C . SER C 1 34 ? -21.902 -6.132 42.201 1.00 31.48 267 SER C C 1
ATOM 3552 O O . SER C 1 34 ? -22.835 -6.790 41.727 1.00 28.08 267 SER C O 1
ATOM 3555 N N . GLN C 1 35 ? -21.864 -4.800 42.181 1.00 32.10 268 GLN C N 1
ATOM 3556 C CA . GLN C 1 35 ? -22.831 -4.031 41.412 1.00 34.36 268 GLN C CA 1
ATOM 3557 C C . GLN C 1 35 ? -22.557 -4.194 39.913 1.00 32.69 268 GLN C C 1
ATOM 3558 O O . GLN C 1 35 ? -21.467 -4.594 39.493 1.00 29.26 268 GLN C O 1
ATOM 3564 N N . VAL C 1 36 ? -23.580 -3.921 39.101 1.00 29.05 269 VAL C N 1
ATOM 3565 C CA . VAL C 1 36 ? -23.411 -3.878 37.649 1.00 35.34 269 VAL C CA 1
ATOM 3566 C C . VAL C 1 36 ? -22.463 -2.748 37.257 1.00 31.21 269 VAL C C 1
ATOM 3567 O O . VAL C 1 36 ? -22.550 -1.629 37.777 1.00 33.83 269 VAL C O 1
ATOM 3571 N N . PHE C 1 37 ? -21.542 -3.028 36.334 1.00 29.07 270 PHE C N 1
ATOM 3572 C CA . PHE C 1 37 ? -20.740 -1.956 35.746 1.00 26.48 270 PHE C CA 1
ATOM 3573 C C . PHE C 1 37 ? -20.387 -2.304 34.302 1.00 23.45 270 PHE C C 1
ATOM 3574 O O . PHE C 1 37 ? -20.502 -3.451 33.872 1.00 28.50 270 PHE C O 1
ATOM 3582 N N . HIS C 1 38 ? -19.964 -1.293 33.550 1.00 23.44 271 HIS C N 1
ATOM 3583 C CA . HIS C 1 38 ? -19.670 -1.459 32.135 1.00 25.35 271 HIS C CA 1
ATOM 3584 C C . HIS C 1 38 ? -18.175 -1.634 31.923 1.00 28.84 271 HIS C C 1
ATOM 3585 O O . HIS C 1 38 ? -17.360 -1.049 32.645 1.00 25.71 271 HIS C O 1
ATOM 3592 N N . VAL C 1 39 ? -17.821 -2.488 30.961 1.00 23.66 272 VAL C N 1
ATOM 3593 C CA . VAL C 1 39 ? -16.439 -2.659 30.537 1.00 21.80 272 VAL C CA 1
ATOM 3594 C C . VAL C 1 39 ? -16.382 -2.536 29.018 1.00 26.31 272 VAL C C 1
ATOM 3595 O O . VAL C 1 39 ? -17.405 -2.496 28.333 1.00 25.27 272 VAL C O 1
ATOM 3599 N N . TYR C 1 40 ? -15.156 -2.488 28.505 1.00 32.31 273 TYR C N 1
ATOM 3600 C CA . TYR C 1 40 ? -14.879 -2.614 27.078 1.00 29.84 273 TYR C CA 1
ATOM 3601 C C . TYR C 1 40 ? -14.372 -4.028 26.851 1.00 30.77 273 TYR C C 1
ATOM 3602 O O . TYR C 1 40 ? -13.324 -4.404 27.390 1.00 24.72 273 TYR C O 1
ATOM 3611 N N . CYS C 1 41 ? -15.136 -4.828 26.112 1.00 29.49 274 CYS C N 1
ATOM 3612 C CA . CYS C 1 41 ? -14.677 -6.154 25.724 1.00 25.83 274 CYS C CA 1
ATOM 3613 C C . CYS C 1 41 ? -13.907 -6.002 24.420 1.00 22.92 274 CYS C C 1
ATOM 3614 O O . CYS C 1 41 ? -14.428 -5.438 23.456 1.00 27.93 274 CYS C O 1
ATOM 3617 N N . ASP C 1 42 ? -12.650 -6.439 24.416 1.00 28.07 275 ASP C N 1
ATOM 3618 C CA . ASP C 1 42 ? -11.775 -6.353 23.250 1.00 28.70 275 ASP C CA 1
ATOM 3619 C C . ASP C 1 42 ? -11.514 -7.758 22.722 1.00 29.83 275 ASP C C 1
ATOM 3620 O O . ASP C 1 42 ? -11.017 -8.620 23.457 1.00 35.36 275 ASP C O 1
ATOM 3625 N N . VAL C 1 43 ? -11.845 -7.990 21.458 1.00 33.37 276 VAL C N 1
ATOM 3626 C CA . VAL C 1 43 ? -11.653 -9.293 20.831 1.00 37.96 276 VAL C CA 1
ATOM 3627 C C . VAL C 1 43 ? -10.339 -9.276 20.061 1.00 38.94 276 VAL C C 1
ATOM 3628 O O . VAL C 1 43 ? -10.185 -8.526 19.093 1.00 41.69 276 VAL C O 1
ATOM 3632 N N . ILE C 1 44 ? -9.392 -10.113 20.485 1.00 46.07 277 ILE C N 1
ATOM 3633 C CA . ILE C 1 44 ? -8.067 -10.194 19.882 1.00 40.48 277 ILE C CA 1
ATOM 3634 C C . ILE C 1 44 ? -7.893 -11.595 19.312 1.00 47.45 277 ILE C C 1
ATOM 3635 O O . ILE C 1 44 ? -7.931 -12.586 20.056 1.00 41.42 277 ILE C O 1
ATOM 3640 N N . SER C 1 45 ? -7.717 -11.671 17.990 1.00 49.88 278 SER C N 1
ATOM 3641 C CA . SER C 1 45 ? -7.525 -12.928 17.267 1.00 59.11 278 SER C CA 1
ATOM 3642 C C . SER C 1 45 ? -8.564 -13.973 17.677 1.00 55.75 278 SER C C 1
ATOM 3643 O O . SER C 1 45 ? -8.244 -15.123 17.994 1.00 55.32 278 SER C O 1
ATOM 3646 N N . GLY C 1 46 ? -9.828 -13.556 17.672 1.00 49.15 279 GLY C N 1
ATOM 3647 C CA . GLY C 1 46 ? -10.913 -14.448 18.036 1.00 49.57 279 GLY C CA 1
ATOM 3648 C C . GLY C 1 46 ? -11.028 -14.794 19.506 1.00 46.06 279 GLY C C 1
ATOM 3649 O O . GLY C 1 46 ? -11.837 -15.657 19.855 1.00 49.93 279 GLY C O 1
ATOM 3650 N N . SER C 1 47 ? -10.251 -14.158 20.385 1.00 39.03 280 SER C N 1
ATOM 3651 C CA . SER C 1 47 ? -10.316 -14.431 21.814 1.00 35.00 280 SER C CA 1
ATOM 3652 C C . SER C 1 47 ? -10.747 -13.190 22.585 1.00 28.79 280 SER C C 1
ATOM 3653 O O . SER C 1 47 ? -10.141 -12.119 22.425 1.00 31.42 280 SER C O 1
ATOM 3656 N N . PRO C 1 48 ? -11.758 -13.301 23.443 1.00 27.01 281 PRO C N 1
ATOM 3657 C CA . PRO C 1 48 ? -12.237 -12.137 24.193 1.00 30.26 281 PRO C CA 1
ATOM 3658 C C . PRO C 1 48 ? -11.324 -11.791 25.357 1.00 31.85 281 PRO C C 1
ATOM 3659 O O . PRO C 1 48 ? -10.803 -12.666 26.056 1.00 27.84 281 PRO C O 1
ATOM 3663 N N . TRP C 1 49 ? -11.134 -10.494 25.558 1.00 26.16 282 TRP C N 1
ATOM 3664 C CA . TRP C 1 49 ? -10.421 -9.966 26.711 1.00 30.24 282 TRP C CA 1
ATOM 3665 C C . TRP C 1 49 ? -11.232 -8.831 27.316 1.00 33.97 282 TRP C C 1
ATOM 3666 O O . TRP C 1 49 ? -11.963 -8.127 26.610 1.00 29.30 282 TRP C O 1
ATOM 3677 N N . THR C 1 50 ? -11.080 -8.640 28.625 1.00 25.54 283 THR C N 1
ATOM 3678 C CA . THR C 1 50 ? -11.599 -7.448 29.286 1.00 30.88 283 THR C CA 1
ATOM 3679 C C . THR C 1 50 ? -10.517 -6.375 29.297 1.00 29.67 283 THR C C 1
ATOM 3680 O O . THR C 1 50 ? -9.451 -6.573 29.886 1.00 32.27 283 THR C O 1
ATOM 3684 N N . LEU C 1 51 ? -10.785 -5.244 28.646 1.00 29.18 284 LEU C N 1
ATOM 3685 C CA . LEU C 1 51 ? -9.850 -4.123 28.657 1.00 32.57 284 LEU C CA 1
ATOM 3686 C C . LEU C 1 51 ? -9.951 -3.407 30.006 1.00 30.19 284 LEU C C 1
ATOM 3687 O O . LEU C 1 51 ? -11.036 -2.972 30.410 1.00 22.87 284 LEU C O 1
ATOM 3692 N N . ILE C 1 52 ? -8.834 -3.294 30.713 1.00 29.95 285 ILE C N 1
ATOM 3693 C CA . ILE C 1 52 ? -8.830 -2.611 31.999 1.00 34.71 285 ILE C CA 1
ATOM 3694 C C . ILE C 1 52 ? -8.089 -1.267 31.967 1.00 35.07 285 ILE C C 1
ATOM 3695 O O . ILE C 1 52 ? -8.296 -0.447 32.874 1.00 35.38 285 ILE C O 1
ATOM 3700 N N . GLN C 1 53 ? -7.267 -1.005 30.949 1.00 31.75 286 GLN C N 1
ATOM 3701 C CA . GLN C 1 53 ? -6.561 0.262 30.819 1.00 33.67 286 GLN C CA 1
ATOM 3702 C C . GLN C 1 53 ? -6.353 0.541 29.339 1.00 34.98 286 GLN C C 1
ATOM 3703 O O . GLN C 1 53 ? -6.021 -0.367 28.574 1.00 34.84 286 GLN C O 1
ATOM 3709 N N . HIS C 1 54 ? -6.531 1.799 28.943 1.00 31.09 287 HIS C N 1
ATOM 3710 C CA . HIS C 1 54 ? -6.403 2.166 27.538 1.00 32.84 287 HIS C CA 1
ATOM 3711 C C . HIS C 1 54 ? -5.923 3.602 27.455 1.00 37.04 287 HIS C C 1
ATOM 3712 O O . HIS C 1 54 ? -6.500 4.484 28.097 1.00 41.23 287 HIS C O 1
ATOM 3719 N N . ARG C 1 55 ? -4.862 3.836 26.685 1.00 36.13 288 ARG C N 1
ATOM 3720 C CA . ARG C 1 55 ? -4.364 5.192 26.498 1.00 38.80 288 ARG C CA 1
ATOM 3721 C C . ARG C 1 55 ? -4.097 5.415 25.018 1.00 48.26 288 ARG C C 1
ATOM 3722 O O . ARG C 1 55 ? -3.503 4.555 24.359 1.00 40.71 288 ARG C O 1
ATOM 3730 N N . ILE C 1 56 ? -4.556 6.561 24.505 1.00 44.70 289 ILE C N 1
ATOM 3731 C CA . ILE C 1 56 ? -4.505 6.886 23.077 1.00 48.28 289 ILE C CA 1
ATOM 3732 C C . ILE C 1 56 ? -3.491 7.989 22.797 1.00 57.18 289 ILE C C 1
ATOM 3733 O O . ILE C 1 56 ? -2.568 7.810 21.999 1.00 61.90 289 ILE C O 1
ATOM 3738 N N . ASP C 1 57 ? -3.662 9.151 23.430 1.00 55.80 290 ASP C N 1
ATOM 3739 C CA . ASP C 1 57 ? -2.867 10.321 23.089 1.00 61.17 290 ASP C CA 1
ATOM 3740 C C . ASP C 1 57 ? -2.578 11.215 24.287 1.00 58.42 290 ASP C C 1
ATOM 3741 O O . ASP C 1 57 ? -2.125 12.350 24.093 1.00 64.74 290 ASP C O 1
ATOM 3746 N N . GLY C 1 58 ? -2.835 10.758 25.509 1.00 49.21 291 GLY C N 1
ATOM 3747 C CA . GLY C 1 58 ? -2.551 11.577 26.668 1.00 56.71 291 GLY C CA 1
ATOM 3748 C C . GLY C 1 58 ? -3.607 12.604 27.000 1.00 61.33 291 GLY C C 1
ATOM 3749 O O . GLY C 1 58 ? -3.395 13.414 27.911 1.00 58.22 291 GLY C O 1
ATOM 3750 N N . SER C 1 59 ? -4.743 12.594 26.295 1.00 63.89 292 SER C N 1
ATOM 3751 C CA . SER C 1 59 ? -5.812 13.547 26.582 1.00 63.90 292 SER C CA 1
ATOM 3752 C C . SER C 1 59 ? -6.346 13.394 28.002 1.00 58.40 292 SER C C 1
ATOM 3753 O O . SER C 1 59 ? -6.741 14.386 28.624 1.00 54.47 292 SER C O 1
ATOM 3756 N N . GLN C 1 60 ? -6.383 12.172 28.528 1.00 50.83 293 GLN C N 1
ATOM 3757 C CA . GLN C 1 60 ? -6.845 11.947 29.893 1.00 49.67 293 GLN C CA 1
ATOM 3758 C C . GLN C 1 60 ? -5.677 12.050 30.868 1.00 47.59 293 GLN C C 1
ATOM 3759 O O . GLN C 1 60 ? -4.568 11.587 30.584 1.00 46.10 293 GLN C O 1
ATOM 3765 N N . ASN C 1 61 ? -5.930 12.676 32.016 1.00 50.24 294 ASN C N 1
ATOM 3766 C CA . ASN C 1 61 ? -4.910 12.803 33.051 1.00 52.40 294 ASN C CA 1
ATOM 3767 C C . ASN C 1 61 ? -4.880 11.531 33.881 1.00 44.41 294 ASN C C 1
ATOM 3768 O O . ASN C 1 61 ? -5.906 11.118 34.430 1.00 48.92 294 ASN C O 1
ATOM 3773 N N . PHE C 1 62 ? -3.717 10.901 33.972 1.00 43.49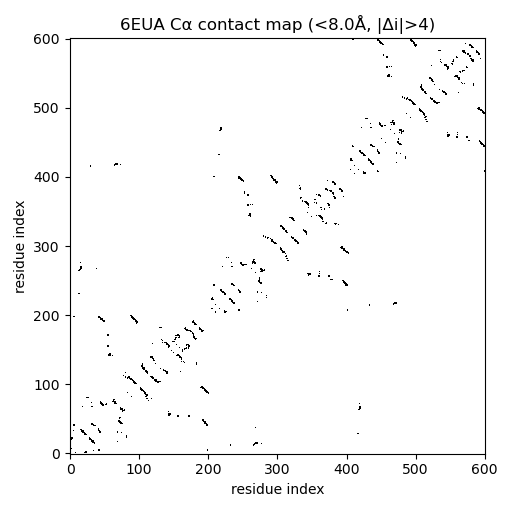 295 PHE C N 1
ATOM 3774 C CA . PHE C 1 62 ? -3.609 9.668 34.735 1.00 45.10 295 PHE C CA 1
ATOM 3775 C C . PHE C 1 62 ? -2.952 9.862 36.104 1.00 46.52 295 PHE C C 1
ATOM 3776 O O . PHE C 1 62 ? -2.770 8.879 36.836 1.00 44.00 295 PHE C O 1
ATOM 3784 N N . ASN C 1 63 ? -2.637 11.102 36.487 1.00 48.53 296 ASN C N 1
ATOM 3785 C CA . ASN C 1 63 ? -2.130 11.389 37.829 1.00 48.44 296 ASN C CA 1
ATOM 3786 C C . ASN C 1 63 ? -3.308 11.570 38.786 1.00 51.99 296 ASN C C 1
ATOM 3787 O O . ASN C 1 63 ? -3.516 12.621 39.395 1.00 50.61 296 ASN C O 1
ATOM 3792 N N . GLU C 1 64 ? -4.089 10.501 38.901 1.00 45.27 297 GLU C N 1
ATOM 3793 C CA . GLU C 1 64 ? -5.334 10.539 39.649 1.00 43.71 297 GLU C CA 1
ATOM 3794 C C . GLU C 1 64 ? -5.115 10.124 41.097 1.00 44.67 297 GLU C C 1
ATOM 3795 O O . GLU C 1 64 ? -4.061 9.605 41.483 1.00 44.75 297 GLU C O 1
ATOM 3801 N N . THR C 1 65 ? -6.144 10.378 41.901 1.00 46.38 298 THR C N 1
ATOM 3802 C CA . THR C 1 65 ? -6.138 10.071 43.319 1.00 43.63 298 THR C CA 1
ATOM 3803 C C . THR C 1 65 ? -6.315 8.575 43.552 1.00 38.65 298 THR C C 1
ATOM 3804 O O . THR C 1 65 ? -6.737 7.815 42.667 1.00 40.66 298 THR C O 1
ATOM 3808 N N . TRP C 1 66 ? -5.991 8.155 44.777 1.00 43.08 299 TRP C N 1
ATOM 3809 C CA . TRP C 1 66 ? -6.181 6.756 45.143 1.00 46.13 299 TRP C CA 1
ATOM 3810 C C . TRP C 1 66 ? -7.641 6.342 44.980 1.00 46.12 299 TRP C C 1
ATOM 3811 O O . TRP C 1 66 ? -7.930 5.242 44.488 1.00 45.76 299 TRP C O 1
ATOM 3822 N N . GLU C 1 67 ? -8.578 7.218 45.356 1.00 38.88 300 GLU C N 1
ATOM 3823 C CA . GLU C 1 67 ? -9.987 6.829 45.304 1.00 45.32 300 GLU C CA 1
ATOM 3824 C C . GLU C 1 67 ? -10.443 6.609 43.867 1.00 39.67 300 GLU C C 1
ATOM 3825 O O . GLU C 1 67 ? -11.184 5.662 43.584 1.00 40.74 300 GLU C O 1
ATOM 3831 N N . ASN C 1 68 ? -9.978 7.454 42.943 1.00 37.78 301 ASN C N 1
ATOM 3832 C CA . ASN C 1 68 ? -10.308 7.278 41.529 1.00 39.94 301 ASN C CA 1
ATOM 3833 C C . ASN C 1 68 ? -9.583 6.088 40.914 1.00 34.36 301 ASN C C 1
ATOM 3834 O O . ASN C 1 68 ? -10.136 5.418 40.035 1.00 34.65 301 ASN C O 1
ATOM 3839 N N . TYR C 1 69 ? -8.356 5.797 41.356 1.00 33.64 302 TYR C N 1
ATOM 3840 C CA . TYR C 1 69 ? -7.702 4.586 40.874 1.00 29.41 302 TYR C CA 1
ATOM 3841 C C . TYR C 1 69 ? -8.399 3.329 41.390 1.00 35.46 302 TYR C C 1
ATOM 3842 O O . TYR C 1 69 ? -8.336 2.282 40.735 1.00 29.66 302 TYR C O 1
ATOM 3851 N N . LYS C 1 70 ? -9.098 3.423 42.527 1.00 37.80 303 LYS C N 1
ATOM 3852 C CA . LYS C 1 70 ? -9.839 2.279 43.042 1.00 34.35 303 LYS C CA 1
ATOM 3853 C C . LYS C 1 70 ? -11.152 2.080 42.296 1.00 32.35 303 LYS C C 1
ATOM 3854 O O . LYS C 1 70 ? -11.544 0.944 42.006 1.00 32.14 303 LYS C O 1
ATOM 3860 N N . TYR C 1 71 ? -11.843 3.171 41.980 1.00 27.99 304 TYR C N 1
ATOM 3861 C CA . TYR C 1 71 ? -13.180 3.097 41.428 1.00 34.23 304 TYR C CA 1
ATOM 3862 C C . TYR C 1 71 ? -13.227 3.352 39.924 1.00 32.73 304 TYR C C 1
ATOM 3863 O O . TYR C 1 71 ? -14.260 3.087 39.306 1.00 40.30 304 TYR C O 1
ATOM 3872 N N . GLY C 1 72 ? -12.136 3.810 39.322 1.00 25.61 305 GLY C N 1
ATOM 3873 C CA . GLY C 1 72 ? -11.954 3.981 37.890 1.00 26.68 305 GLY C CA 1
ATOM 3874 C C . GLY C 1 72 ? -12.241 5.400 37.422 1.00 30.51 305 GLY C C 1
ATOM 3875 O O . GLY C 1 72 ? -12.972 6.161 38.062 1.00 32.76 305 GLY C O 1
ATOM 3876 N N . PHE C 1 73 ? -11.675 5.758 36.266 1.00 34.58 306 PHE C N 1
ATOM 3877 C CA . PHE C 1 73 ? -11.885 7.077 35.671 1.00 30.32 306 PHE C CA 1
ATOM 3878 C C . PHE C 1 73 ? -11.698 7.000 34.164 1.00 34.81 306 PHE C C 1
ATOM 3879 O O . PHE C 1 73 ? -11.017 6.109 33.649 1.00 31.56 306 PHE C O 1
ATOM 3887 N N . GLY C 1 74 ? -12.303 7.960 33.464 1.00 32.28 307 GLY C N 1
ATOM 3888 C CA . GLY C 1 74 ? -12.062 8.118 32.045 1.00 28.11 307 GLY C CA 1
ATOM 3889 C C . GLY C 1 74 ? -13.257 7.833 31.162 1.00 26.23 307 GLY C C 1
ATOM 3890 O O . GLY C 1 74 ? -14.408 8.010 31.569 1.00 29.29 307 GLY C O 1
ATOM 3891 N N . ARG C 1 75 ? -12.982 7.362 29.950 1.00 31.50 308 ARG C N 1
ATOM 3892 C CA . ARG C 1 75 ? -13.993 7.085 28.937 1.00 35.77 308 ARG C CA 1
ATOM 3893 C C . ARG C 1 75 ? -13.807 5.660 28.444 1.00 33.23 308 ARG C C 1
ATOM 3894 O O . ARG C 1 75 ? -12.732 5.313 27.944 1.00 33.34 308 ARG C O 1
ATOM 3902 N N . LEU C 1 76 ? -14.854 4.842 28.546 1.00 35.01 309 LEU C N 1
ATOM 3903 C CA . LEU C 1 76 ? -14.712 3.440 28.162 1.00 32.68 309 LEU C CA 1
ATOM 3904 C C . LEU C 1 76 ? -14.383 3.284 26.680 1.00 41.45 309 LEU C C 1
ATOM 3905 O O . LEU C 1 76 ? -13.651 2.361 26.306 1.00 46.42 309 LEU C O 1
ATOM 3910 N N . ASP C 1 77 ? -14.894 4.169 25.823 1.00 45.71 310 ASP C N 1
ATOM 3911 C CA . ASP C 1 77 ? -14.534 4.107 24.411 1.00 54.13 310 ASP C CA 1
ATOM 3912 C C . ASP C 1 77 ? -13.225 4.821 24.106 1.00 54.62 310 ASP C C 1
ATOM 3913 O O . ASP C 1 77 ? -12.773 4.777 22.956 1.00 58.82 310 ASP C O 1
ATOM 3918 N N . GLY C 1 78 ? -12.625 5.489 25.092 1.00 45.30 311 GLY C N 1
ATOM 3919 C CA . GLY C 1 78 ? -11.371 6.191 24.896 1.00 38.11 311 GLY C CA 1
ATOM 3920 C C . GLY C 1 78 ? -10.324 5.830 25.932 1.00 34.53 311 GLY C C 1
ATOM 3921 O O . GLY C 1 78 ? -10.072 4.648 26.179 1.00 44.15 311 GLY C O 1
ATOM 3922 N N . GLU C 1 79 ? -9.701 6.833 26.536 1.00 31.64 312 GLU C N 1
ATOM 3923 C CA . GLU C 1 79 ? -8.706 6.596 27.573 1.00 38.57 312 GLU C CA 1
ATOM 3924 C C . GLU C 1 79 ? -9.402 6.382 28.913 1.00 37.39 312 GLU C C 1
ATOM 3925 O O . GLU C 1 79 ? -10.289 7.150 29.294 1.00 33.65 312 GLU C O 1
ATOM 3931 N N . PHE C 1 80 ? -9.004 5.334 29.626 1.00 30.45 313 PHE C N 1
ATOM 3932 C CA . PHE C 1 80 ? -9.663 5.034 30.886 1.00 33.79 313 PHE C CA 1
ATOM 3933 C C . PHE C 1 80 ? -8.794 4.110 31.722 1.00 35.25 313 PHE C C 1
ATOM 3934 O O . PHE C 1 80 ? -7.836 3.492 31.239 1.00 36.75 313 PHE C O 1
ATOM 3942 N N . TRP C 1 81 ? -9.163 4.036 32.996 1.00 28.27 314 TRP C N 1
ATOM 3943 C CA . TRP C 1 81 ? -8.661 3.061 33.948 1.00 30.16 314 TRP C CA 1
ATOM 3944 C C . TRP C 1 81 ? -9.881 2.413 34.577 1.00 27.02 314 TRP C C 1
ATOM 3945 O O . TRP C 1 81 ? -10.741 3.121 35.109 1.00 27.72 314 TRP C O 1
ATOM 3956 N N . LEU C 1 82 ? -9.985 1.077 34.503 1.00 28.87 315 LEU C N 1
ATOM 3957 C CA . LEU C 1 82 ? -11.244 0.458 34.931 1.00 26.79 315 LEU C CA 1
ATOM 3958 C C . LEU C 1 82 ? -11.485 0.639 36.428 1.00 28.98 315 LEU C C 1
ATOM 3959 O O . LEU C 1 82 ? -12.630 0.801 36.859 1.00 28.02 315 LEU C O 1
ATOM 3964 N N . GLY C 1 83 ? -10.429 0.613 37.233 1.00 26.23 316 GLY C N 1
ATOM 3965 C CA . GLY C 1 83 ? -10.591 0.718 38.672 1.00 31.77 316 GLY C CA 1
ATOM 3966 C C . GLY C 1 83 ? -10.193 -0.557 39.392 1.00 31.48 316 GLY C C 1
ATOM 3967 O O . GLY C 1 83 ? -10.651 -1.648 39.033 1.00 30.16 316 GLY C O 1
ATOM 3968 N N . LEU C 1 84 ? -9.352 -0.427 40.422 1.00 29.75 317 LEU C N 1
ATOM 3969 C CA . LEU C 1 84 ? -8.820 -1.605 41.092 1.00 30.84 317 LEU C CA 1
ATOM 3970 C C . LEU C 1 84 ? -9.927 -2.445 41.725 1.00 31.04 317 LEU C C 1
ATOM 3971 O O . LEU C 1 84 ? -9.855 -3.679 41.723 1.00 31.36 317 LEU C O 1
ATOM 3976 N N . GLU C 1 85 ? -10.952 -1.803 42.285 1.00 32.62 318 GLU C N 1
ATOM 3977 C CA . GLU C 1 85 ? -12.027 -2.574 42.902 1.00 33.90 318 GLU C CA 1
ATOM 3978 C C . GLU C 1 85 ? -12.755 -3.407 41.861 1.00 36.12 318 GLU C C 1
ATOM 3979 O O . GLU C 1 85 ? -13.091 -4.569 42.110 1.00 38.17 318 GLU C O 1
ATOM 3985 N N . LYS C 1 86 ? -12.983 -2.832 40.675 1.00 28.92 319 LYS C N 1
ATOM 3986 C CA . LYS C 1 86 ? -13.638 -3.566 39.600 1.00 23.12 319 LYS C CA 1
ATOM 3987 C C . LYS C 1 86 ? -12.725 -4.642 39.036 1.00 32.50 319 LYS C C 1
ATOM 3988 O O . LYS C 1 86 ? -13.183 -5.750 38.727 1.00 26.40 319 LYS C O 1
ATOM 3994 N N . ILE C 1 87 ? -11.427 -4.352 38.913 1.00 23.59 320 ILE C N 1
ATOM 3995 C CA . ILE C 1 87 ? -10.519 -5.396 38.457 1.00 27.43 320 ILE C CA 1
ATOM 3996 C C . ILE C 1 87 ? -10.546 -6.557 39.438 1.00 30.03 320 ILE C C 1
ATOM 3997 O O . ILE C 1 87 ? -10.653 -7.721 39.037 1.00 27.13 320 ILE C O 1
ATOM 4002 N N . TYR C 1 88 ? -10.485 -6.257 40.743 1.00 32.24 321 TYR C N 1
ATOM 4003 C CA . TYR C 1 88 ? -10.524 -7.329 41.732 1.00 34.54 321 TYR C CA 1
ATOM 4004 C C . TYR C 1 88 ? -11.859 -8.067 41.714 1.00 33.39 321 TYR C C 1
ATOM 4005 O O . TYR C 1 88 ? -11.887 -9.285 41.915 1.00 38.97 321 TYR C O 1
ATOM 4014 N N . SER C 1 89 ? -12.967 -7.362 41.467 1.00 33.82 322 SER C N 1
ATOM 4015 C CA . SER C 1 89 ? -14.262 -8.030 41.341 1.00 40.55 322 SER C CA 1
ATOM 4016 C C . SER C 1 89 ? -14.235 -9.105 40.267 1.00 40.22 322 SER C C 1
ATOM 4017 O O . SER C 1 89 ? -14.923 -10.125 40.389 1.00 29.86 322 SER C O 1
ATOM 4020 N N . ILE C 1 90 ? -13.474 -8.883 39.200 1.00 34.13 323 ILE C N 1
ATOM 4021 C CA . ILE C 1 90 ? -13.432 -9.846 38.111 1.00 33.57 323 ILE C CA 1
ATOM 4022 C C . ILE C 1 90 ? -12.514 -11.002 38.463 1.00 36.15 323 ILE C C 1
ATOM 4023 O O . ILE C 1 90 ? -12.859 -12.175 38.283 1.00 33.82 323 ILE C O 1
ATOM 4028 N N . VAL C 1 91 ? -11.338 -10.683 38.985 1.00 34.30 324 VAL C N 1
ATOM 4029 C CA . VAL C 1 91 ? -10.304 -11.691 39.155 1.00 41.93 324 VAL C CA 1
ATOM 4030 C C . VAL C 1 91 ? -10.489 -12.430 40.469 1.00 47.40 324 VAL C C 1
ATOM 4031 O O . VAL C 1 91 ? -10.425 -13.663 40.514 1.00 49.44 324 VAL C O 1
ATOM 4035 N N . LYS C 1 92 ? -10.745 -11.689 41.540 1.00 46.54 325 LYS C N 1
ATOM 4036 C CA . LYS C 1 92 ? -10.841 -12.220 42.911 1.00 53.94 325 LYS C CA 1
ATOM 4037 C C . LYS C 1 92 ? -9.560 -13.024 43.170 1.00 59.99 325 LYS C C 1
ATOM 4038 O O . LYS C 1 92 ? -8.461 -12.546 42.847 1.00 62.79 325 LYS C O 1
ATOM 4044 N N . GLN C 1 93 ? -9.639 -14.225 43.736 1.00 64.55 326 GLN C N 1
ATOM 4045 C CA . GLN C 1 93 ? -8.430 -14.977 44.048 1.00 75.61 326 GLN C CA 1
ATOM 4046 C C . GLN C 1 93 ? -8.054 -15.962 42.947 1.00 77.73 326 GLN C C 1
ATOM 4047 O O . GLN C 1 93 ? -7.165 -16.799 43.152 1.00 83.05 326 GLN C O 1
ATOM 4053 N N . SER C 1 94 ? -8.699 -15.866 41.786 1.00 72.41 327 SER C N 1
ATOM 4054 C CA . SER C 1 94 ? -8.364 -16.701 40.645 1.00 74.96 327 SER C CA 1
ATOM 4055 C C . SER C 1 94 ? -6.986 -16.348 40.096 1.00 74.14 327 SER C C 1
ATOM 4056 O O . SER C 1 94 ? -6.439 -15.267 40.338 1.00 74.22 327 SER C O 1
ATOM 4059 N N . ASN C 1 95 ? -6.422 -17.284 39.345 1.00 75.21 328 ASN C N 1
ATOM 4060 C CA . ASN C 1 95 ? -5.213 -17.029 38.576 1.00 77.64 328 ASN C CA 1
ATOM 4061 C C . ASN C 1 95 ? -5.647 -16.631 37.168 1.00 76.60 328 ASN C C 1
ATOM 4062 O O . ASN C 1 95 ? -6.196 -17.453 36.427 1.00 82.19 328 ASN C O 1
ATOM 4067 N N . TYR C 1 96 ? -5.432 -15.364 36.812 1.00 54.36 329 TYR C N 1
ATOM 4068 C CA . TYR C 1 96 ? -5.847 -14.820 35.526 1.00 49.05 329 TYR C CA 1
ATOM 4069 C C . TYR C 1 96 ? -4.651 -14.703 34.587 1.00 47.21 329 TYR C C 1
ATOM 4070 O O . TYR C 1 96 ? -3.516 -15.038 34.936 1.00 54.96 329 TYR C O 1
ATOM 4079 N N . VAL C 1 97 ? -4.912 -14.199 33.381 1.00 40.63 330 VAL C N 1
ATOM 4080 C CA . VAL C 1 97 ? -3.878 -13.945 32.380 1.00 41.80 330 VAL C CA 1
ATOM 4081 C C . VAL C 1 97 ? -3.918 -12.468 32.007 1.00 44.29 330 VAL C C 1
ATOM 4082 O O . VAL C 1 97 ? -4.984 -11.936 31.675 1.00 41.05 330 VAL C O 1
ATOM 4086 N N . LEU C 1 98 ? -2.762 -11.809 32.067 1.00 41.63 331 LEU C N 1
ATOM 4087 C CA . LEU C 1 98 ? -2.638 -10.397 31.727 1.00 34.61 331 LEU C CA 1
ATOM 4088 C C . LEU C 1 98 ? -1.908 -10.253 30.402 1.00 32.49 331 LEU C C 1
ATOM 4089 O O . LEU C 1 98 ? -0.867 -10.886 30.192 1.00 42.05 331 LEU C O 1
ATOM 4094 N N . ARG C 1 99 ? -2.443 -9.425 29.513 1.00 35.23 332 ARG C N 1
ATOM 4095 C CA . ARG C 1 99 ? -1.768 -9.089 28.266 1.00 34.49 332 ARG C CA 1
ATOM 4096 C C . ARG C 1 99 ? -1.548 -7.585 28.216 1.00 43.13 332 ARG C C 1
ATOM 4097 O O . ARG C 1 99 ? -2.486 -6.808 28.426 1.00 43.67 332 ARG C O 1
ATOM 4105 N N . ILE C 1 100 ? -0.310 -7.182 27.949 1.00 42.46 333 ILE C N 1
ATOM 4106 C CA . ILE C 1 100 ? 0.043 -5.779 27.775 1.00 44.50 333 ILE C CA 1
ATOM 4107 C C . ILE C 1 100 ? 0.307 -5.535 26.294 1.00 47.48 333 ILE C C 1
ATOM 4108 O O . ILE C 1 100 ? 1.076 -6.272 25.669 1.00 45.86 333 ILE C O 1
ATOM 4113 N N . GLU C 1 101 ? -0.354 -4.524 25.729 1.00 44.20 334 GLU C N 1
ATOM 4114 C CA . GLU C 1 101 ? -0.203 -4.163 24.323 1.00 51.88 334 GLU C CA 1
ATOM 4115 C C . GLU C 1 101 ? 0.409 -2.772 24.238 1.00 53.25 334 GLU C C 1
ATOM 4116 O O . GLU C 1 101 ? -0.171 -1.805 24.745 1.00 53.04 334 GLU C O 1
ATOM 4122 N N . LEU C 1 102 ? 1.571 -2.676 23.594 1.00 46.19 335 LEU C N 1
ATOM 4123 C CA . LEU C 1 102 ? 2.316 -1.430 23.473 1.00 49.36 335 LEU C CA 1
ATOM 4124 C C . LEU C 1 102 ? 2.474 -1.081 22.001 1.00 55.45 335 LEU C C 1
ATOM 4125 O O . LEU C 1 102 ? 3.036 -1.864 21.228 1.00 58.54 335 LEU C O 1
ATOM 4130 N N . GLU C 1 103 ? 1.986 0.091 21.619 1.00 52.81 336 GLU C N 1
ATOM 4131 C CA . GLU C 1 103 ? 2.091 0.587 20.256 1.00 56.69 336 GLU C CA 1
ATOM 4132 C C . GLU C 1 103 ? 3.058 1.762 20.257 1.00 56.90 336 GLU C C 1
ATOM 4133 O O . GLU C 1 103 ? 2.846 2.740 20.983 1.00 55.74 336 GLU C O 1
ATOM 4139 N N . ASP C 1 104 ? 4.125 1.658 19.470 1.00 58.99 337 ASP C N 1
ATOM 4140 C CA . ASP C 1 104 ? 5.138 2.706 19.454 1.00 64.27 337 ASP C CA 1
ATOM 4141 C C . ASP C 1 104 ? 4.646 3.885 18.620 1.00 66.13 337 ASP C C 1
ATOM 4142 O O . ASP C 1 104 ? 3.507 3.922 18.148 1.00 64.95 337 ASP C O 1
ATOM 4147 N N . TRP C 1 105 ? 5.525 4.861 18.411 1.00 75.19 338 TRP C N 1
ATOM 4148 C CA . TRP C 1 105 ? 5.211 5.975 17.532 1.00 76.56 338 TRP C CA 1
ATOM 4149 C C . TRP C 1 105 ? 5.439 5.639 16.066 1.00 82.08 338 TRP C C 1
ATOM 4150 O O . TRP C 1 105 ? 4.932 6.353 15.194 1.00 89.56 338 TRP C O 1
ATOM 4161 N N . LYS C 1 106 ? 6.180 4.570 15.777 1.00 83.01 339 LYS C N 1
ATOM 4162 C CA . LYS C 1 106 ? 6.450 4.131 14.415 1.00 89.43 339 LYS C CA 1
ATOM 4163 C C . LYS C 1 106 ? 5.441 3.096 13.917 1.00 98.43 339 LYS C C 1
ATOM 4164 O O . LYS C 1 106 ? 5.761 2.324 13.005 1.00 98.68 339 LYS C O 1
ATOM 4170 N N . ASP C 1 107 ? 4.251 3.043 14.523 1.00 103.40 340 ASP C N 1
ATOM 4171 C CA . ASP C 1 107 ? 3.101 2.227 14.132 1.00 108.19 340 ASP C CA 1
ATOM 4172 C C . ASP C 1 107 ? 3.250 0.743 14.460 1.00 103.80 340 ASP C C 1
ATOM 4173 O O . ASP C 1 107 ? 2.311 -0.022 14.210 1.00 106.24 340 ASP C O 1
ATOM 4178 N N . ASN C 1 108 ? 4.378 0.306 15.012 1.00 96.94 341 ASN C N 1
ATOM 4179 C CA . ASN C 1 108 ? 4.529 -1.101 15.355 1.00 86.80 341 ASN C CA 1
ATOM 4180 C C . ASN C 1 108 ? 3.808 -1.421 16.663 1.00 78.99 341 ASN C C 1
ATOM 4181 O O . ASN C 1 108 ? 3.552 -0.546 17.496 1.00 73.76 341 ASN C O 1
ATOM 4186 N N . LYS C 1 109 ? 3.492 -2.702 16.839 1.00 79.91 342 LYS C N 1
ATOM 4187 C CA . LYS C 1 109 ? 2.805 -3.196 18.023 1.00 80.51 342 LYS C CA 1
ATOM 4188 C C . LYS C 1 109 ? 3.670 -4.236 18.721 1.00 69.82 342 LYS C C 1
ATOM 4189 O O . LYS C 1 109 ? 4.267 -5.103 18.073 1.00 67.93 342 LYS C O 1
ATOM 4195 N N . HIS C 1 110 ? 3.720 -4.148 20.047 1.00 56.62 343 HIS C N 1
ATOM 4196 C CA . HIS C 1 110 ? 4.447 -5.088 20.880 1.00 59.14 343 HIS C CA 1
ATOM 4197 C C . HIS C 1 110 ? 3.511 -5.596 21.967 1.00 62.44 343 HIS C C 1
ATOM 4198 O O . HIS C 1 110 ? 2.693 -4.836 22.497 1.00 66.50 343 HIS C O 1
ATOM 4205 N N . TYR C 1 111 ? 3.622 -6.880 22.295 1.00 58.69 344 TYR C N 1
ATOM 4206 C CA . TYR C 1 111 ? 2.761 -7.485 23.297 1.00 53.15 344 TYR C CA 1
ATOM 4207 C C . TYR C 1 111 ? 3.591 -8.315 24.264 1.00 52.08 344 TYR C C 1
ATOM 4208 O O . TYR C 1 111 ? 4.746 -8.648 24.004 1.00 51.25 344 TYR C O 1
ATOM 4217 N N . ILE C 1 112 ? 2.975 -8.640 25.394 1.00 57.68 345 ILE C N 1
ATOM 4218 C CA . ILE C 1 112 ? 3.574 -9.504 26.402 1.00 55.21 345 ILE C CA 1
ATOM 4219 C C . ILE C 1 112 ? 2.442 -10.036 27.273 1.00 53.18 345 ILE C C 1
ATOM 4220 O O . ILE C 1 112 ? 1.523 -9.293 27.630 1.00 52.75 345 ILE C O 1
ATOM 4225 N N . GLU C 1 113 ? 2.472 -11.330 27.581 1.00 56.78 346 GLU C N 1
ATOM 4226 C CA . GLU C 1 113 ? 1.404 -11.978 28.328 1.00 57.56 346 GLU C CA 1
ATOM 4227 C C . GLU C 1 113 ? 1.950 -12.556 29.626 1.00 55.53 346 GLU C C 1
ATOM 4228 O O . GLU C 1 113 ? 3.079 -13.060 29.674 1.00 52.42 346 GLU C O 1
ATOM 4234 N N . TYR C 1 114 ? 1.129 -12.489 30.675 1.00 51.45 347 TYR C N 1
ATOM 4235 C CA . TYR C 1 114 ? 1.525 -12.877 32.019 1.00 49.38 347 TYR C CA 1
ATOM 4236 C C . TYR C 1 114 ? 0.461 -13.755 32.666 1.00 53.11 347 TYR C C 1
ATOM 4237 O O . TYR C 1 114 ? -0.741 -13.576 32.441 1.00 47.38 347 TYR C O 1
ATOM 4246 N N . SER C 1 115 ? 0.921 -14.685 33.501 1.00 47.36 348 SER C N 1
ATOM 4247 C CA . SER C 1 115 ? 0.083 -15.289 34.526 1.00 50.81 348 SER C CA 1
ATOM 4248 C C . SER C 1 115 ? 0.186 -14.436 35.786 1.00 51.79 348 SER C C 1
ATOM 4249 O O . SER C 1 115 ? 1.267 -13.945 36.120 1.00 53.46 348 SER C O 1
ATOM 4252 N N . PHE C 1 116 ? -0.940 -14.234 36.473 1.00 48.95 349 PHE C N 1
ATOM 4253 C CA . PHE C 1 116 ? -0.899 -13.385 37.660 1.00 51.73 349 PHE C CA 1
ATOM 4254 C C . PHE C 1 116 ? -2.034 -13.725 38.615 1.00 51.95 349 PHE C C 1
ATOM 4255 O O . PHE C 1 116 ? -3.036 -14.334 38.234 1.00 57.94 349 PHE C O 1
ATOM 4263 N N . TYR C 1 117 ? -1.845 -13.321 39.872 1.00 50.76 350 TYR C N 1
ATOM 4264 C CA . TYR C 1 117 ? -2.901 -13.273 40.871 1.00 47.79 350 TYR C CA 1
ATOM 4265 C C . TYR C 1 117 ? -2.822 -11.925 41.584 1.00 46.95 350 TYR C C 1
ATOM 4266 O O . TYR C 1 117 ? -1.770 -11.277 41.597 1.00 42.82 350 TYR C O 1
ATOM 4275 N N . LEU C 1 118 ? -3.951 -11.500 42.172 1.00 50.19 351 LEU C N 1
ATOM 4276 C CA . LEU C 1 118 ? -4.136 -10.131 42.648 1.00 51.16 351 LEU C CA 1
ATOM 4277 C C . LEU C 1 118 ? -4.673 -10.097 44.076 1.00 54.55 351 LEU C C 1
ATOM 4278 O O . LEU C 1 118 ? -5.561 -10.876 44.434 1.00 54.24 351 LEU C O 1
ATOM 4283 N N . GLY C 1 119 ? -4.151 -9.161 44.881 1.00 59.37 352 GLY C N 1
ATOM 4284 C CA . GLY C 1 119 ? -4.606 -8.965 46.242 1.00 61.65 352 GLY C CA 1
ATOM 4285 C C . GLY C 1 119 ? -5.675 -7.877 46.358 1.00 60.39 352 GLY C C 1
ATOM 4286 O O . GLY C 1 119 ? -5.906 -7.091 45.442 1.00 54.66 352 GLY C O 1
ATOM 4287 N N . ASN C 1 120 ? -6.326 -7.846 47.525 1.00 49.89 353 ASN C N 1
ATOM 4288 C CA . ASN C 1 120 ? -7.443 -6.946 47.784 1.00 47.70 353 ASN C CA 1
ATOM 4289 C C . ASN C 1 120 ? -6.936 -5.568 48.226 1.00 53.75 353 ASN C C 1
ATOM 4290 O O . ASN C 1 120 ? -5.730 -5.303 48.263 1.00 50.69 353 ASN C O 1
ATOM 4295 N N . HIS C 1 121 ? -7.868 -4.681 48.606 1.00 56.23 354 HIS C N 1
ATOM 4296 C CA . HIS C 1 121 ? -7.513 -3.291 48.888 1.00 62.65 354 HIS C CA 1
ATOM 4297 C C . HIS C 1 121 ? -6.652 -3.157 50.144 1.00 68.49 354 HIS C C 1
ATOM 4298 O O . HIS C 1 121 ? -5.731 -2.330 50.183 1.00 66.77 354 HIS C O 1
ATOM 4305 N N . GLU C 1 122 ? -6.933 -3.944 51.185 1.00 72.82 355 GLU C N 1
ATOM 4306 C CA . GLU C 1 122 ? -6.091 -3.869 52.373 1.00 81.64 355 GLU C CA 1
ATOM 4307 C C . GLU C 1 122 ? -4.695 -4.405 52.114 1.00 77.88 355 GLU C C 1
ATOM 4308 O O . GLU C 1 122 ? -3.805 -4.222 52.950 1.00 75.39 355 GLU C O 1
ATOM 4314 N N . THR C 1 123 ? -4.502 -5.057 50.979 1.00 72.82 356 THR C N 1
ATOM 4315 C CA . THR C 1 123 ? -3.207 -5.436 50.449 1.00 69.41 356 THR C CA 1
ATOM 4316 C C . THR C 1 123 ? -2.590 -4.302 49.630 1.00 63.04 356 THR C C 1
ATOM 4317 O O . THR C 1 123 ? -1.439 -4.408 49.191 1.00 59.54 356 THR C O 1
ATOM 4321 N N . ASN C 1 124 ? -3.310 -3.183 49.491 1.00 59.07 357 ASN C N 1
ATOM 4322 C CA . ASN C 1 124 ? -3.000 -2.155 48.499 1.00 59.97 357 ASN C CA 1
ATOM 4323 C C . ASN C 1 124 ? -2.892 -2.767 47.105 1.00 58.24 357 ASN C C 1
ATOM 4324 O O . ASN C 1 124 ? -2.036 -2.376 46.306 1.00 58.68 357 ASN C O 1
ATOM 4329 N N . TYR C 1 125 ? -3.746 -3.755 46.835 1.00 53.68 358 TYR C N 1
ATOM 4330 C CA . TYR C 1 125 ? -3.865 -4.401 45.531 1.00 49.19 358 TYR C CA 1
ATOM 4331 C C . TYR C 1 125 ? -2.505 -4.866 45.011 1.00 48.13 358 TYR C C 1
ATOM 4332 O O . TYR C 1 125 ? -2.038 -4.449 43.945 1.00 48.49 358 TYR C O 1
ATOM 4341 N N . THR C 1 126 ? -1.874 -5.751 45.783 1.00 47.81 359 THR C N 1
ATOM 4342 C CA . THR C 1 126 ? -0.576 -6.280 45.379 1.00 45.21 359 THR C CA 1
ATOM 4343 C C . THR C 1 126 ? -0.724 -7.140 44.130 1.00 46.16 359 THR C C 1
ATOM 4344 O O . THR C 1 126 ? -1.629 -7.978 44.034 1.00 49.01 359 THR C O 1
ATOM 4348 N N . LEU C 1 127 ? 0.161 -6.919 43.170 1.00 43.44 360 LEU C N 1
ATOM 4349 C CA . LEU C 1 127 ? 0.194 -7.683 41.939 1.00 47.30 360 LEU C CA 1
ATOM 4350 C C . LEU C 1 127 ? 1.404 -8.604 41.968 1.00 52.81 360 LEU C C 1
ATOM 4351 O O . LEU C 1 127 ? 2.482 -8.214 42.428 1.00 60.09 360 LEU C O 1
ATOM 4356 N N . HIS C 1 128 ? 1.207 -9.839 41.510 1.00 50.58 361 HIS C N 1
ATOM 4357 C CA . HIS C 1 128 ? 2.255 -10.853 41.478 1.00 51.28 361 HIS C CA 1
ATOM 4358 C C . HIS C 1 128 ? 2.157 -11.551 40.133 1.00 55.08 361 HIS C C 1
ATOM 4359 O O . HIS C 1 128 ? 1.126 -12.159 39.835 1.00 48.15 361 HIS C O 1
ATOM 4366 N N . LEU C 1 129 ? 3.198 -11.448 39.308 1.00 50.83 362 LEU C N 1
ATOM 4367 C CA . LEU C 1 129 ? 3.076 -11.913 37.935 1.00 51.92 362 LEU C CA 1
ATOM 4368 C C . LEU C 1 129 ? 4.361 -12.579 37.467 1.00 56.41 362 LEU C C 1
ATOM 4369 O O . LEU C 1 129 ? 5.431 -12.434 38.069 1.00 54.43 362 LEU C O 1
ATOM 4374 N N . VAL C 1 130 ? 4.233 -13.310 36.363 1.00 52.55 363 VAL C N 1
ATOM 4375 C CA . VAL C 1 130 ? 5.371 -13.897 35.664 1.00 48.50 363 VAL C CA 1
ATOM 4376 C C . VAL C 1 130 ? 5.041 -13.919 34.178 1.00 52.58 363 VAL C C 1
ATOM 4377 O O . VAL C 1 130 ? 3.921 -14.258 33.784 1.00 51.63 363 VAL C O 1
ATOM 4381 N N . ALA C 1 131 ? 6.012 -13.530 33.355 1.00 59.40 364 ALA C N 1
ATOM 4382 C CA . ALA C 1 131 ? 5.783 -13.474 31.919 1.00 63.34 364 ALA C CA 1
ATOM 4383 C C . ALA C 1 131 ? 5.595 -14.874 31.349 1.00 65.63 364 ALA C C 1
ATOM 4384 O O . ALA C 1 131 ? 6.109 -15.863 31.879 1.00 67.78 364 ALA C O 1
ATOM 4386 N N . ILE C 1 132 ? 4.837 -14.951 30.257 1.00 64.11 365 ILE C N 1
ATOM 4387 C CA . ILE C 1 132 ? 4.565 -16.223 29.598 1.00 60.81 365 ILE C CA 1
ATOM 4388 C C . ILE C 1 132 ? 5.089 -16.180 28.170 1.00 57.54 365 ILE C C 1
ATOM 4389 O O . ILE C 1 132 ? 5.969 -16.963 27.794 1.00 68.46 365 ILE C O 1
ATOM 4394 N N . THR C 1 133 ? 4.541 -15.275 27.363 1.00 53.70 366 THR C N 1
ATOM 4395 C CA . THR C 1 133 ? 4.994 -15.055 25.998 1.00 63.90 366 THR C CA 1
ATOM 4396 C C . THR C 1 133 ? 5.101 -13.553 25.770 1.00 63.29 366 THR C C 1
ATOM 4397 O O . THR C 1 133 ? 4.744 -12.749 26.636 1.00 59.96 366 THR C O 1
ATOM 4401 N N . GLY C 1 134 ? 5.588 -13.178 24.602 1.00 68.83 367 GLY C N 1
ATOM 4402 C CA . GLY C 1 134 ? 5.676 -11.784 24.207 1.00 67.90 367 GLY C CA 1
ATOM 4403 C C . GLY C 1 134 ? 6.794 -11.565 23.203 1.00 73.14 367 GLY C C 1
ATOM 4404 O O . GLY C 1 134 ? 7.821 -12.238 23.205 1.00 76.17 367 GLY C O 1
ATOM 4405 N N . ASN C 1 135 ? 6.581 -10.589 22.316 1.00 63.11 368 ASN C N 1
ATOM 4406 C CA . ASN C 1 135 ? 7.575 -10.170 21.336 1.00 68.08 368 ASN C CA 1
ATOM 4407 C C . ASN C 1 135 ? 8.359 -8.948 21.799 1.00 74.65 368 ASN C C 1
ATOM 4408 O O . ASN C 1 135 ? 8.861 -8.189 20.965 1.00 79.29 368 ASN C O 1
ATOM 4413 N N . VAL C 1 136 ? 8.453 -8.736 23.108 1.00 76.12 369 VAL C N 1
ATOM 4414 C CA . VAL C 1 136 ? 9.145 -7.585 23.688 1.00 70.11 369 VAL C CA 1
ATOM 4415 C C . VAL C 1 136 ? 9.634 -7.996 25.075 1.00 67.11 369 VAL C C 1
ATOM 4416 O O . VAL C 1 136 ? 8.991 -8.833 25.728 1.00 59.45 369 VAL C O 1
ATOM 4420 N N . PRO C 1 137 ? 10.775 -7.492 25.548 1.00 72.56 370 PRO C N 1
ATOM 4421 C CA . PRO C 1 137 ? 11.220 -7.850 26.900 1.00 72.74 370 PRO C CA 1
ATOM 4422 C C . PRO C 1 137 ? 10.297 -7.275 27.964 1.00 70.44 370 PRO C C 1
ATOM 4423 O O . PRO C 1 137 ? 9.659 -6.237 27.774 1.00 73.23 370 PRO C O 1
ATOM 4427 N N . ASN C 1 138 ? 10.216 -7.978 29.089 1.00 67.52 371 ASN C N 1
ATOM 4428 C CA . ASN C 1 138 ? 9.436 -7.505 30.225 1.00 62.27 371 ASN C CA 1
ATOM 4429 C C . ASN C 1 138 ? 10.226 -6.461 31.001 1.00 57.40 371 ASN C C 1
ATOM 4430 O O . ASN C 1 138 ? 11.435 -6.601 31.202 1.00 63.86 371 ASN C O 1
ATOM 4435 N N . ALA C 1 139 ? 9.539 -5.404 31.427 1.00 59.56 372 ALA C N 1
ATOM 4436 C CA . ALA C 1 139 ? 10.147 -4.343 32.217 1.00 67.20 372 ALA C CA 1
ATOM 4437 C C . ALA C 1 139 ? 9.649 -4.324 33.658 1.00 69.10 372 ALA C C 1
ATOM 4438 O O . ALA C 1 139 ? 10.126 -3.510 34.455 1.00 70.24 372 ALA C O 1
ATOM 4440 N N . ILE C 1 140 ? 8.720 -5.209 34.015 1.00 66.30 373 ILE C N 1
ATOM 4441 C CA . ILE C 1 140 ? 8.135 -5.258 35.354 1.00 65.25 373 ILE C CA 1
ATOM 4442 C C . ILE C 1 140 ? 8.728 -6.443 36.111 1.00 69.31 373 ILE C C 1
ATOM 4443 O O . ILE C 1 140 ? 8.861 -7.531 35.529 1.00 68.82 373 ILE C O 1
ATOM 4448 N N . PRO C 1 141 ? 9.107 -6.285 37.384 1.00 69.43 374 PRO C N 1
ATOM 4449 C CA . PRO C 1 141 ? 9.725 -7.404 38.116 1.00 69.85 374 PRO C CA 1
ATOM 4450 C C . PRO C 1 141 ? 8.782 -8.593 38.242 1.00 66.50 374 PRO C C 1
ATOM 4451 O O . PRO C 1 141 ? 7.617 -8.445 38.621 1.00 63.11 374 PRO C O 1
ATOM 4455 N N . GLU C 1 142 ? 9.297 -9.783 37.924 1.00 63.49 375 GLU C N 1
ATOM 4456 C CA . GLU C 1 142 ? 8.493 -10.997 37.939 1.00 64.45 375 GLU C CA 1
ATOM 4457 C C . GLU C 1 142 ? 8.653 -11.732 39.262 1.00 62.60 375 GLU C C 1
ATOM 4458 O O . GLU C 1 142 ? 9.710 -11.691 39.895 1.00 68.29 375 GLU C O 1
ATOM 4464 N N . ASN C 1 143 ? 7.588 -12.422 39.661 1.00 61.58 376 ASN C N 1
ATOM 4465 C CA . ASN C 1 143 ? 7.563 -13.196 40.901 1.00 64.50 376 ASN C CA 1
ATOM 4466 C C . ASN C 1 143 ? 7.926 -12.334 42.105 1.00 63.36 376 ASN C C 1
ATOM 4467 O O . ASN C 1 143 ? 8.650 -12.762 43.007 1.00 63.01 376 ASN C O 1
ATOM 4472 N N . LYS C 1 144 ? 7.433 -11.101 42.108 1.00 59.11 377 LYS C N 1
ATOM 4473 C CA . LYS C 1 144 ? 7.594 -10.203 43.238 1.00 65.69 377 LYS C CA 1
ATOM 4474 C C . LYS C 1 144 ? 6.261 -9.529 43.520 1.00 62.52 377 LYS C C 1
ATOM 4475 O O . LYS C 1 144 ? 5.461 -9.289 42.612 1.00 55.56 377 LYS C O 1
ATOM 4481 N N . ASP C 1 145 ? 6.032 -9.238 44.796 1.00 65.34 378 ASP C N 1
ATOM 4482 C CA . ASP C 1 145 ? 4.824 -8.553 45.234 1.00 67.83 378 ASP C CA 1
ATOM 4483 C C . ASP C 1 145 ? 4.983 -7.064 44.958 1.00 70.42 378 ASP C C 1
ATOM 4484 O O . ASP C 1 145 ? 5.797 -6.388 45.597 1.00 73.93 378 ASP C O 1
ATOM 4489 N N . LEU C 1 146 ? 4.217 -6.555 44.001 1.00 63.33 379 LEU C N 1
ATOM 4490 C CA . LEU C 1 146 ? 4.284 -5.156 43.606 1.00 58.28 379 LEU C CA 1
ATOM 4491 C C . LEU C 1 146 ? 3.065 -4.441 44.170 1.00 57.23 379 LEU C C 1
ATOM 4492 O O . LEU C 1 146 ? 1.932 -4.858 43.921 1.00 57.88 379 LEU C O 1
ATOM 4497 N N . VAL C 1 147 ? 3.289 -3.374 44.919 1.00 56.67 380 VAL C N 1
ATOM 4498 C CA . VAL C 1 147 ? 2.202 -2.710 45.630 1.00 55.69 380 VAL C CA 1
ATOM 4499 C C . VAL C 1 147 ? 1.851 -1.411 44.922 1.00 55.01 380 VAL C C 1
ATOM 4500 O O . VAL C 1 147 ? 2.713 -0.747 44.329 1.00 58.27 380 VAL C O 1
ATOM 4504 N N . PHE C 1 148 ? 0.565 -1.051 44.977 1.00 50.43 381 PHE C N 1
ATOM 4505 C CA . PHE C 1 148 ? 0.026 0.093 44.255 1.00 47.99 381 PHE C CA 1
ATOM 4506 C C . PHE C 1 148 ? 0.197 1.380 45.061 1.00 52.77 381 PHE C C 1
ATOM 4507 O O . PHE C 1 148 ? 0.136 1.376 46.293 1.00 56.54 381 PHE C O 1
ATOM 4515 N N . SER C 1 149 ? 0.418 2.485 44.347 1.00 51.99 382 SER C N 1
ATOM 4516 C CA . SER C 1 149 ? 0.560 3.784 44.994 1.00 61.61 382 SER C CA 1
ATOM 4517 C C . SER C 1 149 ? 0.188 4.888 44.011 1.00 59.31 382 SER C C 1
ATOM 4518 O O . SER C 1 149 ? 0.414 4.762 42.806 1.00 47.54 382 SER C O 1
ATOM 4521 N N . THR C 1 150 ? -0.388 5.967 44.541 1.00 60.46 383 THR C N 1
ATOM 4522 C CA . THR C 1 150 ? -0.727 7.162 43.773 1.00 58.45 383 THR C CA 1
ATOM 4523 C C . THR C 1 150 ? -0.018 8.372 44.387 1.00 59.21 383 THR C C 1
ATOM 4524 O O . THR C 1 150 ? 0.671 8.265 45.406 1.00 60.54 383 THR C O 1
ATOM 4528 N N . TRP C 1 151 ? -0.186 9.537 43.747 1.00 51.82 384 TRP C N 1
ATOM 4529 C CA . TRP C 1 151 ? 0.489 10.745 44.217 1.00 64.89 384 TRP C CA 1
ATOM 4530 C C . TRP C 1 151 ? 0.028 11.152 45.611 1.00 64.11 384 TRP C C 1
ATOM 4531 O O . TRP C 1 151 ? 0.792 11.795 46.343 1.00 68.54 384 TRP C O 1
ATOM 4542 N N . ASP C 1 152 ? -1.194 10.773 45.994 1.00 52.61 385 ASP C N 1
ATOM 4543 C CA . ASP C 1 152 ? -1.765 11.102 47.293 1.00 60.19 385 ASP C CA 1
ATOM 4544 C C . ASP C 1 152 ? -1.838 9.893 48.225 1.00 60.91 385 ASP C C 1
ATOM 4545 O O . ASP C 1 152 ? -2.559 9.935 49.228 1.00 57.73 385 ASP C O 1
ATOM 4550 N N . HIS C 1 153 ? -1.091 8.823 47.927 1.00 57.52 386 HIS C N 1
ATOM 4551 C CA . HIS C 1 153 ? -1.231 7.567 48.668 1.00 60.14 386 HIS C CA 1
ATOM 4552 C C . HIS C 1 153 ? 0.012 6.725 48.384 1.00 66.54 386 HIS C C 1
ATOM 4553 O O . HIS C 1 153 ? 0.066 6.029 47.367 1.00 63.70 386 HIS C O 1
ATOM 4560 N N . LYS C 1 154 ? 0.992 6.799 49.278 1.00 76.21 387 LYS C N 1
ATOM 4561 C CA . LYS C 1 154 ? 2.225 6.036 49.156 1.00 84.09 387 LYS C CA 1
ATOM 4562 C C . LYS C 1 154 ? 2.160 4.763 49.999 1.00 88.29 387 LYS C C 1
ATOM 4563 O O . LYS C 1 154 ? 1.306 4.609 50.878 1.00 90.25 387 LYS C O 1
ATOM 4569 N N . ALA C 1 155 ? 3.078 3.843 49.712 1.00 85.84 388 ALA C N 1
ATOM 4570 C CA . ALA C 1 155 ? 3.180 2.599 50.473 1.00 80.49 388 ALA C CA 1
ATOM 4571 C C . ALA C 1 155 ? 4.422 2.601 51.367 1.00 81.76 388 ALA C C 1
ATOM 4572 O O . ALA C 1 155 ? 4.343 2.894 52.560 1.00 78.84 388 ALA C O 1
ATOM 4574 N N . ASN C 1 160 ? 10.760 5.547 47.222 1.00 89.45 393 ASN C N 1
ATOM 4575 C CA . ASN C 1 160 ? 9.907 5.191 46.096 1.00 92.66 393 ASN C CA 1
ATOM 4576 C C . ASN C 1 160 ? 10.540 5.597 44.765 1.00 97.41 393 ASN C C 1
ATOM 4577 O O . ASN C 1 160 ? 11.560 6.284 44.735 1.00 100.75 393 ASN C O 1
ATOM 4582 N N . CYS C 1 161 ? 9.904 5.175 43.658 1.00 96.03 394 CYS C N 1
ATOM 4583 C CA . CYS C 1 161 ? 10.450 5.295 42.311 1.00 94.47 394 CYS C CA 1
ATOM 4584 C C . CYS C 1 161 ? 10.187 6.685 41.735 1.00 96.27 394 CYS C C 1
ATOM 4585 O O . CYS C 1 161 ? 9.101 7.239 41.923 1.00 98.12 394 CYS C O 1
ATOM 4588 N N . PRO C 1 162 ? 11.156 7.263 41.020 1.00 101.30 395 PRO C N 1
ATOM 4589 C CA . PRO C 1 162 ? 10.895 8.552 40.361 1.00 100.40 395 PRO C CA 1
ATOM 4590 C C . PRO C 1 162 ? 9.969 8.427 39.164 1.00 92.21 395 PRO C C 1
ATOM 4591 O O . PRO C 1 162 ? 9.289 9.401 38.816 1.00 88.50 395 PRO C O 1
ATOM 4595 N N . GLU C 1 163 ? 9.917 7.256 38.523 1.00 87.54 396 GLU C N 1
ATOM 4596 C CA . GLU C 1 163 ? 8.964 7.037 37.442 1.00 86.27 396 GLU C CA 1
ATOM 4597 C C . GLU C 1 163 ? 7.529 6.949 37.940 1.00 76.98 396 GLU C C 1
ATOM 4598 O O . GLU C 1 163 ? 6.608 6.962 37.116 1.00 73.05 396 GLU C O 1
ATOM 4604 N N . GLY C 1 164 ? 7.322 6.863 39.253 1.00 76.02 397 GLY C N 1
ATOM 4605 C CA . GLY C 1 164 ? 6.008 6.787 39.854 1.00 74.98 397 GLY C CA 1
ATOM 4606 C C . GLY C 1 164 ? 5.524 8.054 40.525 1.00 78.65 397 GLY C C 1
ATOM 4607 O O . GLY C 1 164 ? 4.490 8.016 41.203 1.00 76.13 397 GLY C O 1
ATOM 4608 N N . TYR C 1 165 ? 6.235 9.1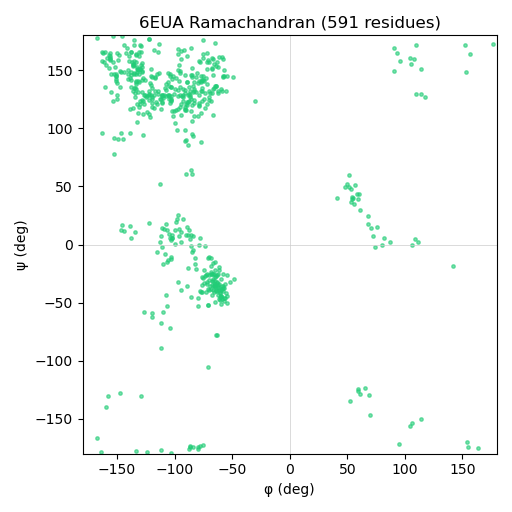74 40.366 1.00 84.35 398 TYR C N 1
ATOM 4609 C CA . TYR C 1 165 ? 5.754 10.445 40.899 1.00 88.64 398 TYR C CA 1
ATOM 4610 C C . TYR C 1 165 ? 4.435 10.863 40.265 1.00 78.42 398 TYR C C 1
ATOM 4611 O O . TYR C 1 165 ? 3.670 11.617 40.881 1.00 76.41 398 TYR C O 1
ATOM 4620 N N . SER C 1 166 ? 4.158 10.393 39.051 1.00 71.38 399 SER C N 1
ATOM 4621 C CA . SER C 1 166 ? 2.917 10.675 38.345 1.00 66.74 399 SER C CA 1
ATOM 4622 C C . SER C 1 166 ? 2.224 9.361 38.013 1.00 63.69 399 SER C C 1
ATOM 4623 O O . SER C 1 166 ? 2.847 8.450 37.458 1.00 70.10 399 SER C O 1
ATOM 4626 N N . GLY C 1 167 ? 0.940 9.267 38.345 1.00 60.32 400 GLY C N 1
ATOM 4627 C CA . GLY C 1 167 ? 0.152 8.095 38.026 1.00 51.40 400 GLY C CA 1
ATOM 4628 C C . GLY C 1 167 ? 0.130 7.072 39.147 1.00 48.65 400 GLY C C 1
ATOM 4629 O O . GLY C 1 167 ? 0.915 7.102 40.094 1.00 46.53 400 GLY C O 1
ATOM 4630 N N . GLY C 1 168 ? -0.828 6.145 39.036 1.00 44.02 401 GLY C N 1
ATOM 4631 C CA . GLY C 1 168 ? -0.921 5.019 39.944 1.00 43.23 401 GLY C CA 1
ATOM 4632 C C . GLY C 1 168 ? -0.396 3.756 39.260 1.00 46.94 401 GLY C C 1
ATOM 4633 O O . GLY C 1 168 ? -0.720 3.498 38.103 1.00 39.30 401 GLY C O 1
ATOM 4634 N N . TRP C 1 169 ? 0.402 2.995 40.001 1.00 49.36 402 TRP C N 1
ATOM 4635 C CA . TRP C 1 169 ? 1.130 1.869 39.424 1.00 47.75 402 TRP C CA 1
ATOM 4636 C C . TRP C 1 169 ? 1.568 0.922 40.530 1.00 54.95 402 TRP C C 1
ATOM 4637 O O . TRP C 1 169 ? 1.694 1.308 41.696 1.00 60.72 402 TRP C O 1
ATOM 4648 N N . TRP C 1 170 ? 1.806 -0.327 40.136 1.00 51.96 403 TRP C N 1
ATOM 4649 C CA . TRP C 1 170 ? 2.394 -1.320 41.022 1.00 51.63 403 TRP C CA 1
ATOM 4650 C C . TRP C 1 170 ? 3.910 -1.182 41.015 1.00 60.94 403 TRP C C 1
ATOM 4651 O O . TRP C 1 170 ? 4.530 -1.032 39.958 1.00 61.91 403 TRP C O 1
ATOM 4662 N N . TRP C 1 171 ? 4.514 -1.247 42.198 1.00 64.75 404 TRP C N 1
ATOM 4663 C CA . TRP C 1 171 ? 5.933 -0.964 42.309 1.00 62.73 404 TRP C CA 1
ATOM 4664 C C . TRP C 1 171 ? 6.612 -1.977 43.210 1.00 68.00 404 TRP C C 1
ATOM 4665 O O . TRP C 1 171 ? 5.987 -2.583 44.084 1.00 64.68 404 TRP C O 1
ATOM 4676 N N . HIS C 1 172 ? 7.907 -2.146 42.973 1.00 71.91 405 HIS C N 1
ATOM 4677 C CA . HIS C 1 172 ? 8.820 -2.854 43.849 1.00 73.44 405 HIS C CA 1
ATOM 4678 C C . HIS C 1 172 ? 10.071 -1.997 43.999 1.00 80.95 405 HIS C C 1
ATOM 4679 O O . HIS C 1 172 ? 10.158 -0.894 43.451 1.00 78.95 405 HIS C O 1
ATOM 4686 N N . ASP C 1 173 ? 11.053 -2.509 44.745 1.00 89.00 406 ASP C N 1
ATOM 4687 C CA . ASP C 1 173 ? 12.318 -1.797 44.894 1.00 96.10 406 ASP C CA 1
ATOM 4688 C C . ASP C 1 173 ? 13.076 -1.681 43.577 1.00 94.82 406 ASP C C 1
ATOM 4689 O O . ASP C 1 173 ? 13.918 -0.787 43.438 1.00 95.34 406 ASP C O 1
ATOM 4694 N N . GLU C 1 174 ? 12.788 -2.559 42.610 1.00 89.99 407 GLU C N 1
ATOM 4695 C CA . GLU C 1 174 ? 13.494 -2.529 41.334 1.00 85.58 407 GLU C CA 1
ATOM 4696 C C . GLU C 1 174 ? 13.187 -1.264 40.545 1.00 80.68 407 GLU C C 1
ATOM 4697 O O . GLU C 1 174 ? 14.049 -0.781 39.799 1.00 81.78 407 GLU C O 1
ATOM 4703 N N . CYS C 1 175 ? 11.978 -0.724 40.692 1.00 77.02 408 CYS C N 1
ATOM 4704 C CA . CYS C 1 175 ? 11.525 0.483 39.982 1.00 75.87 408 CYS C CA 1
ATOM 4705 C C . CYS C 1 175 ? 11.616 0.205 38.481 1.00 71.42 408 CYS C C 1
ATOM 4706 O O . CYS C 1 175 ? 11.054 -0.797 38.012 1.00 60.70 408 CYS C O 1
ATOM 4709 N N . GLY C 1 176 ? 12.291 1.032 37.702 1.00 74.49 409 GLY C N 1
ATOM 4710 C CA . GLY C 1 176 ? 12.352 0.808 36.267 1.00 74.45 409 GLY C CA 1
ATOM 4711 C C . GLY C 1 176 ? 11.231 1.511 35.532 1.00 71.98 409 GLY C C 1
ATOM 4712 O O . GLY C 1 176 ? 10.127 1.698 36.042 1.00 76.72 409 GLY C O 1
ATOM 4713 N N . GLU C 1 177 ? 11.522 1.908 34.298 1.00 70.50 410 GLU C N 1
ATOM 4714 C CA . GLU C 1 177 ? 10.522 2.589 33.478 1.00 73.45 410 GLU C CA 1
ATOM 4715 C C . GLU C 1 177 ? 9.538 1.548 32.944 1.00 67.91 410 GLU C C 1
ATOM 4716 O O . GLU C 1 177 ? 9.713 0.973 31.864 1.00 67.99 410 GLU C O 1
ATOM 4722 N N . ASN C 1 178 ? 8.494 1.292 33.738 1.00 54.30 411 ASN C N 1
ATOM 4723 C CA . ASN C 1 178 ? 7.432 0.376 33.347 1.00 49.72 411 ASN C CA 1
ATOM 4724 C C . ASN C 1 178 ? 6.052 0.903 33.723 1.00 53.60 411 ASN C C 1
ATOM 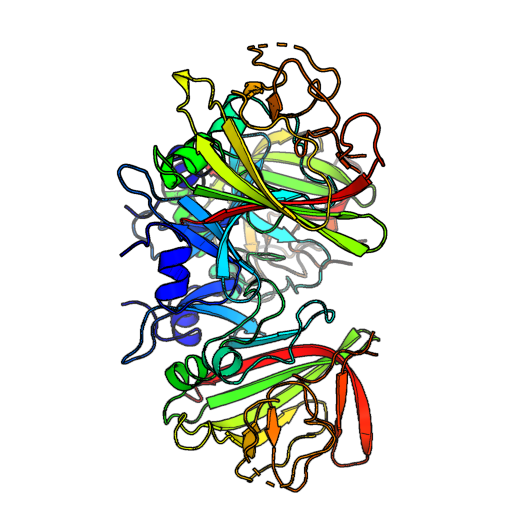4725 O O . ASN C 1 178 ? 5.092 0.126 33.716 1.00 48.04 411 ASN C O 1
ATOM 4730 N N . ASN C 1 179 ? 5.923 2.189 34.042 1.00 56.73 412 ASN C N 1
ATOM 4731 C CA . ASN C 1 179 ? 4.672 2.772 34.523 1.00 51.26 412 ASN C CA 1
ATOM 4732 C C . ASN C 1 179 ? 3.799 3.156 33.335 1.00 51.38 412 ASN C C 1
ATOM 4733 O O . ASN C 1 179 ? 3.924 4.252 32.785 1.00 51.19 412 ASN C O 1
ATOM 4738 N N . LEU C 1 180 ? 2.890 2.260 32.951 1.00 48.26 413 LEU C N 1
ATOM 4739 C CA . LEU C 1 180 ? 1.967 2.551 31.858 1.00 47.80 413 LEU C CA 1
ATOM 4740 C C . LEU C 1 180 ? 0.965 3.638 32.217 1.00 47.08 413 LEU C C 1
ATOM 4741 O O . LEU C 1 180 ? 0.353 4.219 31.316 1.00 45.36 413 LEU C O 1
ATOM 4746 N N . ASN C 1 181 ? 0.778 3.913 33.506 1.00 45.01 414 ASN C N 1
ATOM 4747 C CA . ASN C 1 181 ? -0.073 4.997 33.974 1.00 47.18 414 ASN C CA 1
ATOM 4748 C C . ASN C 1 181 ? 0.720 6.269 34.270 1.00 54.17 414 ASN C C 1
ATOM 4749 O O . ASN C 1 181 ? 0.186 7.188 34.905 1.00 49.95 414 ASN C O 1
ATOM 4754 N N . GLY C 1 182 ? 1.976 6.334 33.829 1.00 52.57 415 GLY C N 1
ATOM 4755 C CA . GLY C 1 182 ? 2.836 7.465 34.098 1.00 52.70 415 GLY C CA 1
ATOM 4756 C C . GLY C 1 182 ? 2.497 8.675 33.252 1.00 55.43 415 GLY C C 1
ATOM 4757 O O . GLY C 1 182 ? 1.501 8.719 32.527 1.00 55.33 415 GLY C O 1
ATOM 4758 N N . LYS C 1 183 ? 3.358 9.685 33.361 1.00 58.56 416 LYS C N 1
ATOM 4759 C CA . LYS C 1 183 ? 3.122 10.949 32.679 1.00 61.86 416 LYS C CA 1
ATOM 4760 C C . LYS C 1 183 ? 3.275 10.791 31.171 1.00 62.42 416 LYS C C 1
ATOM 4761 O O . LYS C 1 183 ? 4.273 10.246 30.686 1.00 66.11 416 LYS C O 1
ATOM 4767 N N . TYR C 1 184 ? 2.283 11.276 30.432 1.00 58.06 417 TYR C N 1
ATOM 4768 C CA . TYR C 1 184 ? 2.329 11.297 28.978 1.00 61.56 417 TYR C CA 1
ATOM 4769 C C . TYR C 1 184 ? 2.921 12.617 28.496 1.00 71.86 417 TYR C C 1
ATOM 4770 O O . TYR C 1 184 ? 2.712 13.667 29.112 1.00 72.12 417 TYR C O 1
ATOM 4779 N N . ASN C 1 185 ? 3.661 12.558 27.391 1.00 80.76 418 ASN C N 1
ATOM 4780 C CA . ASN C 1 185 ? 4.289 13.747 26.815 1.00 83.38 418 ASN C CA 1
ATOM 4781 C C . ASN C 1 185 ? 3.547 14.254 25.581 1.00 76.18 418 ASN C C 1
ATOM 4782 O O . ASN C 1 185 ? 3.671 15.422 25.209 1.00 77.11 418 ASN C O 1
ATOM 4787 N N . GLY C 1 198 ? 5.989 9.971 24.481 1.00 55.98 431 GLY C N 1
ATOM 4788 C CA . GLY C 1 198 ? 4.719 9.545 25.048 1.00 56.19 431 GLY C CA 1
ATOM 4789 C C . GLY C 1 198 ? 4.864 8.862 26.398 1.00 58.82 431 GLY C C 1
ATOM 4790 O O . GLY C 1 198 ? 4.812 9.520 27.438 1.00 63.14 431 GLY C O 1
ATOM 4791 N N . LEU C 1 199 ? 5.050 7.539 26.374 1.00 52.09 432 LEU C N 1
ATOM 4792 C CA . LEU C 1 199 ? 5.257 6.726 27.566 1.00 50.96 432 LEU C CA 1
ATOM 4793 C C . LEU C 1 199 ? 6.509 5.884 27.366 1.00 57.23 432 LEU C C 1
ATOM 4794 O O . LEU C 1 199 ? 6.915 5.610 26.236 1.00 69.12 432 LEU C O 1
ATOM 4799 N N . SER C 1 200 ? 7.124 5.459 28.469 1.00 55.83 433 SER C N 1
ATOM 4800 C CA . SER C 1 200 ? 8.414 4.777 28.417 1.00 60.69 433 SER C CA 1
ATOM 4801 C C . SER C 1 200 ? 8.296 3.353 28.945 1.00 66.17 433 SER C C 1
ATOM 4802 O O . SER C 1 200 ? 7.731 3.130 30.021 1.00 68.30 433 SER C O 1
ATOM 4805 N N . TRP C 1 201 ? 8.841 2.396 28.192 1.00 63.97 434 TRP C N 1
ATOM 4806 C CA . TRP C 1 201 ? 8.896 0.990 28.597 1.00 57.94 434 TRP C CA 1
ATOM 4807 C C . TRP C 1 201 ? 10.311 0.480 28.342 1.00 66.14 434 TRP C C 1
ATOM 4808 O O . TRP C 1 201 ? 10.701 0.233 27.196 1.00 61.53 434 TRP C O 1
ATOM 4819 N N . LYS C 1 202 ? 11.083 0.322 29.411 1.00 66.85 435 LYS C N 1
ATOM 4820 C CA . LYS C 1 202 ? 12.473 -0.091 29.288 1.00 68.07 435 LYS C CA 1
ATOM 4821 C C . LYS C 1 202 ? 12.809 -1.096 30.371 1.00 70.25 435 LYS C C 1
ATOM 4822 O O . LYS C 1 202 ? 12.764 -0.769 31.560 1.00 73.79 435 LYS C O 1
ATOM 4828 N N . SER C 1 203 ? 13.148 -2.309 29.957 1.00 70.87 436 SER C N 1
ATOM 4829 C CA . SER C 1 203 ? 13.809 -3.228 30.863 1.00 76.69 436 SER C CA 1
ATOM 4830 C C . SER C 1 203 ? 15.199 -2.694 31.194 1.00 86.59 436 SER C C 1
ATOM 4831 O O . SER C 1 203 ? 15.854 -2.052 30.367 1.00 88.81 436 SER C O 1
ATOM 4834 N N . GLN C 1 204 ? 15.634 -2.941 32.428 1.00 92.06 437 GLN C N 1
ATOM 4835 C CA . GLN C 1 204 ? 16.894 -2.382 32.899 1.00 102.68 437 GLN C CA 1
ATOM 4836 C C . GLN C 1 204 ? 18.047 -2.853 32.025 1.00 110.32 437 GLN C C 1
ATOM 4837 O O . GLN C 1 204 ? 18.155 -4.041 31.702 1.00 107.05 437 GLN C O 1
ATOM 4843 N N . ASN C 1 205 ? 18.902 -1.907 31.634 1.00 123.16 438 ASN C N 1
ATOM 4844 C CA . ASN C 1 205 ? 20.030 -2.175 30.743 1.00 134.12 438 ASN C CA 1
ATOM 4845 C C . ASN C 1 205 ? 19.549 -2.725 29.402 1.00 126.95 438 ASN C C 1
ATOM 4846 O O . ASN C 1 205 ? 20.118 -3.673 28.857 1.00 131.72 438 ASN C O 1
ATOM 4851 N N . GLY C 1 206 ? 18.490 -2.121 28.863 1.00 113.09 439 GLY C N 1
ATOM 4852 C CA . GLY C 1 206 ? 17.915 -2.570 27.614 1.00 102.48 439 GLY C CA 1
ATOM 4853 C C . GLY C 1 206 ? 17.369 -1.418 26.798 1.00 90.53 439 GLY C C 1
ATOM 4854 O O . GLY C 1 206 ? 17.420 -0.256 27.206 1.00 91.00 439 GLY C O 1
ATOM 4855 N N . ARG C 1 207 ? 16.835 -1.762 25.629 1.00 83.33 440 ARG C N 1
ATOM 4856 C CA . ARG C 1 207 ? 16.318 -0.760 24.709 1.00 82.92 440 ARG C CA 1
ATOM 4857 C C . ARG C 1 207 ? 15.117 -0.036 25.309 1.00 78.03 440 ARG C C 1
ATOM 4858 O O . ARG C 1 207 ? 14.225 -0.653 25.902 1.00 73.13 440 ARG C O 1
ATOM 4866 N N . LEU C 1 208 ? 15.100 1.286 25.157 1.00 78.62 441 LEU C N 1
ATOM 4867 C CA . LEU C 1 208 ? 14.009 2.108 25.660 1.00 73.89 441 LEU C CA 1
ATOM 4868 C C . LEU C 1 208 ? 12.955 2.250 24.572 1.00 66.73 441 LEU C C 1
ATOM 4869 O O . LEU C 1 208 ? 13.227 2.806 23.503 1.00 69.20 441 LEU C O 1
ATOM 4874 N N . TYR C 1 209 ? 11.761 1.741 24.844 1.00 58.67 442 TYR C N 1
ATOM 4875 C CA . TYR C 1 209 ? 10.640 1.873 23.929 1.00 64.01 442 TYR C CA 1
ATOM 4876 C C . TYR C 1 209 ? 9.840 3.110 24.315 1.00 75.12 442 TYR C C 1
ATOM 4877 O O . TYR C 1 209 ? 9.394 3.230 25.462 1.00 76.89 442 TYR C O 1
ATOM 4886 N N . SER C 1 210 ? 9.674 4.033 23.372 1.00 78.56 443 SER C N 1
ATOM 4887 C CA . SER C 1 210 ? 8.766 5.158 23.556 1.00 76.99 443 SER C CA 1
ATOM 4888 C C . SER C 1 210 ? 7.385 4.759 23.050 1.00 70.44 443 SER C C 1
ATOM 4889 O O . SER C 1 210 ? 7.202 4.496 21.856 1.00 71.53 443 SER C O 1
ATOM 4892 N N . ILE C 1 211 ? 6.418 4.714 23.959 1.00 66.96 444 ILE C N 1
ATOM 4893 C CA . ILE C 1 211 ? 5.103 4.148 23.688 1.00 57.47 444 ILE C CA 1
ATOM 4894 C C . ILE C 1 211 ? 4.120 5.274 23.411 1.00 54.81 444 ILE C C 1
ATOM 4895 O O . ILE C 1 211 ? 4.030 6.240 24.179 1.00 61.07 444 ILE C O 1
ATOM 4900 N N . LYS C 1 212 ? 3.387 5.150 22.309 1.00 55.34 445 LYS C N 1
ATOM 4901 C CA . LYS C 1 212 ? 2.329 6.082 21.948 1.00 53.43 445 LYS C CA 1
ATOM 4902 C C . LYS C 1 212 ? 0.977 5.678 22.526 1.00 51.33 445 LYS C C 1
ATOM 4903 O O . LYS C 1 212 ? 0.176 6.544 22.898 1.00 55.63 445 LYS C O 1
ATOM 4909 N N . SER C 1 213 ? 0.692 4.382 22.602 1.00 54.29 446 SER C N 1
ATOM 4910 C CA . SER C 1 213 ? -0.603 3.934 23.090 1.00 54.29 446 SER C CA 1
ATOM 4911 C C . SER C 1 213 ? -0.430 2.623 23.842 1.00 47.66 446 SER C C 1
ATOM 4912 O O . SER C 1 213 ? 0.446 1.819 23.511 1.00 44.62 446 SER C O 1
ATOM 4915 N N . THR C 1 214 ? -1.275 2.402 24.853 1.00 44.22 447 THR C N 1
ATOM 4916 C CA . THR C 1 214 ? -1.176 1.204 25.674 1.00 41.40 447 THR C CA 1
ATOM 4917 C C . THR C 1 214 ? -2.532 0.537 25.834 1.00 40.85 447 THR C C 1
ATOM 4918 O O . THR C 1 214 ? -3.576 1.192 25.819 1.00 42.26 447 THR C O 1
ATOM 4922 N N . LYS C 1 215 ? -2.500 -0.781 26.016 1.00 33.86 448 LYS C N 1
ATOM 4923 C CA . LYS C 1 215 ? -3.692 -1.529 26.387 1.00 31.98 448 LYS C CA 1
ATOM 4924 C C . LYS C 1 215 ? -3.324 -2.556 27.443 1.00 37.84 448 LYS C C 1
ATOM 4925 O O . LYS C 1 215 ? -2.310 -3.244 27.319 1.00 45.61 448 LYS C O 1
ATOM 4931 N N . MET C 1 216 ? -4.141 -2.659 28.478 1.00 39.35 449 MET C N 1
ATOM 4932 C CA . MET C 1 216 ? -3.986 -3.723 29.453 1.00 37.50 449 MET C CA 1
ATOM 4933 C C . MET C 1 216 ? -5.263 -4.549 29.460 1.00 36.67 449 MET C C 1
ATOM 4934 O O . MET C 1 216 ? -6.363 -4.003 29.618 1.00 35.47 449 MET C O 1
ATOM 4939 N N . LEU C 1 217 ? -5.107 -5.864 29.253 1.00 30.09 450 LEU C N 1
ATOM 4940 C CA . LEU C 1 217 ? -6.218 -6.782 29.060 1.00 27.82 450 LEU C CA 1
ATOM 4941 C C . LEU C 1 217 ? -6.033 -8.005 29.940 1.00 34.73 450 LEU C C 1
ATOM 4942 O O . LEU C 1 217 ? -4.907 -8.422 30.216 1.00 34.07 450 LEU C O 1
ATOM 4947 N N . ILE C 1 218 ? -7.157 -8.572 30.372 1.00 26.48 451 ILE C N 1
ATOM 4948 C CA . ILE C 1 218 ? -7.182 -9.794 31.160 1.00 37.18 451 ILE C CA 1
ATOM 4949 C C . ILE C 1 218 ? -8.285 -10.698 30.625 1.00 36.12 451 ILE C C 1
ATOM 4950 O O . ILE C 1 218 ? -9.257 -10.230 30.022 1.00 38.05 451 ILE C O 1
ATOM 4955 N N . HIS C 1 219 ? -8.112 -12.003 30.826 1.00 31.61 452 HIS C N 1
ATOM 4956 C CA . HIS C 1 219 ? -9.172 -12.986 30.628 1.00 41.75 452 HIS C CA 1
ATOM 4957 C C . HIS C 1 219 ? -8.853 -14.215 31.477 1.00 46.50 452 HIS C C 1
ATOM 4958 O O . HIS C 1 219 ? -7.700 -14.404 31.888 1.00 34.28 452 HIS C O 1
ATOM 4965 N N . PRO C 1 220 ? -9.850 -15.059 31.764 1.00 44.09 453 PRO C N 1
ATOM 4966 C CA . PRO C 1 220 ? -9.594 -16.258 32.574 1.00 43.72 453 PRO C CA 1
ATOM 4967 C C . PRO C 1 220 ? -8.658 -17.227 31.871 1.00 52.97 453 PRO C C 1
ATOM 4968 O O . PRO C 1 220 ? -8.297 -17.069 30.703 1.00 55.31 453 PRO C O 1
ATOM 4972 N N . THR C 1 221 ? -8.279 -18.265 32.608 1.00 60.12 454 THR C N 1
ATOM 4973 C CA . THR C 1 221 ? -7.426 -19.318 32.077 1.00 59.87 454 THR C CA 1
ATOM 4974 C C . THR C 1 221 ? -8.261 -20.403 31.405 1.00 63.08 454 THR C C 1
ATOM 4975 O O . THR C 1 221 ? -9.414 -20.631 31.778 1.00 60.92 454 THR C O 1
#